Protein AF-0000000079399590 (afdb_homodimer)

Nearest PDB structures (foldseek):
  7fta-assembly4_D  TM=9.817E-01  e=1.830E-33  Homo sapiens
  8blv-assembly2_B  TM=9.761E-01  e=1.949E-29  Homo sapiens
  8hu2-assembly1_A  TM=9.155E-01  e=2.350E-27  Rattus norvegicus
  4z33-assembly2_B  TM=9.083E-01  e=9.237E-28  Homo sapiens
  8aao-assembly1_B  TM=9.052E-01  e=5.616E-27  Homo sapiens

pLDDT: mean 93.6, std 10.03, range [34.22, 98.75]

Radius of gyration: 21.59 Å; Cα contacts (8 Å, |Δi|>4): 951; chains: 2; bounding box: 59×68×43 Å

Solvent-accessible surface area (backbone atoms only — not comparable to full-atom values): 21805 Å² total; per-residue (Å²): 127,71,72,78,75,66,86,79,38,67,32,53,64,56,41,57,73,50,89,56,79,43,78,41,74,36,37,37,46,99,85,66,41,36,38,66,40,64,38,53,52,53,43,29,31,27,32,54,39,32,23,52,94,22,40,32,39,73,62,63,59,49,68,45,22,29,42,33,25,55,69,83,40,71,31,47,63,42,49,44,68,54,50,52,52,52,59,67,70,44,56,52,80,60,37,42,32,38,33,36,48,28,78,73,46,50,69,42,65,35,41,44,47,99,87,66,45,40,32,67,42,68,58,85,42,25,26,72,41,65,36,79,90,21,35,31,25,56,50,61,55,46,34,62,18,28,51,44,21,55,40,35,18,39,45,59,57,48,53,51,69,56,50,50,50,54,57,67,71,41,64,60,63,45,24,35,30,33,29,47,39,71,58,48,55,60,58,48,57,93,56,52,66,67,52,36,46,73,37,41,43,54,60,70,68,85,131,126,73,72,78,75,66,86,79,39,66,31,52,62,57,42,56,73,51,90,57,76,44,77,41,75,36,36,36,46,97,86,66,42,34,38,66,40,64,37,52,51,54,42,29,31,26,32,53,38,33,22,52,92,22,41,33,38,72,64,64,59,50,68,46,22,30,42,35,23,53,70,84,39,72,32,48,62,42,49,43,67,53,51,52,52,52,59,66,70,44,56,52,81,59,36,43,31,38,33,36,48,27,78,74,46,49,71,42,65,33,41,42,46,98,85,67,46,41,32,67,41,68,58,83,43,25,27,72,39,66,35,79,90,22,37,31,26,57,51,61,55,48,33,62,19,29,50,43,20,54,39,36,19,38,45,59,57,47,52,52,69,58,50,50,50,54,56,67,72,41,67,59,62,45,22,35,30,33,30,48,40,73,59,48,55,61,57,49,56,93,56,52,65,66,52,36,46,73,37,41,43,54,60,70,67,85,131

InterPro domains:
  IPR001478 PDZ domain [PF00595] (24-92)
  IPR001478 PDZ domain [PF00595] (107-178)
  IPR001478 PDZ domain [PS50106] (23-102)
  IPR001478 PDZ domain [PS50106] (107-182)
  IPR001478 PDZ domain [SM00228] (8-103)
  IPR001478 PDZ domain [SM00228] (116-182)
  IPR036034 PDZ superfamily [G3DSA:2.30.42.10] (9-103)
  IPR036034 PDZ superfamily [G3DSA:2.30.42.10] (104-188)
  IPR036034 PDZ superfamily [SSF50156] (18-111)
  IPR036034 PDZ superfamily [SSF50156] (104-202)
  IPR051230 Amyloid-beta A4 Precursor Protein-Binding [PTHR12345] (1-205)

Organism: Sphenodon punctatus (NCBI:txid8508)

Sequence (414 aa):
MVAPVTGNNLGVRLAEIKPGLREIHLCKDERGKTGLKMKSIDKGMFVQLVKANSPASLVGLRFGDQILQIDGKNCAGWSTDKARRMLKKASPEKIVMAVRDRPFQRTVTMHKDSTGHVGFVIKKGKIVSVAKDSSAARNGLLTNHYICEVNGQNVIGLKDKQITDVLALAGEVITLTIIPTVIYEHMIKRLSSDLVKSSMDHSVPDVMVAPVTGNNLGVRLAEIKPGLREIHLCKDERGKTGLKMKSIDKGMFVQLVKANSPASLVGLRFGDQILQIDGKNCAGWSTDKARRMLKKASPEKIVMAVRDRPFQRTVTMHKDSTGHVGFVIKKGKIVSVAKDSSAARNGLLTNHYICEVNGQNVIGLKDKQITDVLALAGEVITLTIIPTVIYEHMIKRLSSDLVKSSMDHSVPDV

Secondary structure (DSSP, 8-state):
------TT-HHHHHH---SSEEEEEE---TTS---EEEEEETTEEEEEEEBTTSHHHHTT--TTPEEEEETTEE-TT--HHHHHHHHHHS-SS-EEEEEE--TT-EEEEEE--TTS--SEEEETTEEEEE-TTSHHHHTT--SSEEEEEETTEE-TT--HHHHHHHHHHS-SEEEEEEEEHHHHHHHTTT--HHHHHHHB--PPPP-/------TT-HHHHHHPPPSSEEEEEE---TTS---EEEEEETTEEEEEEEBTTSHHHHTT--TTPEEEEETTEE-TT--HHHHHHHHHHS-SS-EEEEEE--TT-EEEEEE--TTS--SEEEETTEEEEE-TTSHHHHTT--SSEEEEEETTEE-TT--HHHHHHHHHHS-SEEEEEEEEHHHHHHHTTT--HHHHHHHB--PPPP-

Foldseek 3Di:
DLPPPPPPDLLCVLQDFDQDKDKWKFAADPVQHQQWAWADDPQWIFTLFHFAPGRCVVRPHFGQKTWQDKPRHGSGNPGSVRVVVVSSPDHRGIIMTIIHGRVQKDKWKFFADPVLDQAFDDDLQFTADGHPPGRCVSRPPDGQKGWQDKSNFGCHLPHRVVVVVVSSPDDRMIMTMIGHNVVSCNSCPPPDSVCRNNTHHGDRDDD/DLPPPPPPDLLCVLQDFDQDKDKWKFAADPVQHQQWAWADDPQWIFTQFHFAPGRCVVRPHFGQKTWQDKPRHGSGNPGSVRVVVVSSPDHRGIIMTIIHGNVQKDKWKFFADPVLDQAFDDDLQFTADGHPPGRCVSRPPDGQKGWQDKSNFGCHLPHRVVVVVVSSPDDRMIMTMIGHNVVSCNSCPPPDSVCRNNTHHRDRDDD

Structure (mmCIF, N/CA/C/O backbone):
data_AF-0000000079399590-model_v1
#
loop_
_entity.id
_entity.type
_entity.pdbx_description
1 polymer 'Syndecan binding protein 2'
#
loop_
_atom_site.group_PDB
_atom_site.id
_atom_site.type_symbol
_atom_site.label_atom_id
_atom_site.label_alt_id
_atom_site.label_comp_id
_atom_site.label_asym_id
_atom_site.label_entity_id
_atom_site.label_seq_id
_atom_site.pdbx_PDB_ins_code
_atom_site.Cartn_x
_atom_site.Cartn_y
_atom_site.Cartn_z
_atom_site.occupancy
_atom_site.B_iso_or_equiv
_atom_site.auth_seq_id
_atom_site.auth_comp_id
_atom_site.auth_asym_id
_atom_site.auth_atom_id
_atom_site.pdbx_PDB_model_num
ATOM 1 N N . MET A 1 1 ? -14.859 7.691 18.406 1 34.69 1 MET A N 1
ATOM 2 C CA . MET A 1 1 ? -13.742 6.922 18.953 1 34.69 1 MET A CA 1
ATOM 3 C C . MET A 1 1 ? -13.32 5.816 18 1 34.69 1 MET A C 1
ATOM 5 O O . MET A 1 1 ? -14.172 5.148 17.406 1 34.69 1 MET A O 1
ATOM 9 N N . VAL A 1 2 ? -12.141 5.906 17.297 1 43.34 2 VAL A N 1
ATOM 10 C CA . VAL A 1 2 ? -11.609 4.824 16.469 1 43.34 2 VAL A CA 1
ATOM 11 C C . VAL A 1 2 ? -11.719 3.502 17.234 1 43.34 2 VAL A C 1
ATOM 13 O O . VAL A 1 2 ? -11.344 3.416 18.406 1 43.34 2 VAL A O 1
ATOM 16 N N . ALA A 1 3 ? -12.711 2.701 17.031 1 46.53 3 ALA A N 1
ATOM 17 C CA . ALA A 1 3 ? -12.898 1.44 17.734 1 46.53 3 ALA A CA 1
ATOM 18 C C . ALA A 1 3 ? -11.602 0.634 17.781 1 46.53 3 ALA A C 1
ATOM 20 O O . ALA A 1 3 ? -11.008 0.355 16.734 1 46.53 3 ALA A O 1
ATOM 21 N N . PRO A 1 4 ? -11.062 0.505 19.078 1 45.66 4 PRO A N 1
ATOM 22 C CA . PRO A 1 4 ? -9.859 -0.332 19.188 1 45.66 4 PRO A CA 1
ATOM 23 C C . PRO A 1 4 ? -10.031 -1.7 18.531 1 45.66 4 PRO A C 1
ATOM 25 O O . PRO A 1 4 ? -11.07 -2.346 18.703 1 45.66 4 PRO A O 1
ATOM 28 N N . VAL A 1 5 ? -9.719 -1.938 17.391 1 51.66 5 VAL A N 1
ATOM 29 C CA . VAL A 1 5 ? -9.789 -3.285 16.828 1 51.66 5 VAL A CA 1
ATOM 30 C C . VAL A 1 5 ? -8.977 -4.246 17.703 1 51.66 5 VAL A C 1
ATOM 32 O O . VAL A 1 5 ? -7.789 -4.012 17.953 1 51.66 5 VAL A O 1
ATOM 35 N N . THR A 1 6 ? -9.617 -4.902 18.734 1 48.81 6 THR A N 1
ATOM 36 C CA . THR A 1 6 ? -8.867 -5.863 19.547 1 48.81 6 THR A CA 1
ATOM 37 C C . THR A 1 6 ? -8.273 -6.961 18.656 1 48.81 6 THR A C 1
ATOM 39 O O . THR A 1 6 ? -8.93 -7.438 17.734 1 48.81 6 THR A O 1
ATOM 42 N N . GLY A 1 7 ? -6.98 -7.078 18.641 1 56.62 7 GLY A N 1
ATOM 43 C CA . GLY A 1 7 ? -6.09 -8.023 17.984 1 56.62 7 GLY A CA 1
ATOM 44 C C . GLY A 1 7 ? -6.605 -9.453 18.031 1 56.62 7 GLY A C 1
ATOM 45 O O . GLY A 1 7 ? -6.07 -10.328 17.359 1 56.62 7 GLY A O 1
ATOM 46 N N . ASN A 1 8 ? -7.695 -9.695 18.703 1 66 8 ASN A N 1
ATOM 47 C CA . ASN A 1 8 ? -8.016 -11.109 18.891 1 66 8 ASN A CA 1
ATOM 48 C C . ASN A 1 8 ? -9.172 -11.539 18 1 66 8 ASN A C 1
ATOM 50 O O . ASN A 1 8 ? -9.68 -12.656 18.125 1 66 8 ASN A O 1
ATOM 54 N N . ASN A 1 9 ? -9.5 -10.773 17.062 1 78.88 9 ASN A N 1
ATOM 55 C CA . ASN A 1 9 ? -10.586 -11.109 16.141 1 78.88 9 ASN A CA 1
ATOM 56 C C . ASN A 1 9 ? -10.102 -12 15 1 78.88 9 ASN A C 1
ATOM 58 O O . ASN A 1 9 ? -9.07 -11.711 14.375 1 78.88 9 ASN A O 1
ATOM 62 N N . LEU A 1 10 ? -10.75 -13.133 14.844 1 86.06 10 LEU A N 1
ATOM 63 C CA . LEU A 1 10 ? -10.375 -14.102 13.828 1 86.06 10 LEU A CA 1
ATOM 64 C C . LEU A 1 10 ? -10.242 -13.438 12.461 1 86.06 10 LEU A C 1
ATOM 66 O O . LEU A 1 10 ? -9.289 -13.703 11.727 1 86.06 10 LEU A O 1
ATOM 70 N N . GLY A 1 11 ? -11.156 -12.547 12.109 1 87.75 11 GLY A N 1
ATOM 71 C CA . GLY A 1 11 ? -11.117 -11.844 10.836 1 87.75 11 GLY A CA 1
ATOM 72 C C . GLY A 1 11 ? -9.859 -11.031 10.641 1 87.75 11 GLY A C 1
ATOM 73 O O . GLY A 1 11 ? -9.281 -11.016 9.547 1 87.75 11 GLY A O 1
ATOM 74 N N . VAL A 1 12 ? -9.477 -10.445 11.719 1 88.75 12 VAL A N 1
ATOM 75 C CA . VAL A 1 12 ? -8.258 -9.641 11.688 1 88.75 12 VAL A CA 1
ATOM 76 C C . VAL A 1 12 ? -7.047 -10.539 11.445 1 88.75 12 VAL A C 1
ATOM 78 O O . VAL A 1 12 ? -6.176 -10.219 10.633 1 88.75 12 VAL A O 1
ATOM 81 N N . ARG A 1 13 ? -6.992 -11.648 12.055 1 91.12 13 ARG A N 1
ATOM 82 C CA . ARG A 1 13 ? -5.875 -12.578 11.906 1 91.12 13 ARG A CA 1
ATOM 83 C C . ARG A 1 13 ? -5.812 -13.141 10.492 1 91.12 13 ARG A C 1
ATOM 85 O O . ARG A 1 13 ? -4.734 -13.234 9.906 1 91.12 13 ARG A O 1
ATOM 92 N N . LEU A 1 14 ? -6.996 -13.445 9.945 1 91.25 14 LEU A N 1
ATOM 93 C CA . LEU A 1 14 ? -7.062 -14.07 8.625 1 91.25 14 LEU A CA 1
ATOM 94 C C . LEU A 1 14 ? -6.723 -13.062 7.531 1 91.25 14 LEU A C 1
ATOM 96 O O . LEU A 1 14 ? -6.184 -13.438 6.488 1 91.25 14 LEU A O 1
ATOM 100 N N . ALA A 1 15 ? -6.984 -11.852 7.773 1 92.81 15 ALA A N 1
ATOM 101 C CA . ALA A 1 15 ? -6.801 -10.812 6.762 1 92.81 15 ALA A CA 1
ATOM 102 C C . ALA A 1 15 ? -5.434 -10.148 6.898 1 92.81 15 ALA A C 1
ATOM 104 O O . ALA A 1 15 ? -5.059 -9.305 6.078 1 92.81 15 ALA A O 1
ATOM 105 N N . GLU A 1 16 ? -4.691 -10.539 7.852 1 91.31 16 GLU A N 1
ATOM 106 C CA . GLU A 1 16 ? -3.436 -9.867 8.172 1 91.31 16 GLU A CA 1
ATOM 107 C C . GLU A 1 16 ? -2.457 -9.938 7.004 1 91.31 16 GLU A C 1
ATOM 109 O O . GLU A 1 16 ? -2.262 -11.008 6.418 1 91.31 16 GLU A O 1
ATOM 114 N N . ILE A 1 17 ? -1.926 -8.797 6.664 1 92.5 17 ILE A N 1
ATOM 115 C CA . ILE A 1 17 ? -0.83 -8.742 5.707 1 92.5 17 ILE A CA 1
ATOM 116 C C . ILE A 1 17 ? 0.504 -8.68 6.445 1 92.5 17 ILE A C 1
ATOM 118 O O . ILE A 1 17 ? 0.797 -7.691 7.125 1 92.5 17 ILE A O 1
ATOM 122 N N . LYS A 1 18 ? 1.264 -9.688 6.273 1 86.94 18 LYS A N 1
ATOM 123 C CA . LYS A 1 18 ? 2.533 -9.797 6.984 1 86.94 18 LYS A CA 1
ATOM 124 C C . LYS A 1 18 ? 3.672 -9.18 6.176 1 86.94 18 LYS A C 1
ATOM 126 O O . LYS A 1 18 ? 3.795 -9.438 4.977 1 86.94 18 LYS A O 1
ATOM 131 N N . PRO A 1 19 ? 4.484 -8.281 6.734 1 78.06 19 PRO A N 1
ATOM 132 C CA . PRO A 1 19 ? 5.578 -7.645 6 1 78.06 19 PRO A CA 1
ATOM 133 C C . PRO A 1 19 ? 6.688 -8.625 5.621 1 78.06 19 PRO A C 1
ATOM 135 O O . PRO A 1 19 ? 7.418 -8.398 4.652 1 78.06 19 PRO A O 1
ATOM 138 N N . GLY A 1 20 ? 6.934 -9.672 6.176 1 78.81 20 GLY A N 1
ATOM 139 C CA . GLY A 1 20 ? 8.047 -10.578 5.93 1 78.81 20 GLY A CA 1
ATOM 140 C C . GLY A 1 20 ? 7.812 -11.492 4.738 1 78.81 20 GLY A C 1
ATOM 141 O O . GLY A 1 20 ? 6.789 -11.391 4.062 1 78.81 20 GLY A O 1
ATOM 142 N N . LEU A 1 21 ? 8.945 -12.156 4.344 1 88.69 21 LEU A N 1
ATOM 143 C CA . LEU A 1 21 ? 8.938 -13.141 3.27 1 88.69 21 LEU A CA 1
ATOM 144 C C . LEU A 1 21 ? 8.547 -14.516 3.801 1 88.69 21 LEU A C 1
ATOM 146 O O . LEU A 1 21 ? 8.891 -14.875 4.926 1 88.69 21 LEU A O 1
ATOM 150 N N . ARG A 1 22 ? 7.738 -15.156 2.994 1 92.81 22 ARG A N 1
ATOM 151 C CA . ARG A 1 22 ? 7.465 -16.547 3.346 1 92.81 22 ARG A CA 1
ATOM 152 C C . ARG A 1 22 ? 7.809 -17.484 2.191 1 92.81 22 ARG A C 1
ATOM 154 O O . ARG A 1 22 ? 7.754 -17.094 1.025 1 92.81 22 ARG A O 1
ATOM 161 N N . GLU A 1 23 ? 8.18 -18.656 2.602 1 95.69 23 GLU A N 1
ATOM 162 C CA . GLU A 1 23 ? 8.461 -19.703 1.624 1 95.69 23 GLU A CA 1
ATOM 163 C C . GLU A 1 23 ? 7.273 -20.641 1.473 1 95.69 23 GLU A C 1
ATOM 165 O O . GLU A 1 23 ? 6.664 -21.047 2.465 1 95.69 23 GLU A O 1
ATOM 170 N N . ILE A 1 24 ? 6.988 -20.922 0.204 1 96.12 24 ILE A N 1
ATOM 171 C CA . ILE A 1 24 ? 5.906 -21.859 -0.066 1 96.12 24 ILE A CA 1
ATOM 172 C C . ILE A 1 24 ? 6.43 -23.031 -0.912 1 96.12 24 ILE A C 1
ATOM 174 O O . ILE A 1 24 ? 7.355 -22.859 -1.707 1 96.12 24 ILE A O 1
ATOM 178 N N . HIS A 1 25 ? 5.859 -24.141 -0.646 1 97.75 25 HIS A N 1
ATOM 179 C CA . HIS A 1 25 ? 6.145 -25.328 -1.439 1 97.75 25 HIS A CA 1
ATOM 180 C C . HIS A 1 25 ? 4.922 -25.766 -2.248 1 97.75 25 HIS A C 1
ATOM 182 O O . HIS A 1 25 ? 3.979 -26.328 -1.696 1 97.75 25 HIS A O 1
ATOM 188 N N . LEU A 1 26 ? 5.012 -25.594 -3.555 1 97.44 26 LEU A N 1
ATOM 189 C CA . LEU A 1 26 ? 3.912 -25.828 -4.48 1 97.44 26 LEU A CA 1
ATOM 190 C C . LEU A 1 26 ? 4.133 -27.125 -5.27 1 97.44 26 LEU A C 1
ATOM 192 O O . LEU A 1 26 ? 5.277 -27.5 -5.531 1 97.44 26 LEU A O 1
ATOM 196 N N . CYS A 1 27 ? 3.104 -27.797 -5.598 1 98.19 27 CYS A N 1
ATOM 197 C CA . CYS A 1 27 ? 3.131 -28.938 -6.504 1 98.19 27 CYS A CA 1
ATOM 198 C C . CYS A 1 27 ? 2.168 -28.734 -7.668 1 98.19 27 CYS A C 1
ATOM 200 O O . CYS A 1 27 ? 1.514 -27.703 -7.762 1 98.19 27 CYS A O 1
ATOM 202 N N . LYS A 1 28 ? 2.203 -29.734 -8.523 1 98.25 28 LYS A N 1
ATOM 203 C CA . LYS A 1 28 ? 1.219 -29.734 -9.602 1 98.25 28 LYS A CA 1
ATOM 204 C C . LYS A 1 28 ? 0.191 -30.844 -9.398 1 98.25 28 LYS A C 1
ATOM 206 O O . LYS A 1 28 ? 0.474 -31.844 -8.742 1 98.25 28 LYS A O 1
ATOM 211 N N . ASP A 1 29 ? -0.953 -30.578 -9.945 1 97.5 29 ASP A N 1
ATOM 212 C CA . ASP A 1 29 ? -1.977 -31.625 -9.859 1 97.5 29 ASP A CA 1
ATOM 213 C C . ASP A 1 29 ? -1.771 -32.688 -10.945 1 97.5 29 ASP A C 1
ATOM 215 O O . ASP A 1 29 ? -0.746 -32.688 -11.625 1 97.5 29 ASP A O 1
ATOM 219 N N . GLU A 1 30 ? -2.703 -33.625 -11.117 1 96.25 30 GLU A N 1
ATOM 220 C CA . GLU A 1 30 ? -2.578 -34.75 -12.039 1 96.25 30 GLU A CA 1
ATOM 221 C C . GLU A 1 30 ? -2.5 -34.281 -13.484 1 96.25 30 GLU A C 1
ATOM 223 O O . GLU A 1 30 ? -2.004 -35 -14.352 1 96.25 30 GLU A O 1
ATOM 228 N N . ARG A 1 31 ? -2.973 -33.125 -13.734 1 96.12 31 ARG A N 1
ATOM 229 C CA . ARG A 1 31 ? -2.963 -32.562 -15.086 1 96.12 31 ARG A CA 1
ATOM 230 C C . ARG A 1 31 ? -1.73 -31.703 -15.312 1 96.12 31 ARG A C 1
ATOM 232 O O . ARG A 1 31 ? -1.599 -31.062 -16.359 1 96.12 31 ARG A O 1
ATOM 239 N N . GLY A 1 32 ? -0.913 -31.594 -14.28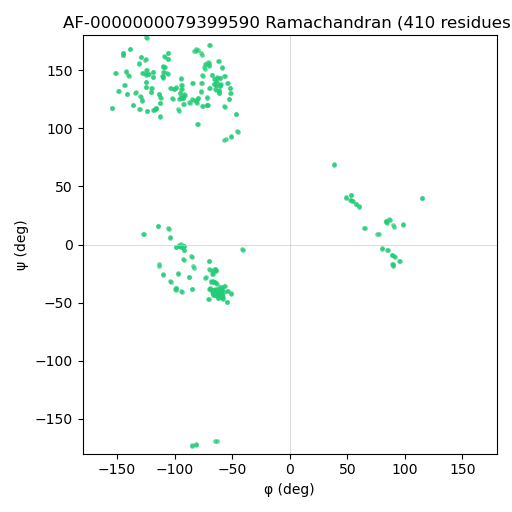9 1 96.62 32 GLY A N 1
ATOM 240 C CA . GLY A 1 32 ? 0.307 -30.812 -14.406 1 96.62 32 GLY A CA 1
ATOM 241 C C . GLY A 1 32 ? 0.091 -29.328 -14.172 1 96.62 32 GLY A C 1
ATOM 242 O O . GLY A 1 32 ? 0.904 -28.5 -14.594 1 96.62 32 GLY A O 1
ATOM 243 N N . LYS A 1 33 ? -0.994 -29 -13.516 1 97.06 33 LYS A N 1
ATOM 244 C CA . LYS A 1 33 ? -1.339 -27.594 -13.328 1 97.06 33 LYS A CA 1
ATOM 245 C C . LYS A 1 33 ? -1.176 -27.172 -11.867 1 97.06 33 LYS A C 1
ATOM 247 O O . LYS A 1 33 ? -1.394 -27.969 -10.961 1 97.06 33 LYS A O 1
ATOM 252 N N . THR A 1 34 ? -0.823 -25.922 -11.695 1 97.94 34 THR A N 1
ATOM 253 C CA . THR A 1 34 ? -0.687 -25.406 -10.336 1 97.94 34 THR A CA 1
ATOM 254 C C . THR A 1 34 ? -1.958 -24.672 -9.914 1 97.94 34 THR A C 1
ATOM 256 O O . THR A 1 34 ? -2.195 -24.484 -8.719 1 97.94 34 THR A O 1
ATOM 259 N N . GLY A 1 35 ? -2.727 -24.172 -10.867 1 97.62 35 GLY A N 1
ATOM 260 C CA . GLY A 1 35 ? -3.891 -23.344 -10.594 1 97.62 35 GLY A CA 1
ATOM 261 C C . GLY A 1 35 ? -3.545 -21.891 -10.367 1 97.62 35 GLY A C 1
ATOM 262 O O . GLY A 1 35 ? -4.328 -21.141 -9.773 1 97.62 35 GLY A O 1
ATOM 263 N N . LEU A 1 36 ? -2.406 -21.531 -10.812 1 96.94 36 LEU A N 1
ATOM 264 C CA . LEU A 1 36 ? -1.895 -20.172 -10.578 1 96.94 36 LEU A CA 1
ATOM 265 C C . LEU A 1 36 ? -1.792 -19.406 -11.891 1 96.94 36 LEU A C 1
ATOM 267 O O . LEU A 1 36 ? -1.322 -19.938 -12.898 1 96.94 36 LEU A O 1
ATOM 271 N N . LYS A 1 37 ? -2.326 -18.203 -11.953 1 96.94 37 LYS A N 1
ATOM 272 C CA . LYS A 1 37 ? -1.975 -17.234 -12.977 1 96.94 37 LYS A CA 1
ATOM 273 C C . LYS A 1 37 ? -1.183 -16.078 -12.383 1 96.94 37 LYS A C 1
ATOM 275 O O . LYS A 1 37 ? -1.479 -15.609 -11.281 1 96.94 37 LYS A O 1
ATOM 280 N N . MET A 1 38 ? -0.254 -15.625 -13.164 1 96.81 38 MET A N 1
ATOM 281 C CA . MET A 1 38 ? 0.639 -14.562 -12.711 1 96.81 38 MET A CA 1
ATOM 282 C C . MET A 1 38 ? 0.626 -13.383 -13.672 1 96.81 38 MET A C 1
ATOM 284 O O . MET A 1 38 ? 0.239 -13.531 -14.836 1 96.81 38 MET A O 1
ATOM 288 N N . LYS A 1 39 ? 1.029 -12.25 -13.195 1 97.12 39 LYS A N 1
ATOM 289 C CA . LYS A 1 39 ? 1.085 -11.023 -13.977 1 97.12 39 LYS A CA 1
ATOM 290 C C . LYS A 1 39 ? 2.324 -10.203 -13.625 1 97.12 39 LYS A C 1
ATOM 292 O O . LYS A 1 39 ? 2.633 -10.008 -12.453 1 97.12 39 LYS A O 1
ATOM 297 N N . SER A 1 40 ? 3.008 -9.836 -14.68 1 97.31 40 SER A N 1
ATOM 298 C CA . SER A 1 40 ? 4.137 -8.93 -14.5 1 97.31 40 SER A CA 1
ATOM 299 C C . SER A 1 40 ? 3.666 -7.484 -14.359 1 97.31 40 SER A C 1
ATOM 301 O O . SER A 1 40 ? 2.895 -6.996 -15.195 1 97.31 40 SER A O 1
ATOM 303 N N . ILE A 1 41 ? 4.094 -6.844 -13.297 1 96.81 41 ILE A N 1
ATOM 304 C CA . ILE A 1 41 ? 3.795 -5.438 -13.047 1 96.81 41 ILE A CA 1
ATOM 305 C C . ILE A 1 41 ? 5.051 -4.719 -12.555 1 96.81 41 ILE A C 1
ATOM 307 O O . ILE A 1 41 ? 5.613 -5.082 -11.523 1 96.81 41 ILE A O 1
ATOM 311 N N . ASP A 1 42 ? 5.52 -3.705 -13.266 1 97.12 42 ASP A N 1
ATOM 312 C CA . ASP A 1 42 ? 6.625 -2.85 -12.836 1 97.12 42 ASP A CA 1
ATOM 313 C C . ASP A 1 42 ? 7.848 -3.682 -12.461 1 97.12 42 ASP A C 1
ATOM 315 O O . ASP A 1 42 ? 8.445 -3.469 -11.406 1 97.12 42 ASP A O 1
ATOM 319 N N . LYS A 1 43 ? 8.086 -4.707 -13.203 1 97.38 43 LYS A N 1
ATOM 320 C CA . LYS A 1 43 ? 9.242 -5.59 -13.094 1 97.38 43 LYS A CA 1
ATOM 321 C C . LYS A 1 43 ? 9.094 -6.539 -11.906 1 97.38 43 LYS A C 1
ATOM 323 O O . LYS A 1 43 ? 10.062 -7.176 -11.492 1 97.38 43 LYS A O 1
ATOM 328 N N . GLY A 1 44 ? 7.934 -6.535 -11.328 1 97.75 44 GLY A N 1
ATOM 329 C CA . GLY A 1 44 ? 7.582 -7.547 -10.344 1 97.75 44 GLY A CA 1
ATOM 330 C C . GLY A 1 44 ? 6.613 -8.586 -10.875 1 97.75 44 GLY A C 1
ATOM 331 O O . GLY A 1 44 ? 5.973 -8.375 -11.906 1 97.75 44 GLY A O 1
ATOM 332 N N . MET A 1 45 ? 6.594 -9.703 -10.195 1 98.12 45 MET A N 1
ATOM 333 C CA . MET A 1 45 ? 5.684 -10.789 -10.539 1 98.12 45 MET A CA 1
ATOM 334 C C . MET A 1 45 ? 4.637 -10.992 -9.445 1 98.12 45 MET A C 1
ATOM 336 O O . MET A 1 45 ? 4.98 -11.188 -8.281 1 98.12 45 MET A O 1
ATOM 340 N N . PHE A 1 46 ? 3.357 -10.969 -9.906 1 98.38 46 PHE A N 1
ATOM 341 C CA . PHE A 1 46 ? 2.291 -10.977 -8.906 1 98.38 46 PHE A CA 1
ATOM 342 C C . PHE A 1 46 ? 1.278 -12.078 -9.211 1 98.38 46 PHE A C 1
ATOM 344 O O . PHE A 1 46 ? 1.037 -12.398 -10.375 1 98.38 46 PHE A O 1
ATOM 351 N N . VAL A 1 47 ? 0.738 -12.594 -8.133 1 98 47 VAL A N 1
ATOM 352 C CA . VAL A 1 47 ? -0.352 -13.555 -8.266 1 98 47 VAL A CA 1
ATOM 353 C C . VAL A 1 47 ? -1.618 -12.844 -8.734 1 98 47 VAL A C 1
ATOM 355 O O . VAL A 1 47 ? -2.133 -11.961 -8.039 1 98 47 VAL A O 1
ATOM 358 N N . GLN A 1 48 ? -2.078 -13.289 -9.859 1 97.69 48 GLN A N 1
ATOM 359 C CA . GLN A 1 48 ? -3.24 -12.672 -10.492 1 97.69 48 GLN A CA 1
ATOM 360 C C . GLN A 1 48 ? -4.508 -13.469 -10.211 1 97.69 48 GLN A C 1
ATOM 362 O O . GLN A 1 48 ? -5.586 -12.891 -10.031 1 97.69 48 GLN A O 1
ATOM 367 N N . LEU A 1 49 ? -4.375 -14.758 -10.203 1 97.88 49 LEU A N 1
ATOM 368 C CA . LEU A 1 49 ? -5.508 -15.656 -10 1 97.88 49 LEU A CA 1
ATOM 369 C C . LEU A 1 49 ? -5.066 -16.938 -9.297 1 97.88 49 LEU A C 1
ATOM 371 O O . LEU A 1 49 ? -4.027 -17.5 -9.633 1 97.88 49 LEU A O 1
ATOM 375 N N . VAL A 1 50 ? -5.793 -17.281 -8.312 1 98.06 50 VAL A N 1
ATOM 376 C CA . VAL A 1 50 ? -5.66 -18.578 -7.648 1 98.06 50 VAL A CA 1
ATOM 377 C C . VAL A 1 50 ? -6.941 -19.391 -7.836 1 98.06 50 VAL A C 1
ATOM 379 O O . VAL A 1 50 ? -8.008 -19 -7.34 1 98.06 50 VAL A O 1
ATOM 382 N N . LYS A 1 51 ? -6.82 -20.453 -8.461 1 97.75 51 LYS A N 1
ATOM 383 C CA . LYS A 1 51 ? -7.988 -21.297 -8.742 1 97.75 51 LYS A CA 1
ATOM 384 C C . LYS A 1 51 ? -8.43 -22.047 -7.5 1 97.75 51 LYS A C 1
ATOM 386 O O . LYS A 1 51 ? -7.598 -22.516 -6.723 1 97.75 51 LYS A O 1
ATOM 391 N N . ALA A 1 52 ? -9.742 -22.234 -7.379 1 97.25 52 ALA A N 1
ATOM 392 C CA . ALA A 1 52 ? -10.32 -22.984 -6.27 1 97.25 52 ALA A CA 1
ATOM 393 C C . ALA A 1 52 ? -9.875 -24.453 -6.305 1 97.25 52 ALA A C 1
ATOM 395 O O . ALA A 1 52 ? -9.828 -25.062 -7.375 1 97.25 52 ALA A O 1
ATOM 396 N N . ASN A 1 53 ? -9.523 -24.969 -5.145 1 95.62 53 ASN A N 1
ATOM 397 C CA . ASN A 1 53 ? -9.172 -26.375 -4.969 1 95.62 53 ASN A CA 1
ATOM 398 C C . ASN A 1 53 ? -7.969 -26.766 -5.82 1 95.62 53 ASN A C 1
ATOM 400 O O . ASN A 1 53 ? -7.93 -27.859 -6.387 1 95.62 53 ASN A O 1
ATOM 404 N N . SER A 1 54 ? -7.098 -25.906 -6.023 1 97.56 54 SER A N 1
ATOM 405 C CA . SER A 1 54 ? -5.859 -26.141 -6.754 1 97.56 54 SER A CA 1
ATOM 406 C C . SER A 1 54 ? -4.668 -26.219 -5.805 1 97.56 54 SER A C 1
ATOM 408 O O . SER A 1 54 ? -4.766 -25.844 -4.637 1 97.56 54 SER A O 1
ATOM 410 N N . PRO A 1 55 ? -3.541 -26.734 -6.285 1 98 55 PRO A N 1
ATOM 411 C CA . PRO A 1 55 ? -2.33 -26.719 -5.461 1 98 55 PRO A CA 1
ATOM 412 C C . PRO A 1 55 ? -1.979 -25.328 -4.945 1 98 55 PRO A C 1
ATOM 414 O O . PRO A 1 55 ? -1.568 -25.172 -3.791 1 98 55 PRO A O 1
ATOM 417 N N . ALA A 1 56 ? -2.146 -24.312 -5.793 1 97.94 56 ALA A N 1
ATOM 418 C CA . ALA A 1 56 ? -1.853 -22.938 -5.383 1 97.94 56 ALA A CA 1
ATOM 419 C C . ALA A 1 56 ? -2.727 -22.516 -4.207 1 97.94 56 ALA A C 1
ATOM 421 O O . ALA A 1 56 ? -2.246 -21.891 -3.264 1 97.94 56 ALA A O 1
ATOM 422 N N . SER A 1 57 ? -3.992 -22.859 -4.297 1 97.25 57 SER A N 1
ATOM 423 C CA . SER A 1 57 ? -4.906 -22.516 -3.209 1 97.25 57 SER A CA 1
ATOM 424 C C . SER A 1 57 ? -4.527 -23.25 -1.925 1 97.25 57 SER A C 1
ATOM 426 O O . SER A 1 57 ? -4.566 -22.672 -0.839 1 97.25 57 SER A O 1
ATOM 428 N N . LEU A 1 58 ? -4.113 -24.453 -2.047 1 95.56 58 LEU A N 1
ATOM 429 C CA . LEU A 1 58 ? -3.816 -25.297 -0.902 1 95.56 58 LEU A CA 1
ATOM 430 C C . LEU A 1 58 ? -2.615 -24.781 -0.126 1 95.56 58 LEU A C 1
ATOM 432 O O . LEU A 1 58 ? -2.543 -24.922 1.096 1 95.56 58 LEU A O 1
ATOM 436 N N . VAL A 1 59 ? -1.724 -24.188 -0.793 1 96 59 VAL A N 1
ATOM 437 C CA . VAL A 1 59 ? -0.513 -23.75 -0.11 1 96 59 VAL A CA 1
ATOM 438 C C . VAL A 1 59 ? -0.689 -22.312 0.375 1 96 59 VAL A C 1
ATOM 440 O O . VAL A 1 59 ? 0.249 -21.703 0.898 1 96 59 VAL A O 1
ATOM 443 N N . GLY A 1 60 ? -1.771 -21.625 0.073 1 95.12 60 GLY A N 1
ATOM 444 C CA . GLY A 1 60 ? -2.121 -20.359 0.695 1 95.12 60 GLY A CA 1
ATOM 445 C C . GLY A 1 60 ? -1.729 -19.156 -0.143 1 95.12 60 GLY A C 1
ATOM 446 O O . GLY A 1 60 ? -1.602 -18.047 0.378 1 95.12 60 GLY A O 1
ATOM 447 N N . LEU A 1 61 ? -1.469 -19.312 -1.372 1 97.06 61 LEU A N 1
ATOM 448 C CA . LEU A 1 61 ? -1.252 -18.172 -2.25 1 97.06 61 LEU A CA 1
ATOM 449 C C . LEU A 1 61 ? -2.527 -17.344 -2.396 1 97.06 61 LEU A C 1
ATOM 451 O O . LEU A 1 61 ? -3.629 -17.906 -2.43 1 97.06 61 LEU A O 1
ATOM 455 N N . ARG A 1 62 ? -2.354 -16.078 -2.453 1 96.88 62 ARG A N 1
ATOM 456 C CA . ARG A 1 62 ? -3.484 -15.164 -2.561 1 96.88 62 ARG A CA 1
ATOM 457 C C . ARG A 1 62 ? -3.264 -14.156 -3.682 1 96.88 62 ARG A C 1
ATOM 459 O O . ARG A 1 62 ? -2.123 -13.867 -4.055 1 96.88 62 ARG A O 1
ATOM 466 N N . PHE A 1 63 ? -4.387 -13.641 -4.16 1 97.75 63 PHE A N 1
ATOM 467 C CA . PHE A 1 63 ? -4.316 -12.531 -5.105 1 97.75 63 PHE A CA 1
ATOM 468 C C . PHE A 1 63 ? -3.449 -11.406 -4.555 1 97.75 63 PHE A C 1
ATOM 470 O O . PHE A 1 63 ? -3.619 -10.984 -3.41 1 97.75 63 PHE A O 1
ATOM 477 N N . GLY A 1 64 ? -2.518 -10.961 -5.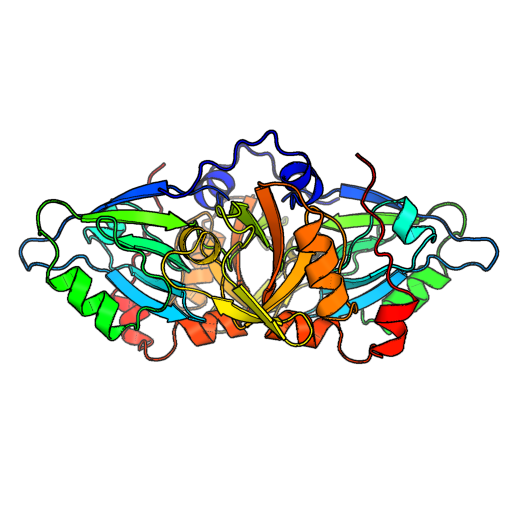391 1 97.81 64 GLY A N 1
ATOM 478 C CA . GLY A 1 64 ? -1.729 -9.797 -5.02 1 97.81 64 GLY A CA 1
ATOM 479 C C . GLY A 1 64 ? -0.4 -10.156 -4.383 1 97.81 64 GLY A C 1
ATOM 480 O O . GLY A 1 64 ? 0.471 -9.297 -4.227 1 97.81 64 GLY A O 1
ATOM 481 N N . ASP A 1 65 ? -0.241 -11.391 -3.986 1 98.12 65 ASP A N 1
ATOM 482 C CA . ASP A 1 65 ? 1.079 -11.812 -3.531 1 98.12 65 ASP A CA 1
ATOM 483 C C . ASP A 1 65 ? 2.145 -11.516 -4.582 1 98.12 65 ASP A C 1
ATOM 485 O O . ASP A 1 65 ? 1.911 -11.688 -5.781 1 98.12 65 ASP A O 1
ATOM 489 N N . GLN A 1 66 ? 3.242 -11.055 -4.09 1 98.19 66 GLN A N 1
ATOM 490 C CA . GLN A 1 66 ? 4.379 -10.906 -4.992 1 98.19 66 GLN A CA 1
ATOM 491 C C . GLN A 1 66 ? 5.297 -12.125 -4.926 1 98.19 66 GLN A C 1
ATOM 493 O O . GLN A 1 66 ? 5.738 -12.516 -3.846 1 98.19 66 GLN A O 1
ATOM 498 N N . ILE A 1 67 ? 5.582 -12.734 -6.062 1 98.19 67 ILE A N 1
ATOM 499 C CA . ILE A 1 67 ? 6.516 -13.852 -6.148 1 98.19 67 ILE A CA 1
ATOM 500 C C . ILE A 1 67 ? 7.918 -13.336 -6.457 1 98.19 67 ILE A C 1
ATOM 502 O O . ILE A 1 67 ? 8.156 -12.758 -7.523 1 98.19 67 ILE A O 1
ATOM 506 N N . LEU A 1 68 ? 8.812 -13.656 -5.555 1 97.62 68 LEU A N 1
ATOM 507 C CA . LEU A 1 68 ? 10.164 -13.117 -5.695 1 97.62 68 LEU A CA 1
ATOM 508 C C . LEU A 1 68 ? 11.094 -14.148 -6.332 1 97.62 68 LEU A C 1
ATOM 510 O O . LEU A 1 68 ? 11.969 -13.797 -7.121 1 97.62 68 LEU A O 1
ATOM 514 N N . GLN A 1 69 ? 10.883 -15.359 -5.969 1 97.44 69 GLN A N 1
ATOM 515 C CA . GLN A 1 69 ? 11.711 -16.422 -6.508 1 97.44 69 GLN A CA 1
ATOM 516 C C . GLN A 1 69 ? 10.875 -17.672 -6.805 1 97.44 69 GLN A C 1
ATOM 518 O O . GLN A 1 69 ? 9.922 -17.969 -6.086 1 97.44 69 GLN A O 1
ATOM 523 N N . ILE A 1 70 ? 11.227 -18.391 -7.836 1 97.19 70 ILE A N 1
ATOM 524 C CA . ILE A 1 70 ? 10.758 -19.734 -8.148 1 97.19 70 ILE A CA 1
ATOM 525 C C . ILE A 1 70 ? 11.945 -20.672 -8.297 1 97.19 70 ILE A C 1
ATOM 527 O O . ILE A 1 70 ? 12.781 -20.484 -9.188 1 97.19 70 ILE A O 1
ATOM 531 N N . ASP A 1 71 ? 12.031 -21.594 -7.422 1 97 71 ASP A N 1
ATOM 532 C CA . ASP A 1 71 ? 13.117 -22.562 -7.422 1 97 71 ASP A CA 1
ATOM 533 C C . ASP A 1 71 ? 14.477 -21.859 -7.449 1 97 71 ASP A C 1
ATOM 535 O O . ASP A 1 71 ? 15.344 -22.219 -8.25 1 97 71 ASP A O 1
ATOM 539 N N . GLY A 1 72 ? 14.562 -20.859 -6.688 1 94.44 72 GLY A N 1
ATOM 540 C CA . GLY A 1 72 ? 15.836 -20.188 -6.488 1 94.44 72 GLY A CA 1
ATOM 541 C C . GLY A 1 72 ? 16.141 -19.156 -7.559 1 94.44 72 GLY A C 1
ATOM 542 O O . GLY A 1 72 ? 17.125 -18.422 -7.461 1 94.44 72 GLY A O 1
ATOM 543 N N . LYS A 1 73 ? 15.312 -19.062 -8.531 1 95.94 73 LYS A N 1
ATOM 544 C CA . LYS A 1 73 ? 15.508 -18.078 -9.586 1 95.94 73 LYS A CA 1
ATOM 545 C C . LYS A 1 73 ? 14.711 -16.812 -9.305 1 95.94 73 LYS A C 1
ATOM 547 O O . LYS A 1 73 ? 13.508 -16.859 -9.047 1 95.94 73 LYS A O 1
ATOM 552 N N . ASN A 1 74 ? 15.383 -15.688 -9.398 1 96.06 74 ASN A N 1
ATOM 553 C CA . ASN A 1 74 ? 14.719 -14.406 -9.18 1 96.06 74 ASN A CA 1
ATOM 554 C C . ASN A 1 74 ? 13.742 -14.07 -10.305 1 96.06 74 ASN A C 1
ATOM 556 O O . ASN A 1 74 ? 14.102 -14.133 -11.477 1 96.06 74 ASN A O 1
ATOM 560 N N . CYS A 1 75 ? 12.594 -13.625 -9.922 1 97.44 75 CYS A N 1
ATOM 561 C CA . CYS A 1 75 ? 11.531 -13.391 -10.898 1 97.44 75 CYS A CA 1
ATOM 562 C C . CYS A 1 75 ? 11.547 -11.953 -11.391 1 97.44 75 CYS A C 1
ATOM 564 O O . CYS A 1 75 ? 10.852 -11.609 -12.352 1 97.44 75 CYS A O 1
ATOM 566 N N . ALA A 1 76 ? 12.312 -11.117 -10.688 1 97.31 76 ALA A N 1
ATOM 567 C CA . ALA A 1 76 ? 12.352 -9.711 -11.062 1 97.31 76 ALA A CA 1
ATOM 568 C C . ALA A 1 76 ? 12.688 -9.539 -12.539 1 97.31 76 ALA A C 1
ATOM 570 O O . ALA A 1 76 ? 13.672 -10.094 -13.023 1 97.31 76 ALA A O 1
ATOM 571 N N . GLY A 1 77 ? 11.773 -8.781 -13.242 1 97.25 77 GLY A N 1
ATOM 572 C CA . GLY A 1 77 ? 12.031 -8.477 -14.641 1 97.25 77 GLY A CA 1
ATOM 573 C C . GLY A 1 77 ? 11.453 -9.508 -15.594 1 97.25 77 GLY A C 1
ATOM 574 O O . GLY A 1 77 ? 11.461 -9.305 -16.812 1 97.25 77 GLY A O 1
ATOM 575 N N . TRP A 1 78 ? 10.984 -10.625 -15.086 1 97.44 78 TRP A N 1
ATOM 576 C CA . TRP A 1 78 ? 10.352 -11.609 -15.953 1 97.44 78 TRP A CA 1
ATOM 577 C C . TRP A 1 78 ? 9.094 -11.031 -16.594 1 97.44 78 TRP A C 1
ATOM 579 O O . TRP A 1 78 ? 8.359 -10.266 -15.969 1 97.44 78 TRP A O 1
ATOM 589 N N . SER A 1 79 ? 8.883 -11.438 -17.859 1 97.56 79 SER A N 1
ATOM 590 C CA . SER A 1 79 ? 7.555 -11.266 -18.453 1 97.56 79 SER A CA 1
ATOM 591 C C . SER A 1 79 ? 6.574 -12.305 -17.922 1 97.56 79 SER A C 1
ATOM 593 O O . SER A 1 79 ? 6.988 -13.336 -17.375 1 97.56 79 SER A O 1
ATOM 595 N N . THR A 1 80 ? 5.359 -12.031 -18.109 1 96.75 80 THR A N 1
ATOM 596 C CA . THR A 1 80 ? 4.328 -13 -17.75 1 96.75 80 THR A CA 1
ATOM 597 C C . THR A 1 80 ? 4.535 -14.312 -18.5 1 96.75 80 THR A C 1
ATOM 599 O O . THR A 1 80 ? 4.414 -15.391 -17.922 1 96.75 80 THR A O 1
ATOM 602 N N . ASP A 1 81 ? 4.891 -14.219 -19.766 1 97.19 81 ASP A N 1
ATOM 603 C CA . ASP A 1 81 ? 5.121 -15.406 -20.578 1 97.19 81 ASP A CA 1
ATOM 604 C C . ASP A 1 81 ? 6.301 -16.219 -20.047 1 97.19 81 ASP A C 1
ATOM 606 O O . ASP A 1 81 ? 6.242 -17.438 -19.984 1 97.19 81 ASP A O 1
ATOM 610 N N . LYS A 1 82 ? 7.309 -15.539 -19.719 1 97.38 82 LYS A N 1
ATOM 611 C CA . LYS A 1 82 ? 8.469 -16.234 -19.172 1 97.38 82 LYS A CA 1
ATOM 612 C C . LYS A 1 82 ? 8.117 -16.953 -17.859 1 97.38 82 LYS A C 1
ATOM 614 O O . LYS A 1 82 ? 8.508 -18.109 -17.672 1 97.38 82 LYS A O 1
ATOM 619 N N . ALA A 1 83 ? 7.445 -16.281 -17.016 1 97.06 83 ALA A N 1
ATOM 620 C CA . ALA A 1 83 ? 7.031 -16.891 -15.75 1 97.06 83 ALA A CA 1
ATOM 621 C C . ALA A 1 83 ? 6.188 -18.141 -15.984 1 97.06 83 ALA A C 1
ATOM 623 O O . ALA A 1 83 ? 6.375 -19.156 -15.32 1 97.06 83 ALA A O 1
ATOM 624 N N . ARG A 1 84 ? 5.289 -18 -16.875 1 95.69 84 ARG A N 1
ATOM 625 C CA . ARG A 1 84 ? 4.438 -19.125 -17.234 1 95.69 84 ARG A CA 1
ATOM 626 C C . ARG A 1 84 ? 5.273 -20.312 -17.719 1 95.69 84 ARG A C 1
ATOM 628 O O . ARG A 1 84 ? 5.043 -21.453 -17.312 1 95.69 84 ARG A O 1
ATOM 635 N N . ARG A 1 85 ? 6.188 -20.094 -18.562 1 97 85 ARG A N 1
ATOM 636 C CA . ARG A 1 85 ? 7.055 -21.125 -19.094 1 97 85 ARG A CA 1
ATOM 637 C C . ARG A 1 85 ? 7.891 -21.766 -18 1 97 85 ARG A C 1
ATOM 639 O O . ARG A 1 85 ? 8.055 -22.984 -17.969 1 97 85 ARG A O 1
ATOM 646 N N . MET A 1 86 ? 8.383 -20.922 -17.141 1 96.19 86 MET A N 1
ATOM 647 C CA . MET A 1 86 ? 9.203 -21.422 -16.047 1 96.19 86 MET A CA 1
ATOM 648 C C . MET A 1 86 ? 8.391 -22.344 -15.125 1 96.19 86 MET A C 1
ATOM 650 O O . MET A 1 86 ? 8.883 -23.391 -14.695 1 96.19 86 MET A O 1
ATOM 654 N N . LEU A 1 87 ? 7.207 -21.953 -14.875 1 95.5 87 LEU A N 1
ATOM 655 C CA . LEU A 1 87 ? 6.332 -22.766 -14.023 1 95.5 87 LEU A CA 1
ATOM 656 C C . LEU A 1 87 ? 5.969 -24.078 -14.711 1 95.5 87 LEU A C 1
ATOM 658 O O . LEU A 1 87 ? 5.914 -25.125 -14.062 1 95.5 87 LEU A O 1
ATOM 662 N N . LYS A 1 88 ? 5.707 -24.016 -15.953 1 95.56 88 LYS A N 1
ATOM 663 C CA . LYS A 1 88 ? 5.371 -25.203 -16.719 1 95.56 88 LYS A CA 1
ATOM 664 C C . LYS A 1 88 ? 6.516 -26.219 -16.703 1 95.56 88 LYS A C 1
ATOM 666 O O . LYS A 1 88 ? 6.281 -27.422 -16.594 1 95.56 88 LYS A O 1
ATOM 671 N N . LYS A 1 89 ? 7.707 -25.75 -16.734 1 96.62 89 LYS A N 1
ATOM 672 C CA . LYS A 1 89 ? 8.883 -26.594 -16.812 1 96.62 89 LYS A CA 1
ATOM 673 C C . LYS A 1 89 ? 9.289 -27.109 -15.422 1 96.62 89 LYS A C 1
ATOM 675 O O . LYS A 1 89 ? 10.07 -28.062 -15.305 1 96.62 89 LYS A O 1
ATOM 680 N N . ALA A 1 90 ? 8.859 -26.469 -14.43 1 97 90 ALA A N 1
ATOM 681 C CA . ALA A 1 90 ? 9.227 -26.828 -13.062 1 97 90 ALA A CA 1
ATOM 682 C C . ALA A 1 90 ? 8.766 -28.234 -12.719 1 97 90 ALA A C 1
ATOM 684 O O . ALA A 1 90 ? 7.836 -28.766 -13.344 1 97 90 ALA A O 1
ATOM 685 N N . SER A 1 91 ? 9.406 -28.859 -11.711 1 96.88 91 SER A N 1
ATOM 686 C CA . SER A 1 91 ? 9.07 -30.203 -11.25 1 96.88 91 SER A CA 1
ATOM 687 C C . SER A 1 91 ? 7.637 -30.281 -10.742 1 96.88 91 SER A C 1
ATOM 689 O O . SER A 1 91 ? 7.176 -29.375 -10.039 1 96.88 91 SER A O 1
ATOM 691 N N . PRO A 1 92 ? 6.918 -31.281 -11.078 1 97.12 92 PRO A N 1
ATOM 692 C CA . PRO A 1 92 ? 5.543 -31.406 -10.594 1 97.12 92 PRO A CA 1
ATOM 693 C C . PRO A 1 92 ? 5.469 -31.688 -9.094 1 97.12 92 PRO A C 1
ATOM 695 O O . PRO A 1 92 ? 4.453 -31.406 -8.453 1 97.12 92 PRO A O 1
ATOM 698 N N . GLU A 1 93 ? 6.574 -32.219 -8.523 1 96.88 93 GLU A N 1
ATOM 699 C CA . GLU A 1 93 ? 6.543 -32.719 -7.148 1 96.88 93 GLU A CA 1
ATOM 700 C C . GLU A 1 93 ? 6.793 -31.562 -6.16 1 96.88 93 GLU A C 1
ATOM 702 O O . GLU A 1 93 ? 6.227 -31.562 -5.062 1 96.88 93 GLU A O 1
ATOM 707 N N . LYS A 1 94 ? 7.672 -30.734 -6.598 1 97.62 94 LYS A N 1
ATOM 708 C CA . LYS A 1 94 ? 8.031 -29.688 -5.637 1 97.62 94 LYS A CA 1
ATOM 709 C C . LYS A 1 94 ? 8.539 -28.438 -6.344 1 97.62 94 LYS A C 1
ATOM 711 O O . LYS A 1 94 ? 9.547 -28.484 -7.059 1 97.62 94 LYS A O 1
ATOM 716 N N . ILE A 1 95 ? 7.844 -27.359 -6.191 1 98.19 95 ILE A N 1
ATOM 717 C CA . ILE A 1 95 ? 8.219 -26.016 -6.641 1 98.19 95 ILE A CA 1
ATOM 718 C C . ILE A 1 95 ? 8.352 -25.094 -5.438 1 98.19 95 ILE A C 1
ATOM 720 O O . ILE A 1 95 ? 7.379 -24.844 -4.723 1 98.19 95 ILE A O 1
ATOM 724 N N . VAL A 1 96 ? 9.531 -24.578 -5.16 1 98.12 96 VAL A N 1
ATOM 725 C CA . VAL A 1 96 ? 9.758 -23.703 -4.02 1 98.12 96 VAL A CA 1
ATOM 726 C C . VAL A 1 96 ? 9.641 -22.25 -4.453 1 98.12 96 VAL A C 1
ATOM 728 O O . VAL A 1 96 ? 10.297 -21.828 -5.41 1 98.12 96 VAL A O 1
ATOM 731 N N . MET A 1 97 ? 8.789 -21.469 -3.742 1 97.56 97 MET A N 1
ATOM 732 C CA . MET A 1 97 ? 8.609 -20.047 -4.055 1 97.56 97 MET A CA 1
ATOM 733 C C . MET A 1 97 ? 8.859 -19.188 -2.826 1 97.56 97 MET A C 1
ATOM 735 O O . MET A 1 97 ? 8.477 -19.547 -1.713 1 97.56 97 MET A O 1
ATOM 739 N N . ALA A 1 98 ? 9.57 -18.125 -3.004 1 97.44 98 ALA A N 1
ATOM 740 C CA . ALA A 1 98 ? 9.625 -17.031 -2.029 1 97.44 98 ALA A CA 1
ATOM 741 C C . ALA A 1 98 ? 8.578 -15.961 -2.348 1 97.44 98 ALA A C 1
ATOM 743 O O . ALA A 1 98 ? 8.547 -15.438 -3.463 1 97.44 98 ALA A O 1
ATOM 744 N N . VAL A 1 99 ? 7.773 -15.633 -1.339 1 97.62 99 VAL A N 1
ATOM 745 C CA . VAL A 1 99 ? 6.594 -14.828 -1.633 1 97.62 99 VAL A CA 1
ATOM 746 C C . VAL A 1 99 ? 6.48 -13.688 -0.621 1 97.62 99 VAL A C 1
ATOM 748 O O . VAL A 1 99 ? 6.691 -13.891 0.577 1 97.62 99 VAL A O 1
ATOM 751 N N . ARG A 1 100 ? 6.277 -12.477 -1.106 1 96.88 100 ARG A N 1
ATOM 752 C CA . ARG A 1 100 ? 5.918 -11.336 -0.267 1 96.88 100 ARG A CA 1
ATOM 753 C C . ARG A 1 100 ? 4.402 -11.156 -0.219 1 96.88 100 ARG A C 1
ATOM 755 O O . ARG A 1 100 ? 3.736 -11.18 -1.254 1 96.88 100 ARG A O 1
ATOM 762 N N . ASP A 1 101 ? 3.934 -10.891 0.931 1 96.19 101 ASP A N 1
ATOM 763 C CA . ASP A 1 101 ? 2.498 -10.852 1.186 1 96.19 101 ASP A CA 1
ATOM 764 C C . ASP A 1 101 ? 1.89 -9.531 0.715 1 96.19 101 ASP A C 1
ATOM 766 O O . ASP A 1 101 ? 1.914 -8.539 1.442 1 96.19 101 ASP A O 1
ATOM 770 N N . ARG A 1 102 ? 1.201 -9.492 -0.406 1 96.38 102 ARG A N 1
ATOM 771 C CA . ARG A 1 102 ? 0.28 -8.516 -0.978 1 96.38 102 ARG A CA 1
ATOM 772 C C . ARG A 1 102 ? 0.752 -7.094 -0.704 1 96.38 102 ARG A C 1
ATOM 774 O O . ARG A 1 102 ? 0.051 -6.312 -0.055 1 96.38 102 ARG A O 1
ATOM 781 N N . PRO A 1 103 ? 1.836 -6.699 -1.335 1 95.81 103 PRO A N 1
ATOM 782 C CA . PRO A 1 103 ? 2.475 -5.426 -0.988 1 95.81 103 PRO A CA 1
ATOM 783 C C . PRO A 1 103 ? 1.652 -4.215 -1.424 1 95.81 103 PRO A C 1
ATOM 785 O O . PRO A 1 103 ? 1.922 -3.094 -0.988 1 95.81 103 PRO A O 1
ATOM 788 N N . PHE A 1 104 ? 0.647 -4.363 -2.271 1 96.94 104 PHE A N 1
ATOM 789 C CA . PHE A 1 104 ? -0.141 -3.23 -2.746 1 96.94 104 PHE A CA 1
ATOM 790 C C . PHE A 1 104 ? -1.442 -3.111 -1.961 1 96.94 104 PHE A C 1
ATOM 792 O O . PHE A 1 104 ? -2.246 -2.211 -2.213 1 96.94 104 PHE A O 1
ATOM 799 N N . GLN A 1 105 ? -1.623 -4.02 -1.076 1 97.06 105 GLN A N 1
ATOM 800 C CA . GLN A 1 105 ? -2.893 -4.059 -0.358 1 97.06 105 GLN A CA 1
ATOM 801 C C . GLN A 1 105 ? -2.717 -3.623 1.094 1 97.06 105 GLN A C 1
ATOM 803 O O . GLN A 1 105 ? -1.596 -3.58 1.604 1 97.06 105 GLN A O 1
ATOM 808 N N . ARG A 1 106 ? -3.791 -3.279 1.708 1 95.81 106 ARG A N 1
ATOM 809 C CA . ARG A 1 106 ? -3.836 -3 3.139 1 95.81 106 ARG A CA 1
ATOM 810 C C . ARG A 1 106 ? -5.156 -3.463 3.748 1 95.81 106 ARG A C 1
ATOM 812 O O . ARG A 1 106 ? -6.125 -3.707 3.027 1 95.81 106 ARG A O 1
ATOM 819 N N . THR A 1 107 ? -5.16 -3.539 5.062 1 95.88 107 THR A N 1
ATOM 820 C CA . THR A 1 107 ? -6.379 -3.953 5.746 1 95.88 107 THR A CA 1
ATOM 821 C C . THR A 1 107 ? -6.988 -2.785 6.52 1 95.88 107 THR A C 1
ATOM 823 O O . THR A 1 107 ? -6.266 -1.916 7.012 1 95.88 107 THR A O 1
ATOM 826 N N . VAL A 1 108 ? -8.266 -2.758 6.562 1 95.81 108 VAL A N 1
ATOM 827 C CA . VAL A 1 108 ? -9.023 -1.819 7.379 1 95.81 108 VAL A CA 1
ATOM 828 C C . VAL A 1 108 ? -10.039 -2.58 8.227 1 95.81 108 VAL A C 1
ATOM 830 O O . VAL A 1 108 ? -10.883 -3.307 7.691 1 95.81 108 VAL A O 1
ATOM 833 N N . THR A 1 109 ? -9.977 -2.398 9.461 1 95.56 109 THR A N 1
ATOM 834 C CA . THR A 1 109 ? -10.914 -3.043 10.375 1 95.56 109 THR A CA 1
ATOM 835 C C . THR A 1 109 ? -11.961 -2.049 10.867 1 95.56 109 THR A C 1
ATOM 837 O O . THR A 1 109 ? -11.633 -0.914 11.219 1 95.56 109 THR A O 1
ATOM 840 N N . MET A 1 110 ? -13.195 -2.504 10.852 1 95.56 110 MET A N 1
ATOM 841 C CA . MET A 1 110 ? -14.328 -1.642 11.172 1 95.56 110 MET A CA 1
ATOM 842 C C . MET A 1 110 ? -15.344 -2.375 12.047 1 95.56 110 MET A C 1
ATOM 844 O O . MET A 1 110 ? -15.281 -3.6 12.172 1 95.56 110 MET A O 1
ATOM 848 N N . HIS A 1 111 ? -16.266 -1.601 12.57 1 95.62 111 HIS A N 1
ATOM 849 C CA . HIS A 1 111 ? -17.328 -2.129 13.406 1 95.62 111 HIS A CA 1
ATOM 850 C C . HIS A 1 111 ? -18.703 -1.828 12.797 1 95.62 111 HIS A C 1
ATOM 852 O O . HIS A 1 111 ? -18.984 -0.688 12.414 1 95.62 111 HIS A O 1
ATOM 858 N N . LYS A 1 112 ? -19.469 -2.867 12.82 1 95.25 112 LYS A N 1
ATOM 859 C CA . LYS A 1 112 ? -20.859 -2.633 12.406 1 95.25 112 LYS A CA 1
ATOM 860 C C . LYS A 1 112 ? -21.594 -1.753 13.414 1 95.25 112 LYS A C 1
ATOM 862 O O . LYS A 1 112 ? -21.359 -1.854 14.625 1 95.25 112 LYS A O 1
ATOM 867 N N . ASP A 1 113 ? -22.453 -0.985 12.891 1 94.19 113 ASP A N 1
ATOM 868 C CA . ASP A 1 113 ? -23.328 -0.24 13.789 1 94.19 113 ASP A CA 1
ATOM 869 C C . ASP A 1 113 ? -24.531 -1.078 14.203 1 94.19 113 ASP A C 1
ATOM 871 O O . ASP A 1 113 ? -24.594 -2.275 13.914 1 94.19 113 ASP A O 1
ATOM 875 N N . SER A 1 114 ? -25.484 -0.397 14.93 1 92.81 114 SER A N 1
ATOM 876 C CA . SER A 1 114 ? -26.641 -1.105 15.484 1 92.81 114 SER A CA 1
ATOM 877 C C . SER A 1 114 ? -27.531 -1.657 14.383 1 92.81 114 SER A C 1
ATOM 879 O O . SER A 1 114 ? -28.328 -2.572 14.617 1 92.81 114 SER A O 1
ATOM 881 N N . THR A 1 115 ? -27.453 -1.142 13.203 1 92.5 115 THR A N 1
ATOM 882 C CA . THR A 1 115 ? -28.281 -1.591 12.086 1 92.5 115 THR A CA 1
ATOM 883 C C . THR A 1 115 ? -27.531 -2.605 11.227 1 92.5 115 THR A C 1
ATOM 885 O O . THR A 1 115 ? -28.031 -3.039 10.188 1 92.5 115 THR A O 1
ATOM 888 N N . GLY A 1 116 ? -26.328 -2.877 11.586 1 92.25 116 GLY A N 1
ATOM 889 C CA . GLY A 1 116 ? -25.547 -3.896 10.898 1 92.25 116 GLY A CA 1
ATOM 890 C C . GLY A 1 116 ? -24.75 -3.35 9.734 1 92.25 116 GLY A C 1
ATOM 891 O O . GLY A 1 116 ? -24.25 -4.113 8.898 1 92.25 116 GLY A O 1
ATOM 892 N N . HIS A 1 117 ? -24.578 -2.068 9.68 1 93.44 117 HIS A N 1
ATOM 893 C CA . HIS A 1 117 ? -23.859 -1.458 8.57 1 93.44 117 HIS A CA 1
ATOM 894 C C . HIS A 1 117 ? -22.5 -0.928 9.016 1 93.44 117 HIS A C 1
ATOM 896 O O . HIS A 1 117 ? -22.328 -0.548 10.18 1 93.44 117 HIS A O 1
ATOM 902 N N . VAL A 1 118 ? -21.594 -0.882 8.102 1 95.44 118 VAL A N 1
ATOM 903 C CA . VAL A 1 118 ? -20.266 -0.369 8.383 1 95.44 118 VAL A CA 1
ATOM 904 C C . VAL A 1 118 ? -20.109 1.038 7.809 1 95.44 118 VAL A C 1
ATOM 906 O O . VAL A 1 118 ? -19.281 1.824 8.281 1 95.44 118 VAL A O 1
ATOM 909 N N . GLY A 1 119 ? -20.766 1.332 6.727 1 97.38 119 GLY A N 1
ATOM 910 C CA . GLY A 1 119 ? -20.844 2.711 6.27 1 97.38 119 GLY A CA 1
ATOM 911 C C . GLY A 1 119 ? -20.141 2.939 4.941 1 97.38 119 GLY A C 1
ATOM 912 O O . GLY A 1 119 ? -19.484 3.963 4.754 1 97.38 119 GLY A O 1
ATOM 913 N N . PHE A 1 120 ? -20.25 2.016 3.975 1 98 120 PHE A N 1
ATOM 914 C CA . PHE A 1 120 ? -19.734 2.234 2.629 1 98 120 PHE A CA 1
ATOM 915 C C . PHE A 1 120 ? -20.641 1.579 1.589 1 98 120 PHE A C 1
ATOM 917 O O . PHE A 1 120 ? -21.484 0.744 1.928 1 98 120 PHE A O 1
ATOM 924 N N . VAL A 1 121 ? -20.453 2.021 0.359 1 98.06 121 VAL A N 1
ATOM 925 C CA . VAL A 1 121 ? -21.188 1.476 -0.778 1 98.06 121 VAL A CA 1
ATOM 926 C C . VAL A 1 121 ? -20.203 0.998 -1.845 1 98.06 121 VAL A C 1
ATOM 928 O O . VAL A 1 121 ? -19.203 1.658 -2.109 1 98.06 121 VAL A O 1
ATOM 931 N N . ILE A 1 122 ? -20.562 -0.153 -2.436 1 98.19 122 ILE A N 1
ATOM 932 C CA . ILE A 1 122 ? -19.688 -0.678 -3.482 1 98.19 122 ILE A CA 1
ATOM 933 C C . ILE A 1 122 ? -20.453 -0.763 -4.797 1 98.19 122 ILE A C 1
ATOM 935 O O . ILE A 1 122 ? -21.688 -0.861 -4.801 1 98.19 122 ILE A O 1
ATOM 939 N N . LYS A 1 123 ? -19.797 -0.59 -5.793 1 98.31 123 LYS A N 1
ATOM 940 C CA . LYS A 1 123 ? -20.234 -0.88 -7.156 1 98.31 123 LYS A CA 1
ATOM 941 C C . LYS A 1 123 ? -19.188 -1.708 -7.906 1 98.31 123 LYS A C 1
ATOM 943 O O . LYS A 1 123 ? -18.078 -1.24 -8.148 1 98.31 123 LYS A O 1
ATOM 948 N N . LYS A 1 124 ? -19.594 -2.953 -8.289 1 96.69 124 LYS A N 1
ATOM 949 C CA . LYS A 1 124 ? -18.703 -3.902 -8.953 1 96.69 124 LYS A CA 1
ATOM 950 C C . LYS A 1 124 ? -17.422 -4.125 -8.148 1 96.69 124 LYS A C 1
ATOM 952 O O . LYS A 1 124 ? -16.312 -4.066 -8.695 1 96.69 124 LYS A O 1
ATOM 957 N N . GLY A 1 125 ? -17.578 -4.148 -6.852 1 97.5 125 GLY A N 1
ATOM 958 C CA . GLY A 1 125 ? -16.484 -4.477 -5.949 1 97.5 125 GLY A CA 1
ATOM 959 C C . GLY A 1 125 ? -15.664 -3.264 -5.535 1 97.5 125 GLY A C 1
ATOM 960 O O . GLY A 1 125 ? -14.789 -3.361 -4.672 1 97.5 125 GLY A O 1
ATOM 961 N N . LY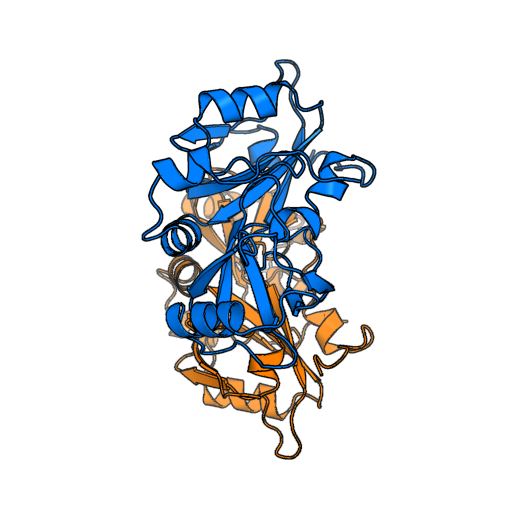S A 1 126 ? -15.938 -2.125 -6.184 1 98.5 126 LYS A N 1
ATOM 962 C CA . LYS A 1 126 ? -15.219 -0.886 -5.902 1 98.5 126 LYS A CA 1
ATOM 963 C C . LYS A 1 126 ? -15.961 -0.037 -4.879 1 98.5 126 LYS A C 1
ATOM 965 O O . LYS A 1 126 ? -17.172 0.148 -4.98 1 98.5 126 LYS A O 1
ATOM 970 N N . ILE A 1 127 ? -15.25 0.474 -3.891 1 98.75 127 ILE A N 1
ATOM 971 C CA . ILE A 1 127 ? -15.852 1.389 -2.926 1 98.75 127 ILE A CA 1
ATOM 972 C C . ILE A 1 127 ? -16.125 2.732 -3.594 1 98.75 127 ILE A C 1
ATOM 974 O O . ILE A 1 127 ? -15.195 3.434 -4.004 1 98.75 127 ILE A O 1
ATOM 978 N N . VAL A 1 128 ? -17.344 3.137 -3.627 1 98.69 128 VAL A N 1
ATOM 979 C CA . VAL A 1 128 ? -17.688 4.34 -4.379 1 98.69 128 VAL A CA 1
ATOM 980 C C . VAL A 1 128 ? -18.156 5.434 -3.42 1 98.69 128 VAL A C 1
ATOM 982 O O . VAL A 1 128 ? -18.188 6.613 -3.783 1 98.69 128 VAL A O 1
ATOM 985 N N . SER A 1 129 ? -18.5 5.031 -2.215 1 98.25 129 SER A N 1
ATOM 986 C CA . SER A 1 129 ? -18.953 6.02 -1.238 1 98.25 129 SER A CA 1
ATOM 987 C C . SER A 1 129 ? -18.656 5.562 0.186 1 98.25 129 SER A C 1
ATOM 989 O O . SER A 1 129 ? -18.672 4.367 0.473 1 98.25 129 SER A O 1
ATOM 991 N N . VAL A 1 130 ? -18.406 6.512 1.001 1 97.94 130 VAL A N 1
ATOM 992 C CA . VAL A 1 130 ? -18.203 6.309 2.432 1 97.94 130 VAL A CA 1
ATOM 993 C C . VAL A 1 130 ? -19.078 7.281 3.219 1 97.94 130 VAL A C 1
ATOM 995 O O . VAL A 1 130 ? -19.047 8.492 2.977 1 97.94 130 VAL A O 1
ATOM 998 N N . ALA A 1 131 ? -19.797 6.719 4.09 1 97.12 131 ALA A N 1
ATOM 999 C CA . ALA A 1 131 ? -20.75 7.535 4.848 1 97.12 131 ALA A CA 1
ATOM 1000 C C . ALA A 1 131 ? -20.031 8.336 5.93 1 97.12 131 ALA A C 1
ATOM 1002 O O . ALA A 1 131 ? -19.141 7.82 6.605 1 97.12 131 ALA A O 1
ATOM 1003 N N . LYS A 1 132 ? -20.484 9.539 6.035 1 92.88 132 LYS A N 1
ATOM 1004 C CA . LYS A 1 132 ? -19.938 10.406 7.07 1 92.88 132 LYS A CA 1
ATOM 1005 C C . LYS A 1 132 ? -20.172 9.82 8.461 1 92.88 132 LYS A C 1
ATOM 1007 O O . LYS A 1 132 ? -21.234 9.273 8.742 1 92.88 132 LYS A O 1
ATOM 1012 N N . ASP A 1 133 ? -19.219 9.852 9.375 1 92.56 133 ASP A N 1
ATOM 1013 C CA . ASP A 1 133 ? -19.281 9.469 10.781 1 92.56 133 ASP A CA 1
ATOM 1014 C C . ASP A 1 133 ? -19.547 7.977 10.938 1 92.56 133 ASP A C 1
ATOM 1016 O O . ASP A 1 133 ? -20 7.523 11.984 1 92.56 133 ASP A O 1
ATOM 1020 N N . SER A 1 134 ? -19.391 7.27 9.875 1 96.44 134 SER A N 1
ATOM 1021 C CA . SER A 1 134 ? -19.484 5.812 9.93 1 96.44 134 SER A CA 1
ATOM 1022 C C . SER A 1 134 ? -18.203 5.184 10.445 1 96.44 134 SER A C 1
ATOM 1024 O O . SER A 1 134 ? -17.188 5.871 10.602 1 96.44 134 SER A O 1
ATOM 1026 N N . SER A 1 135 ? -18.328 3.893 10.773 1 96.62 135 SER A N 1
ATOM 1027 C CA . SER A 1 135 ? -17.125 3.148 11.148 1 96.62 135 SER A CA 1
ATOM 1028 C C . SER A 1 135 ? -16.094 3.152 10.023 1 96.62 135 SER A C 1
ATOM 1030 O O . SER A 1 135 ? -14.898 3.277 10.273 1 96.62 135 SER A O 1
ATOM 1032 N N . ALA A 1 136 ? -16.547 3.057 8.773 1 97.31 136 ALA A N 1
ATOM 1033 C CA . ALA A 1 136 ? -15.664 3.109 7.609 1 97.31 136 ALA A CA 1
ATOM 1034 C C . ALA A 1 136 ? -14.906 4.434 7.555 1 97.31 136 ALA A C 1
ATOM 1036 O O . ALA A 1 136 ? -13.688 4.449 7.375 1 97.31 136 ALA A O 1
ATOM 1037 N N . ALA A 1 137 ? -15.602 5.469 7.773 1 96.69 137 ALA A N 1
ATOM 1038 C CA . ALA A 1 137 ? -15 6.801 7.762 1 96.69 137 ALA A CA 1
ATOM 1039 C C . ALA A 1 137 ? -13.977 6.949 8.891 1 96.69 137 ALA A C 1
ATOM 1041 O O . ALA A 1 137 ? -12.859 7.406 8.664 1 96.69 137 ALA A O 1
ATOM 1042 N N . ARG A 1 138 ? -14.336 6.465 10.047 1 94.88 138 ARG A N 1
ATOM 1043 C CA . ARG A 1 138 ? -13.492 6.617 11.227 1 94.88 138 ARG A CA 1
ATOM 1044 C C . ARG A 1 138 ? -12.203 5.816 11.086 1 94.88 138 ARG A C 1
ATOM 1046 O O . ARG A 1 138 ? -11.18 6.18 11.664 1 94.88 138 ARG A O 1
ATOM 1053 N N . ASN A 1 139 ? -12.289 4.801 10.297 1 95.12 139 ASN A N 1
ATOM 1054 C CA . ASN A 1 139 ? -11.125 3.922 10.188 1 95.12 139 ASN A CA 1
ATOM 1055 C C . ASN A 1 139 ? -10.359 4.156 8.891 1 95.12 139 ASN A C 1
ATOM 1057 O O . ASN A 1 139 ? -9.453 3.393 8.555 1 95.12 139 ASN A O 1
ATOM 1061 N N . GLY A 1 140 ? -10.727 5.141 8.156 1 96.06 140 GLY A N 1
ATOM 1062 C CA . GLY A 1 140 ? -9.906 5.629 7.062 1 96.06 140 GLY A CA 1
ATOM 1063 C C . GLY A 1 140 ? -10.141 4.887 5.762 1 96.06 140 GLY A C 1
ATOM 1064 O O . GLY A 1 140 ? -9.266 4.848 4.895 1 96.06 140 GLY A O 1
ATOM 1065 N N . LEU A 1 141 ? -11.312 4.254 5.668 1 97.81 141 LEU A N 1
ATOM 1066 C CA . LEU A 1 141 ? -11.648 3.645 4.387 1 97.81 141 LEU A CA 1
ATOM 1067 C C . LEU A 1 141 ? -11.711 4.695 3.281 1 97.81 141 LEU A C 1
ATOM 1069 O O . LEU A 1 141 ? -12.18 5.812 3.506 1 97.81 141 LEU A O 1
ATOM 1073 N N . LEU A 1 142 ? -11.25 4.301 2.094 1 98.19 142 LEU A N 1
ATOM 1074 C CA . LEU A 1 142 ? -11.156 5.242 0.982 1 98.19 142 LEU A CA 1
ATOM 1075 C C . LEU A 1 142 ? -12.023 4.793 -0.184 1 98.19 142 LEU A C 1
ATOM 1077 O O . LEU A 1 142 ? -12.141 3.594 -0.457 1 98.19 142 LEU A O 1
ATOM 1081 N N . THR A 1 143 ? -12.586 5.73 -0.836 1 98.56 143 THR A N 1
ATOM 1082 C CA . THR A 1 143 ? -13.188 5.422 -2.129 1 98.56 143 THR A CA 1
ATOM 1083 C C . THR A 1 143 ? -12.109 5.117 -3.166 1 98.56 143 THR A C 1
ATOM 1085 O O . THR A 1 143 ? -10.914 5.227 -2.879 1 98.56 143 THR A O 1
ATOM 1088 N N . ASN A 1 144 ? -12.562 4.648 -4.355 1 98.44 144 ASN A N 1
ATOM 1089 C CA . ASN A 1 144 ? -11.656 4.305 -5.445 1 98.44 144 ASN A CA 1
ATOM 1090 C C . ASN A 1 144 ? -10.641 3.242 -5.02 1 98.44 144 ASN A C 1
ATOM 1092 O O . ASN A 1 144 ? -9.461 3.334 -5.355 1 98.44 144 ASN A O 1
ATOM 1096 N N . HIS A 1 145 ? -11.086 2.395 -4.219 1 98.69 145 HIS A N 1
ATOM 1097 C CA . HIS A 1 145 ? -10.422 1.143 -3.867 1 98.69 145 HIS A CA 1
ATOM 1098 C C . HIS A 1 145 ? -11.344 -0.052 -4.109 1 98.69 145 HIS A C 1
ATOM 1100 O O . HIS A 1 145 ? -12.562 0.059 -3.977 1 98.69 145 HIS A O 1
ATOM 1106 N N . TYR A 1 146 ? -10.781 -1.171 -4.492 1 98.75 146 TYR A N 1
ATOM 1107 C CA . TYR A 1 146 ? -11.516 -2.424 -4.59 1 98.75 146 TYR A CA 1
ATOM 1108 C C . TYR A 1 146 ? -11.367 -3.244 -3.314 1 98.75 146 TYR A C 1
ATOM 1110 O O . TYR A 1 146 ? -10.305 -3.256 -2.697 1 98.75 146 TYR A O 1
ATOM 1118 N N . ILE A 1 147 ? -12.422 -3.91 -2.914 1 98.62 147 ILE A N 1
ATOM 1119 C CA . ILE A 1 147 ? -12.352 -4.895 -1.838 1 98.62 147 ILE A CA 1
ATOM 1120 C C . ILE A 1 147 ? -11.812 -6.215 -2.381 1 98.62 147 ILE A C 1
ATOM 1122 O O . ILE A 1 147 ? -12.398 -6.805 -3.291 1 98.62 147 ILE A O 1
ATOM 1126 N N . CYS A 1 148 ? -10.742 -6.668 -1.823 1 98.5 148 CYS A N 1
ATOM 1127 C CA . CYS A 1 148 ? -10.148 -7.938 -2.223 1 98.5 148 CYS A CA 1
ATOM 1128 C C . CYS A 1 148 ? -10.648 -9.078 -1.335 1 98.5 148 CYS A C 1
ATOM 1130 O O . CYS A 1 148 ? -10.867 -10.188 -1.812 1 98.5 148 CYS A O 1
ATOM 1132 N N . GLU A 1 149 ? -10.75 -8.789 -0.05 1 98.31 149 GLU A N 1
ATOM 1133 C CA . GLU A 1 149 ? -11.148 -9.805 0.924 1 98.31 149 GLU A CA 1
ATOM 1134 C C . GLU A 1 149 ? -12.047 -9.203 2.002 1 98.31 149 GLU A C 1
ATOM 1136 O O . GLU A 1 149 ? -11.914 -8.031 2.346 1 98.31 149 GLU A O 1
ATOM 1141 N N . VAL A 1 150 ? -12.898 -10.008 2.494 1 97.75 150 VAL A N 1
ATOM 1142 C CA . VAL A 1 150 ? -13.664 -9.758 3.715 1 97.75 150 VAL A CA 1
ATOM 1143 C C . VAL A 1 150 ? -13.305 -10.805 4.77 1 97.75 150 VAL A C 1
ATOM 1145 O O . VAL A 1 150 ? -13.578 -11.992 4.594 1 97.75 150 VAL A O 1
ATOM 1148 N N . ASN A 1 151 ? -12.742 -10.336 5.836 1 96 151 ASN A N 1
ATOM 1149 C CA . ASN A 1 151 ? -12.281 -11.227 6.891 1 96 151 ASN A CA 1
ATOM 1150 C C . ASN A 1 151 ? -11.445 -12.375 6.332 1 96 151 ASN A C 1
ATOM 1152 O O . ASN A 1 151 ? -11.656 -13.531 6.695 1 96 151 ASN A O 1
ATOM 1156 N N . GLY A 1 152 ? -10.648 -12.031 5.398 1 96.19 152 GLY A N 1
ATOM 1157 C CA . GLY A 1 152 ? -9.719 -13.008 4.84 1 96.19 152 GLY A CA 1
ATOM 1158 C C . GLY A 1 152 ? -10.289 -13.773 3.664 1 96.19 152 GLY A C 1
ATOM 1159 O O . GLY A 1 152 ? -9.555 -14.414 2.912 1 96.19 152 GLY A O 1
ATOM 1160 N N . GLN A 1 153 ? -11.531 -13.758 3.479 1 97.19 153 GLN A N 1
ATOM 1161 C CA . GLN A 1 153 ? -12.156 -14.445 2.35 1 97.19 153 GLN A CA 1
ATOM 1162 C C . GLN A 1 153 ? -12.07 -13.602 1.081 1 97.19 153 GLN A C 1
ATOM 1164 O O . GLN A 1 153 ? -12.578 -12.477 1.042 1 97.19 153 GLN A O 1
ATOM 1169 N N . ASN A 1 154 ? -11.5 -14.18 0.066 1 97.75 154 ASN A N 1
ATOM 1170 C CA . ASN A 1 154 ? -11.43 -13.508 -1.226 1 97.75 154 ASN A CA 1
ATOM 1171 C C . ASN A 1 154 ? -12.812 -13.281 -1.825 1 97.75 154 ASN A C 1
ATOM 1173 O O . ASN A 1 154 ? -13.625 -14.211 -1.881 1 97.75 154 ASN A O 1
ATOM 1177 N N . VAL A 1 155 ? -13.039 -12.047 -2.312 1 98 155 VAL A N 1
ATOM 1178 C CA . VAL A 1 155 ? -14.367 -11.766 -2.865 1 98 155 VAL A CA 1
ATOM 1179 C C . VAL A 1 155 ? -14.227 -11.203 -4.277 1 98 155 VAL A C 1
ATOM 1181 O O . VAL A 1 155 ? -15.195 -10.695 -4.844 1 98 155 VAL A O 1
ATOM 1184 N N . ILE A 1 156 ? -13.062 -11.219 -4.824 1 97.56 156 ILE A N 1
ATOM 1185 C CA . ILE A 1 156 ? -12.812 -10.703 -6.164 1 97.56 156 ILE A CA 1
ATOM 1186 C C . ILE A 1 156 ? -13.641 -11.492 -7.184 1 97.56 156 ILE A C 1
ATOM 1188 O O . ILE A 1 156 ? -13.641 -12.727 -7.168 1 97.56 156 ILE A O 1
ATOM 1192 N N . GLY A 1 157 ? -14.297 -10.711 -8.047 1 95.75 157 GLY A N 1
ATOM 1193 C CA . GLY A 1 157 ? -15.07 -11.352 -9.102 1 95.75 157 GLY A CA 1
ATOM 1194 C C . GLY A 1 157 ? -16.516 -11.633 -8.695 1 95.75 157 GLY A C 1
ATOM 1195 O O . GLY A 1 157 ? -17.359 -11.898 -9.555 1 95.75 157 GLY A O 1
ATOM 1196 N N . LEU A 1 158 ? -16.812 -11.633 -7.441 1 96.88 158 LEU A N 1
ATOM 1197 C CA . LEU A 1 158 ? -18.188 -11.836 -6.992 1 96.88 158 LEU A CA 1
ATOM 1198 C C . LEU A 1 158 ? -19.062 -10.625 -7.336 1 96.88 158 LEU A C 1
ATOM 1200 O O . LEU A 1 158 ? -18.562 -9.5 -7.434 1 96.88 158 LEU A O 1
ATOM 1204 N N . LYS A 1 159 ? -20.312 -10.93 -7.469 1 96.94 159 LYS A N 1
ATOM 1205 C CA . LYS A 1 159 ? -21.266 -9.844 -7.641 1 96.94 159 LYS A CA 1
ATOM 1206 C C . LYS A 1 159 ? -21.438 -9.039 -6.352 1 96.94 159 LYS A C 1
ATOM 1208 O O . LYS A 1 159 ? -21.234 -9.57 -5.258 1 96.94 159 LYS A O 1
ATOM 1213 N N . ASP A 1 160 ? -21.859 -7.828 -6.461 1 97.81 160 ASP A N 1
ATOM 1214 C CA . ASP A 1 160 ? -22.016 -6.953 -5.305 1 97.81 160 ASP A CA 1
ATOM 1215 C C . ASP A 1 160 ? -22.953 -7.559 -4.27 1 97.81 160 ASP A C 1
ATOM 1217 O O . ASP A 1 160 ? -22.719 -7.461 -3.066 1 97.81 160 ASP A O 1
ATOM 1221 N N . LYS A 1 161 ? -24 -8.148 -4.742 1 97.62 161 LYS A N 1
ATOM 1222 C CA . LYS A 1 161 ? -24.938 -8.789 -3.82 1 97.62 161 LYS A CA 1
ATOM 1223 C C . LYS A 1 161 ? -24.25 -9.898 -3.027 1 97.62 161 LYS A C 1
ATOM 1225 O O . LYS A 1 161 ? -24.516 -10.062 -1.834 1 97.62 161 LYS A O 1
ATOM 1230 N N . GLN A 1 162 ? -23.406 -10.648 -3.668 1 97.38 162 GLN A N 1
ATOM 1231 C CA . GLN A 1 162 ? -22.688 -11.719 -2.994 1 97.38 162 GLN A CA 1
ATOM 1232 C C . GLN A 1 162 ? -21.703 -11.156 -1.965 1 97.38 162 GLN A C 1
ATOM 1234 O O . GLN A 1 162 ? -21.562 -11.711 -0.875 1 97.38 162 GLN A O 1
ATOM 1239 N N . ILE A 1 163 ? -21.078 -10.078 -2.316 1 97.75 163 ILE A N 1
ATOM 1240 C CA . ILE A 1 163 ? -20.172 -9.422 -1.382 1 97.75 163 ILE A CA 1
ATOM 1241 C C . ILE A 1 163 ? -20.953 -8.93 -0.165 1 97.75 163 ILE A C 1
ATOM 1243 O O . ILE A 1 163 ? -20.516 -9.117 0.975 1 97.75 163 ILE A O 1
ATOM 1247 N N . THR A 1 164 ? -22.062 -8.367 -0.428 1 95.81 164 THR A N 1
ATOM 1248 C CA . THR A 1 164 ? -22.938 -7.883 0.643 1 95.81 164 THR A CA 1
ATOM 1249 C C . THR A 1 164 ? -23.375 -9.031 1.547 1 95.81 164 THR A C 1
ATOM 1251 O O . THR A 1 164 ? -23.453 -8.875 2.768 1 95.81 164 THR A O 1
ATOM 1254 N N . ASP A 1 165 ? -23.641 -10.164 0.977 1 96.44 165 ASP A N 1
ATOM 1255 C CA . ASP A 1 165 ? -24.016 -11.344 1.756 1 96.44 165 ASP A CA 1
ATOM 1256 C C . ASP A 1 165 ? -22.859 -11.789 2.652 1 96.44 165 ASP A C 1
ATOM 1258 O O . ASP A 1 165 ? -23.062 -12.141 3.814 1 96.44 165 ASP A O 1
ATOM 1262 N N . VAL A 1 166 ? -21.672 -11.797 2.121 1 96.19 166 VAL A N 1
ATOM 1263 C CA . VAL A 1 166 ? -20.5 -12.148 2.906 1 96.19 166 VAL A CA 1
ATOM 1264 C C . VAL A 1 166 ? -20.344 -11.188 4.082 1 96.19 166 VAL A C 1
ATOM 1266 O O . VAL A 1 166 ? -20.078 -11.609 5.211 1 96.19 166 VAL A O 1
ATOM 1269 N N . LEU A 1 167 ? -20.562 -9.906 3.826 1 95.5 167 LEU A N 1
ATOM 1270 C CA . LEU A 1 167 ? -20.469 -8.867 4.848 1 95.5 167 LEU A CA 1
ATOM 1271 C C . LEU A 1 167 ? -21.531 -9.078 5.926 1 95.5 167 LEU A C 1
ATOM 1273 O O . LEU A 1 167 ? -21.25 -8.938 7.117 1 95.5 167 LEU A O 1
ATOM 1277 N N . ALA A 1 168 ? -22.688 -9.398 5.461 1 93.94 168 ALA A N 1
ATOM 1278 C CA . ALA A 1 168 ? -23.797 -9.594 6.383 1 93.94 168 ALA A CA 1
ATOM 1279 C C . ALA A 1 168 ? -23.531 -10.766 7.32 1 93.94 168 ALA A C 1
ATOM 1281 O O . ALA A 1 168 ? -23.922 -10.734 8.492 1 93.94 168 ALA A O 1
ATOM 1282 N N . LEU A 1 169 ? -22.859 -11.734 6.793 1 91.69 169 LEU A N 1
ATOM 1283 C CA . LEU A 1 169 ? -22.609 -12.953 7.555 1 91.69 169 LEU A CA 1
ATOM 1284 C C . LEU A 1 169 ? -21.391 -12.812 8.445 1 91.69 169 LEU A C 1
ATOM 1286 O O . LEU A 1 169 ? -21.172 -13.625 9.352 1 91.69 169 LEU A O 1
ATOM 1290 N N . ALA A 1 170 ? -20.781 -11.742 8.109 1 89.5 170 ALA A N 1
ATOM 1291 C CA . ALA A 1 170 ? -19.594 -11.492 8.922 1 89.5 170 ALA A CA 1
ATOM 1292 C C . ALA A 1 170 ? -19.969 -11.016 10.32 1 89.5 170 ALA A C 1
ATOM 1294 O O . ALA A 1 170 ? -21.094 -10.547 10.539 1 89.5 170 ALA A O 1
ATOM 1295 N N . GLY A 1 171 ? -19.312 -11.188 11.359 1 89.25 171 GLY A N 1
ATOM 1296 C CA . GLY A 1 171 ? -19.562 -10.75 12.727 1 89.25 171 GLY A CA 1
ATOM 1297 C C . GLY A 1 171 ? -19.562 -9.242 12.875 1 89.25 171 GLY A C 1
ATOM 1298 O O . GLY A 1 171 ? -19.656 -8.508 11.891 1 89.25 171 GLY A O 1
ATOM 1299 N N . GLU A 1 172 ? -19.562 -8.727 14.078 1 92.88 172 GLU A N 1
ATOM 1300 C CA . GLU A 1 172 ? -19.656 -7.301 14.391 1 92.88 172 GLU A CA 1
ATOM 1301 C C . GLU A 1 172 ? -18.391 -6.555 13.945 1 92.88 172 GLU A C 1
ATOM 1303 O O . GLU A 1 172 ? -18.453 -5.367 13.617 1 92.88 172 GLU A O 1
ATOM 1308 N N . VAL A 1 173 ? -17.359 -7.262 14 1 94.69 173 VAL A N 1
ATOM 1309 C CA . VAL A 1 173 ? -16.094 -6.68 13.562 1 94.69 173 VAL A CA 1
ATOM 1310 C C . VAL A 1 173 ? -15.758 -7.199 12.164 1 94.69 173 VAL A C 1
ATOM 1312 O O . VAL A 1 173 ? -15.742 -8.406 11.93 1 94.69 173 VAL A O 1
ATOM 1315 N N . ILE A 1 174 ? -15.516 -6.246 11.242 1 95.56 174 ILE A N 1
ATOM 1316 C CA . ILE A 1 174 ? -15.227 -6.598 9.852 1 95.56 174 ILE A CA 1
ATOM 1317 C C . ILE A 1 174 ? -13.852 -6.059 9.461 1 95.56 174 ILE A C 1
ATOM 1319 O O . ILE A 1 174 ? -13.539 -4.895 9.711 1 95.56 174 ILE A O 1
ATOM 1323 N N . THR A 1 175 ? -13.031 -6.895 8.867 1 96.56 175 THR A N 1
ATOM 1324 C CA . THR A 1 175 ? -11.766 -6.473 8.281 1 96.56 175 THR A CA 1
ATOM 1325 C C . THR A 1 175 ? -11.789 -6.613 6.766 1 96.56 175 THR A C 1
ATOM 1327 O O . THR A 1 175 ? -12.031 -7.707 6.242 1 96.56 175 THR A O 1
ATOM 1330 N N . LEU A 1 176 ? -11.57 -5.5 6.098 1 97.69 176 LEU A N 1
ATOM 1331 C CA . LEU A 1 176 ? -11.477 -5.5 4.641 1 97.69 176 LEU A CA 1
ATOM 1332 C C . LEU A 1 176 ? -10.016 -5.457 4.191 1 97.69 176 LEU A C 1
ATOM 1334 O O . LEU A 1 176 ? -9.203 -4.734 4.773 1 97.69 176 LEU A O 1
ATOM 1338 N N . THR A 1 177 ? -9.641 -6.281 3.244 1 98 177 THR A N 1
ATOM 1339 C CA . THR A 1 177 ? -8.43 -6.062 2.457 1 98 177 THR A CA 1
ATOM 1340 C C . THR A 1 177 ? -8.75 -5.285 1.183 1 98 177 THR A C 1
ATOM 1342 O O . THR A 1 177 ? -9.641 -5.672 0.42 1 98 177 THR A O 1
ATOM 1345 N N . ILE A 1 178 ? -8.031 -4.184 0.993 1 98.62 178 ILE A N 1
ATOM 1346 C CA . ILE A 1 178 ? -8.383 -3.318 -0.125 1 98.62 178 ILE A CA 1
ATOM 1347 C C . ILE A 1 178 ? -7.137 -3.006 -0.951 1 98.62 178 ILE A C 1
ATOM 1349 O O . ILE A 1 178 ? -6.012 -3.215 -0.492 1 98.62 178 ILE A O 1
ATOM 1353 N N . ILE A 1 179 ? -7.367 -2.574 -2.154 1 98.62 179 ILE A N 1
ATOM 1354 C CA . ILE A 1 179 ? -6.309 -2.229 -3.1 1 98.62 179 ILE A CA 1
ATOM 1355 C C . ILE A 1 179 ? -6.742 -1.026 -3.938 1 98.62 179 ILE A C 1
ATOM 1357 O O . ILE A 1 179 ? -7.898 -0.933 -4.348 1 98.62 179 ILE A O 1
ATOM 1361 N N . PRO A 1 180 ? -5.828 -0.039 -4.168 1 98.12 180 PRO A N 1
ATOM 1362 C CA . PRO A 1 180 ? -6.207 1.091 -5.02 1 98.12 180 PRO A CA 1
ATOM 1363 C C . PRO A 1 180 ? -6.672 0.654 -6.406 1 98.12 180 PRO A C 1
ATOM 1365 O O . PRO A 1 180 ? -6.109 -0.277 -6.984 1 98.12 180 PRO A O 1
ATOM 1368 N N . THR A 1 181 ? -7.633 1.377 -6.949 1 98.25 181 THR A N 1
ATOM 1369 C CA . THR A 1 181 ? -8.297 1.026 -8.203 1 98.25 181 THR A CA 1
ATOM 1370 C C . THR A 1 181 ? -7.281 0.932 -9.336 1 98.25 181 THR A C 1
ATOM 1372 O O . THR A 1 181 ? -7.297 -0.027 -10.117 1 98.25 181 THR A O 1
ATOM 1375 N N . VAL A 1 182 ? -6.391 1.839 -9.43 1 96.62 182 VAL A N 1
ATOM 1376 C CA . VAL A 1 182 ? -5.469 1.907 -10.562 1 96.62 182 VAL A CA 1
ATOM 1377 C C . VAL A 1 182 ? -4.594 0.656 -10.594 1 96.62 182 VAL A C 1
ATOM 1379 O O . VAL A 1 182 ? -4.344 0.09 -11.656 1 96.62 182 VAL A O 1
ATOM 1382 N N . ILE A 1 183 ? -4.156 0.264 -9.453 1 96.88 183 ILE A N 1
ATOM 1383 C CA . ILE A 1 183 ? -3.311 -0.922 -9.352 1 96.88 183 ILE A CA 1
ATOM 1384 C C . ILE A 1 183 ? -4.145 -2.172 -9.633 1 96.88 183 ILE A C 1
ATOM 1386 O O . ILE A 1 183 ? -3.734 -3.035 -10.414 1 96.88 183 ILE A O 1
ATOM 1390 N N . TYR A 1 184 ? -5.285 -2.244 -9.023 1 97.94 184 TYR A N 1
ATOM 1391 C CA . TYR A 1 184 ? -6.188 -3.375 -9.211 1 97.94 184 TYR A CA 1
ATOM 1392 C C . TYR A 1 184 ? -6.492 -3.592 -10.688 1 97.94 184 TYR A C 1
ATOM 1394 O O . TYR A 1 184 ? -6.391 -4.711 -11.188 1 97.94 184 TYR A O 1
ATOM 1402 N N . GLU A 1 185 ? -6.859 -2.518 -11.352 1 96.56 185 GLU A N 1
ATOM 1403 C CA . GLU A 1 185 ? -7.273 -2.607 -12.75 1 96.56 185 GLU A CA 1
ATOM 1404 C C . GLU A 1 185 ? -6.113 -3.045 -13.641 1 96.56 185 GLU A C 1
ATOM 1406 O O . GLU A 1 185 ? -6.316 -3.756 -14.625 1 96.56 185 GLU A O 1
ATOM 1411 N N . HIS A 1 186 ? -4.957 -2.662 -13.258 1 95.12 186 HIS A N 1
ATOM 1412 C CA . HIS A 1 186 ? -3.791 -3.145 -13.984 1 95.12 186 HIS A CA 1
ATOM 1413 C C . HIS A 1 186 ? -3.576 -4.637 -13.758 1 95.12 186 HIS A C 1
ATOM 1415 O O . HIS A 1 186 ? -3.236 -5.367 -14.688 1 95.12 186 HIS A O 1
ATOM 1421 N N . MET A 1 187 ? -3.814 -5.078 -12.586 1 95.5 187 MET A N 1
ATOM 1422 C CA . MET A 1 187 ? -3.576 -6.465 -12.203 1 95.5 187 MET A CA 1
ATOM 1423 C C . MET A 1 187 ? -4.566 -7.398 -12.898 1 95.5 187 MET A C 1
ATOM 1425 O O . MET A 1 187 ? -4.203 -8.492 -13.32 1 95.5 187 MET A O 1
ATOM 1429 N N . ILE A 1 188 ? -5.754 -6.965 -13.016 1 95.38 188 ILE A N 1
ATOM 1430 C CA . ILE A 1 188 ? -6.781 -7.867 -13.523 1 95.38 188 ILE A CA 1
ATOM 1431 C C . ILE A 1 188 ? -6.883 -7.73 -15.039 1 95.38 188 ILE A C 1
ATOM 1433 O O . ILE A 1 188 ? -7.68 -8.422 -15.68 1 95.38 188 ILE A O 1
ATOM 1437 N N . LYS A 1 189 ? -6.074 -6.828 -15.562 1 89.62 189 LYS A N 1
ATOM 1438 C CA . LYS A 1 189 ? -6.121 -6.609 -17 1 89.62 189 LYS A CA 1
ATOM 1439 C C . LYS A 1 189 ? -5.984 -7.926 -17.766 1 89.62 189 LYS A C 1
ATOM 1441 O O . LYS A 1 189 ? -5.164 -8.773 -17.406 1 89.62 189 LYS A O 1
ATOM 1446 N N . ARG A 1 190 ? -6.723 -8.25 -18.75 1 86.88 190 ARG A N 1
ATOM 1447 C CA . ARG A 1 190 ? -6.734 -9.391 -19.672 1 86.88 190 ARG A CA 1
ATOM 1448 C C . ARG A 1 190 ? -7.387 -10.602 -19.031 1 86.88 190 ARG A C 1
ATOM 1450 O O . ARG A 1 190 ? -7.426 -11.688 -19.625 1 86.88 190 ARG A O 1
ATOM 1457 N N . LEU A 1 191 ? -7.773 -10.453 -17.75 1 89.75 191 LEU A N 1
ATOM 1458 C CA . LEU A 1 191 ? -8.555 -11.523 -17.156 1 89.75 191 LEU A CA 1
ATOM 1459 C C . LEU A 1 191 ? -10.047 -11.328 -17.406 1 89.75 191 LEU A C 1
ATOM 1461 O O . LEU A 1 191 ? -10.578 -10.234 -17.188 1 89.75 191 LEU A O 1
ATOM 1465 N N . SER A 1 192 ? -10.609 -12.281 -18 1 88.06 192 SER A N 1
ATOM 1466 C CA . SER A 1 192 ? -12.055 -12.188 -18.203 1 88.06 192 SER A CA 1
ATOM 1467 C C . SER A 1 192 ? -12.805 -12.234 -16.875 1 88.06 192 SER A C 1
ATOM 1469 O O . SER A 1 192 ? -12.43 -12.992 -15.977 1 88.06 192 SER A O 1
ATOM 1471 N N . SER A 1 193 ? -13.805 -11.383 -16.781 1 86.19 193 SER A N 1
ATOM 1472 C CA . SER A 1 193 ? -14.625 -11.344 -15.578 1 86.19 193 SER A CA 1
ATOM 1473 C C . SER A 1 193 ? -15.25 -12.703 -15.297 1 86.19 193 SER A C 1
ATOM 1475 O O . SER A 1 193 ? -15.367 -13.109 -14.141 1 86.19 193 SER A O 1
ATOM 1477 N N . ASP A 1 194 ? -15.594 -13.359 -16.359 1 88.38 194 ASP A N 1
ATOM 1478 C CA . ASP A 1 194 ? -16.203 -14.68 -16.219 1 88.38 194 ASP A CA 1
ATOM 1479 C C . ASP A 1 194 ? -15.203 -15.68 -15.633 1 88.38 194 ASP A C 1
ATOM 1481 O O . ASP A 1 194 ? -15.57 -16.5 -14.797 1 88.38 194 ASP A O 1
ATOM 1485 N N . LEU A 1 195 ? -14.039 -15.562 -16.047 1 89.75 195 LEU A N 1
ATOM 1486 C CA . LEU A 1 195 ? -13.008 -16.453 -15.539 1 89.75 195 LEU A CA 1
ATOM 1487 C C . LEU A 1 195 ? -12.742 -16.219 -14.055 1 89.75 195 LEU A C 1
ATOM 1489 O O . LEU A 1 195 ? -12.641 -17.156 -13.273 1 89.75 195 LEU A O 1
ATOM 1493 N N . VAL A 1 196 ? -12.68 -14.984 -13.688 1 92.81 196 VAL A N 1
ATOM 1494 C CA . VAL A 1 196 ? -12.414 -14.633 -12.297 1 92.81 196 VAL A CA 1
ATOM 1495 C C . VAL A 1 196 ? -13.547 -15.148 -11.414 1 92.81 196 VAL A C 1
ATOM 1497 O O . VAL A 1 196 ? -13.297 -15.789 -10.391 1 92.81 196 VAL A O 1
ATOM 1500 N N . LYS A 1 197 ? -14.68 -14.969 -11.836 1 91.5 197 LYS A N 1
ATOM 1501 C CA . LYS A 1 197 ? -15.844 -15.375 -11.07 1 91.5 197 LYS A CA 1
ATOM 1502 C C . LYS A 1 197 ? -15.898 -16.891 -10.906 1 91.5 197 LYS A C 1
ATOM 1504 O O . LYS A 1 197 ? -16.172 -17.406 -9.812 1 91.5 197 LYS A O 1
ATOM 1509 N N . SER A 1 198 ? -15.57 -17.594 -11.961 1 93.19 198 SER A N 1
ATOM 1510 C CA . SER A 1 198 ? -15.781 -19.031 -11.977 1 93.19 198 SER A CA 1
ATOM 1511 C C . SER A 1 198 ? -14.578 -19.766 -11.391 1 93.19 198 SER A C 1
ATOM 1513 O O . SER A 1 198 ? -14.734 -20.844 -10.812 1 93.19 198 SER A O 1
ATOM 1515 N N . SER A 1 199 ? -13.461 -19.188 -11.5 1 95.5 199 SER A N 1
ATOM 1516 C CA . SER A 1 199 ? -12.266 -19.984 -11.211 1 95.5 199 SER A CA 1
ATOM 1517 C C . SER A 1 199 ? -11.602 -19.531 -9.914 1 95.5 199 SER A C 1
ATOM 1519 O O . SER A 1 199 ? -10.922 -20.312 -9.258 1 95.5 199 SER A O 1
ATOM 1521 N N . MET A 1 200 ? -11.789 -18.312 -9.516 1 97 200 MET A N 1
ATOM 1522 C CA . MET A 1 200 ? -11.109 -17.766 -8.344 1 97 200 MET A CA 1
ATOM 1523 C C . MET A 1 200 ? -11.523 -18.5 -7.082 1 97 200 MET A C 1
ATOM 1525 O O . MET A 1 200 ? -12.695 -18.828 -6.898 1 97 200 MET A O 1
ATOM 1529 N N . ASP A 1 201 ? -10.633 -18.781 -6.172 1 97.38 201 ASP A N 1
ATOM 1530 C CA . ASP A 1 201 ? -10.914 -19.406 -4.883 1 97.38 201 ASP A CA 1
ATOM 1531 C C . ASP A 1 201 ? -11.555 -18.406 -3.918 1 97.38 201 ASP A C 1
ATOM 1533 O O . ASP A 1 201 ? -10.922 -17.438 -3.506 1 97.38 201 ASP A O 1
ATOM 1537 N N . HIS A 1 202 ? -12.695 -18.641 -3.469 1 97.12 202 HIS A N 1
ATOM 1538 C CA . HIS A 1 202 ? -13.414 -17.766 -2.555 1 97.12 202 HIS A CA 1
ATOM 1539 C C . HIS A 1 202 ? -13.625 -18.422 -1.197 1 97.12 202 HIS A C 1
ATOM 1541 O O . HIS A 1 202 ? -14.445 -17.984 -0.4 1 97.12 202 HIS A O 1
ATOM 1547 N N . SER A 1 203 ? -12.914 -19.453 -0.917 1 94.62 203 SER A N 1
ATOM 1548 C CA . SER A 1 203 ? -13.086 -20.141 0.359 1 94.62 203 SER A CA 1
ATOM 1549 C C . SER A 1 203 ? -12.492 -19.328 1.506 1 94.62 203 SER A C 1
ATOM 1551 O O . SER A 1 203 ? -11.625 -18.484 1.288 1 94.62 203 SER A O 1
ATOM 1553 N N . VAL A 1 204 ? -12.984 -19.547 2.66 1 91.56 204 VAL A N 1
ATOM 1554 C CA . VAL A 1 204 ? -12.375 -18.969 3.854 1 91.56 204 VAL A CA 1
ATOM 1555 C C . VAL A 1 204 ? -11.047 -19.672 4.148 1 91.56 204 VAL A C 1
ATOM 1557 O O . VAL A 1 204 ? -10.969 -20.891 4.168 1 91.56 204 VAL A O 1
ATOM 1560 N N . PRO A 1 205 ? -10.031 -18.812 4.277 1 86.5 205 PRO A N 1
ATOM 1561 C CA . PRO A 1 205 ? -8.734 -19.453 4.535 1 86.5 205 PRO A CA 1
ATOM 1562 C C . PRO A 1 205 ? -8.742 -20.297 5.805 1 86.5 205 PRO A C 1
ATOM 1564 O O . PRO A 1 205 ? -9.508 -20.031 6.73 1 86.5 205 PRO A O 1
ATOM 1567 N N . ASP A 1 206 ? -7.898 -21.266 5.762 1 76.88 206 ASP A N 1
ATOM 1568 C CA . ASP A 1 206 ? -7.77 -22.141 6.926 1 76.88 206 ASP A CA 1
ATOM 1569 C C . ASP A 1 206 ? -6.969 -21.453 8.031 1 76.88 206 ASP A C 1
ATOM 1571 O O . ASP A 1 206 ? -6.055 -20.672 7.758 1 76.88 206 ASP A O 1
ATOM 1575 N N . VAL A 1 207 ? -7.512 -21.484 9.32 1 64.94 207 VAL A N 1
ATOM 1576 C CA . VAL A 1 207 ? -6.762 -20.984 10.469 1 64.94 207 VAL A CA 1
ATOM 1577 C C . VAL A 1 207 ? -5.785 -22.047 10.953 1 64.94 207 VAL A C 1
ATOM 1579 O O . VAL A 1 207 ? -6.078 -23.234 10.883 1 64.94 207 VAL A O 1
ATOM 1582 N N . MET B 1 1 ? 19.828 -15.422 -1.813 1 34.22 1 MET B N 1
ATOM 1583 C CA . MET B 1 1 ? 19.297 -15.508 -0.457 1 34.22 1 MET B CA 1
ATOM 1584 C C . MET B 1 1 ? 18.688 -14.18 -0.024 1 34.22 1 MET B C 1
ATOM 1586 O O . MET B 1 1 ? 19.266 -13.117 -0.271 1 34.22 1 MET B O 1
ATOM 1590 N N . VAL B 1 2 ? 17.328 -14.031 0.068 1 43.19 2 VAL B N 1
ATOM 1591 C CA . VAL B 1 2 ? 16.672 -12.836 0.604 1 43.19 2 VAL B CA 1
ATOM 1592 C C . VAL B 1 2 ? 17.359 -12.422 1.905 1 43.19 2 VAL B C 1
ATOM 1594 O O . VAL B 1 2 ? 17.609 -13.258 2.777 1 43.19 2 VAL B O 1
ATOM 1597 N N . ALA B 1 3 ? 18.266 -11.477 1.892 1 46.78 3 ALA B N 1
ATOM 1598 C CA . ALA B 1 3 ? 19 -11.055 3.082 1 46.78 3 ALA B CA 1
ATOM 1599 C C . ALA B 1 3 ? 18.062 -10.852 4.266 1 46.78 3 ALA B C 1
ATOM 1601 O O . ALA B 1 3 ? 17.109 -10.078 4.18 1 46.78 3 ALA B O 1
ATOM 1602 N N . PRO B 1 4 ? 18.234 -11.805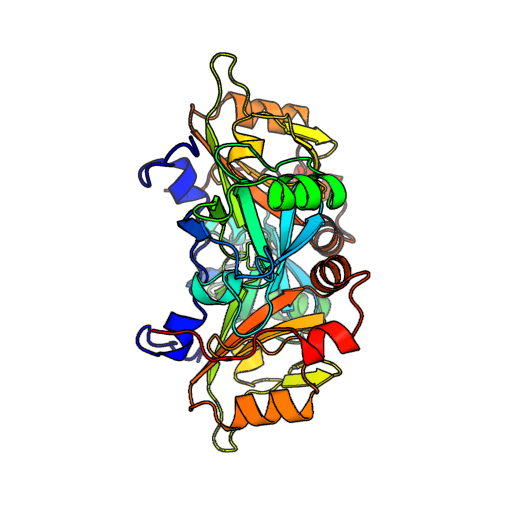 5.328 1 45.16 4 PRO B N 1
ATOM 1603 C CA . PRO B 1 4 ? 17.422 -11.586 6.535 1 45.16 4 PRO B CA 1
ATOM 1604 C C . PRO B 1 4 ? 17.531 -10.156 7.066 1 45.16 4 PRO B C 1
ATOM 1606 O O . PRO B 1 4 ? 18.625 -9.609 7.141 1 45.16 4 PRO B O 1
ATOM 1609 N N . VAL B 1 5 ? 16.766 -9.281 6.758 1 51.19 5 VAL B N 1
ATOM 1610 C CA . VAL B 1 5 ? 16.844 -7.961 7.367 1 51.19 5 VAL B CA 1
ATOM 1611 C C . VAL B 1 5 ? 16.719 -8.078 8.883 1 51.19 5 VAL B C 1
ATOM 1613 O O . VAL B 1 5 ? 15.727 -8.625 9.383 1 51.19 5 VAL B O 1
ATOM 1616 N N . THR B 1 6 ? 17.875 -8.242 9.641 1 48.66 6 THR B N 1
ATOM 1617 C CA . THR B 1 6 ? 17.766 -8.297 11.094 1 48.66 6 THR B CA 1
ATOM 1618 C C . THR B 1 6 ? 17.078 -7.043 11.633 1 48.66 6 THR B C 1
ATOM 1620 O O . THR B 1 6 ? 17.359 -5.93 11.18 1 48.66 6 THR B O 1
ATOM 1623 N N . GLY B 1 7 ? 15.945 -7.219 12.266 1 56.81 7 GLY B N 1
ATOM 1624 C CA . GLY B 1 7 ? 15.07 -6.281 12.945 1 56.81 7 GLY B CA 1
ATOM 1625 C C . GLY B 1 7 ? 15.828 -5.25 13.766 1 56.81 7 GLY B C 1
ATOM 1626 O O . GLY B 1 7 ? 15.234 -4.281 14.242 1 56.81 7 GLY B O 1
ATOM 1627 N N . ASN B 1 8 ? 17.125 -5.359 13.844 1 66.06 8 ASN B N 1
ATOM 1628 C CA . ASN B 1 8 ? 17.781 -4.484 14.805 1 66.06 8 ASN B CA 1
ATOM 1629 C C . ASN B 1 8 ? 18.5 -3.328 14.117 1 66.06 8 ASN B C 1
ATOM 1631 O O . ASN B 1 8 ? 19.203 -2.553 14.766 1 66.06 8 ASN B O 1
ATOM 1635 N N . ASN B 1 9 ? 18.234 -3.133 12.898 1 78.94 9 ASN B N 1
ATOM 1636 C CA . ASN B 1 9 ? 18.859 -2.043 12.148 1 78.94 9 ASN B CA 1
ATOM 1637 C C . ASN B 1 9 ? 18.109 -0.728 12.352 1 78.94 9 ASN B C 1
ATOM 1639 O O . ASN B 1 9 ? 16.875 -0.683 12.242 1 78.94 9 ASN B O 1
ATOM 1643 N N . LEU B 1 10 ? 18.828 0.278 12.789 1 86.38 10 LEU B N 1
ATOM 1644 C CA . LEU B 1 10 ? 18.25 1.583 13.078 1 86.38 10 LEU B CA 1
ATOM 1645 C C . LEU B 1 10 ? 17.422 2.078 11.898 1 86.38 10 LEU B C 1
ATOM 1647 O O . LEU B 1 10 ? 16.312 2.596 12.094 1 86.38 10 LEU B O 1
ATOM 1651 N N . GLY B 1 11 ? 17.906 1.899 10.68 1 87.94 11 GLY B N 1
ATOM 1652 C CA . GLY B 1 11 ? 17.188 2.324 9.492 1 87.94 11 GLY B CA 1
ATOM 1653 C C . GLY B 1 11 ? 15.828 1.664 9.344 1 87.94 11 GLY B C 1
ATOM 1654 O O . GLY B 1 11 ? 14.852 2.318 8.977 1 87.94 11 GLY B O 1
ATOM 1655 N N . VAL B 1 12 ? 15.828 0.42 9.695 1 88.81 12 VAL B N 1
ATOM 1656 C CA . VAL B 1 12 ? 14.586 -0.34 9.641 1 88.81 12 VAL B CA 1
ATOM 1657 C C . VAL B 1 12 ? 13.602 0.204 10.664 1 88.81 12 VAL B C 1
ATOM 1659 O O . VAL B 1 12 ? 12.422 0.394 10.367 1 88.81 12 VAL B O 1
ATOM 1662 N N . ARG B 1 13 ? 14.031 0.51 11.812 1 91.19 13 ARG B N 1
ATOM 1663 C CA . ARG B 1 13 ? 13.172 1.02 12.875 1 91.19 13 ARG B CA 1
ATOM 1664 C C . ARG B 1 13 ? 12.617 2.396 12.516 1 91.19 13 ARG B C 1
ATOM 1666 O O . ARG B 1 13 ? 11.43 2.666 12.727 1 91.19 13 ARG B O 1
ATOM 1673 N N . LEU B 1 14 ? 13.484 3.23 11.922 1 91.31 14 LEU B N 1
ATOM 1674 C CA . LEU B 1 14 ? 13.094 4.602 11.602 1 91.31 14 LEU B CA 1
ATOM 1675 C C . LEU B 1 14 ? 12.133 4.633 10.422 1 91.31 14 LEU B C 1
ATOM 1677 O O . LEU B 1 14 ? 11.273 5.52 10.336 1 91.31 14 LEU B O 1
ATOM 1681 N N . ALA B 1 15 ? 12.219 3.693 9.578 1 92.81 15 ALA B N 1
ATOM 1682 C CA . ALA B 1 15 ? 11.414 3.676 8.359 1 92.81 15 ALA B CA 1
ATOM 1683 C C . ALA B 1 15 ? 10.141 2.859 8.555 1 92.81 15 ALA B C 1
ATOM 1685 O O . ALA B 1 15 ? 9.289 2.799 7.66 1 92.81 15 ALA B O 1
ATOM 1686 N N . GLU B 1 16 ? 9.977 2.295 9.672 1 91.25 16 GLU B N 1
ATOM 1687 C CA . GLU B 1 16 ? 8.875 1.362 9.914 1 91.25 16 GLU B CA 1
ATOM 1688 C C . GLU B 1 16 ? 7.523 2.049 9.742 1 91.25 16 GLU B C 1
ATOM 1690 O O . GLU B 1 16 ? 7.309 3.146 10.258 1 91.25 16 GLU B O 1
ATOM 1695 N N . ILE B 1 17 ? 6.688 1.418 8.977 1 92.38 17 ILE B N 1
ATOM 1696 C CA . ILE B 1 17 ? 5.293 1.844 8.883 1 92.38 17 ILE B CA 1
ATOM 1697 C C . ILE B 1 17 ? 4.43 1.007 9.82 1 92.38 17 ILE B C 1
ATOM 1699 O O . ILE B 1 17 ? 4.285 -0.203 9.625 1 92.38 17 ILE B O 1
ATOM 1703 N N . LYS B 1 18 ? 3.863 1.665 10.773 1 86.81 18 LYS B N 1
ATOM 1704 C CA . LYS B 1 18 ? 3.076 0.976 11.789 1 86.81 18 LYS B CA 1
ATOM 1705 C C . LYS B 1 18 ? 1.603 0.918 11.398 1 86.81 18 LYS B C 1
ATOM 1707 O O . LYS B 1 18 ? 1.03 1.922 10.969 1 86.81 18 LYS B O 1
ATOM 1712 N N . PRO B 1 19 ? 0.933 -0.244 11.422 1 77.75 19 PRO B N 1
ATOM 1713 C CA . PRO B 1 19 ? -0.475 -0.363 11.039 1 77.75 19 PRO B CA 1
ATOM 1714 C C . PRO B 1 19 ? -1.413 0.355 12 1 77.75 19 PRO B C 1
ATOM 1716 O O . PRO B 1 19 ? -2.518 0.749 11.617 1 77.75 19 PRO B O 1
ATOM 1719 N N . GLY B 1 20 ? -1.16 0.641 13.156 1 78.94 20 GLY B N 1
ATOM 1720 C CA . GLY B 1 20 ? -2.062 1.209 14.141 1 78.94 20 GLY B CA 1
ATOM 1721 C C . GLY B 1 20 ? -2.189 2.717 14.039 1 78.94 20 GLY B C 1
ATOM 1722 O O . GLY B 1 20 ? -1.584 3.338 13.164 1 78.94 20 GLY B O 1
ATOM 1723 N N . LEU B 1 21 ? -3.238 3.213 14.758 1 88.69 21 LEU B N 1
ATOM 1724 C CA . LEU B 1 21 ? -3.496 4.645 14.867 1 88.69 21 LEU B CA 1
ATOM 1725 C C . LEU B 1 21 ? -2.654 5.27 15.969 1 88.69 21 LEU B C 1
ATOM 1727 O O . LEU B 1 21 ? -2.408 4.637 17 1 88.69 21 LEU B O 1
ATOM 1731 N N . ARG B 1 22 ? -2.172 6.43 15.641 1 92.75 22 ARG B N 1
ATOM 1732 C CA . ARG B 1 22 ? -1.51 7.168 16.719 1 92.75 22 ARG B CA 1
ATOM 1733 C C . ARG B 1 22 ? -2.127 8.555 16.891 1 92.75 22 ARG B C 1
ATOM 1735 O O . ARG B 1 22 ? -2.662 9.125 15.93 1 92.75 22 ARG B O 1
ATOM 1742 N N . GLU B 1 23 ? -2.047 8.961 18.109 1 95.69 23 GLU B N 1
ATOM 1743 C CA . GLU B 1 23 ? -2.51 10.305 18.438 1 95.69 23 GLU B CA 1
ATOM 1744 C C . GLU B 1 23 ? -1.345 11.289 18.516 1 95.69 23 GLU B C 1
ATOM 1746 O O . GLU B 1 23 ? -0.3 10.977 19.078 1 95.69 23 GLU B O 1
ATOM 1751 N N . ILE B 1 24 ? -1.587 12.438 17.875 1 96.06 24 ILE B N 1
ATOM 1752 C CA . ILE B 1 24 ? -0.565 13.484 17.922 1 96.06 24 ILE B CA 1
ATOM 1753 C C . ILE B 1 24 ? -1.16 14.758 18.516 1 96.06 24 ILE B C 1
ATOM 1755 O O . ILE B 1 24 ? -2.354 15.023 18.344 1 96.06 24 ILE B O 1
ATOM 1759 N N . HIS B 1 25 ? -0.317 15.438 19.203 1 97.75 25 HIS B N 1
ATOM 1760 C CA . HIS B 1 25 ? -0.675 16.75 19.734 1 97.75 25 HIS B CA 1
ATOM 1761 C C . HIS B 1 25 ? 0.136 17.859 19.062 1 97.75 25 HIS B C 1
ATOM 1763 O O . HIS B 1 25 ? 1.319 18.031 19.359 1 97.75 25 HIS B O 1
ATOM 1769 N N . LEU B 1 26 ? -0.543 18.656 18.266 1 97.44 26 LEU B N 1
ATOM 1770 C CA . LEU B 1 26 ? 0.069 19.688 17.453 1 97.44 26 LEU B CA 1
ATOM 1771 C C . LEU B 1 26 ? -0.214 21.078 18.031 1 97.44 26 LEU B C 1
ATOM 1773 O O . LEU B 1 26 ? -1.258 21.297 18.641 1 97.44 26 LEU B O 1
ATOM 1777 N N . CYS B 1 27 ? 0.686 21.984 17.875 1 98.19 27 CYS B N 1
ATOM 1778 C CA . CYS B 1 27 ? 0.491 23.391 18.203 1 98.19 27 CYS B CA 1
ATOM 1779 C C . CYS B 1 27 ? 0.8 24.281 17 1 98.19 27 CYS B C 1
ATOM 1781 O O . CYS B 1 27 ? 1.126 23.766 15.922 1 98.19 27 CYS B O 1
ATOM 1783 N N . LYS B 1 28 ? 0.607 25.547 17.234 1 98.19 28 LYS B N 1
ATOM 1784 C CA . LYS B 1 28 ? 1.01 26.516 16.219 1 98.19 28 LYS B CA 1
ATOM 1785 C C . LYS B 1 28 ? 2.221 27.328 16.688 1 98.19 28 LYS B C 1
ATOM 1787 O O . LYS B 1 28 ? 2.455 27.469 17.875 1 98.19 28 LYS B O 1
ATOM 1792 N N . ASP B 1 29 ? 2.941 27.766 15.703 1 97.5 29 ASP B N 1
ATOM 1793 C CA . ASP B 1 29 ? 4.082 28.609 16.047 1 97.5 29 ASP B CA 1
ATOM 1794 C C . ASP B 1 29 ? 3.641 30.047 16.281 1 97.5 29 ASP B C 1
ATOM 1796 O O . ASP B 1 29 ? 2.441 30.328 16.344 1 97.5 29 ASP B O 1
ATOM 1800 N N . GLU B 1 30 ? 4.562 30.984 16.453 1 96.25 30 GLU B N 1
ATOM 1801 C CA . GLU B 1 30 ? 4.277 32.375 16.797 1 96.25 30 GLU B CA 1
ATOM 1802 C C . GLU B 1 30 ? 3.488 33.062 15.695 1 96.25 30 GLU B C 1
ATOM 1804 O O . GLU B 1 30 ? 2.811 34.062 15.945 1 96.25 30 GLU B O 1
ATOM 1809 N N . ARG B 1 31 ? 3.572 32.562 14.539 1 96.06 31 ARG B N 1
ATOM 1810 C CA . ARG B 1 31 ? 2.871 33.156 13.398 1 96.06 31 ARG B CA 1
ATOM 1811 C C . ARG B 1 31 ? 1.517 32.469 13.188 1 96.06 31 ARG B C 1
ATOM 1813 O O . ARG B 1 31 ? 0.819 32.781 12.219 1 96.06 31 ARG B O 1
ATOM 1820 N N . GLY B 1 32 ? 1.223 31.516 14.023 1 96.62 32 GLY B N 1
ATOM 1821 C CA . GLY B 1 32 ? -0.058 30.828 13.93 1 96.62 32 GLY B CA 1
ATOM 1822 C C . GLY B 1 32 ? -0.059 29.703 12.914 1 96.62 32 GLY B C 1
ATOM 1823 O O . GLY B 1 32 ? -1.119 29.281 12.438 1 96.62 32 GLY B O 1
ATOM 1824 N N . LYS B 1 33 ? 1.118 29.234 12.57 1 97.06 33 LYS B N 1
ATOM 1825 C CA . LYS B 1 33 ? 1.226 28.219 11.523 1 97.06 33 LYS B CA 1
ATOM 1826 C C . LYS B 1 33 ? 1.628 26.859 12.109 1 97.06 33 LYS B C 1
ATOM 1828 O O . LYS B 1 33 ? 2.371 26.797 13.086 1 97.06 33 LYS B O 1
ATOM 1833 N N . THR B 1 34 ? 1.15 25.828 11.469 1 97.88 34 THR B N 1
ATOM 1834 C CA . THR B 1 34 ? 1.511 24.484 11.906 1 97.88 34 THR B CA 1
ATOM 1835 C C . THR B 1 34 ? 2.67 23.938 11.078 1 97.88 34 THR B C 1
ATOM 1837 O O . THR B 1 34 ? 3.357 23.016 11.5 1 97.88 34 THR B O 1
ATOM 1840 N N . GLY B 1 35 ? 2.826 24.438 9.859 1 97.62 35 GLY B N 1
ATOM 1841 C CA . GLY B 1 35 ? 3.809 23.906 8.93 1 97.62 35 GLY B CA 1
ATOM 1842 C C . GLY B 1 35 ? 3.312 22.703 8.156 1 97.62 35 GLY B C 1
ATOM 1843 O O . GLY B 1 35 ? 4.109 21.938 7.617 1 97.62 35 GLY B O 1
ATOM 1844 N N . LEU B 1 36 ? 2.047 22.547 8.133 1 96.88 36 LEU B N 1
ATOM 1845 C CA . LEU B 1 36 ? 1.432 21.375 7.527 1 96.88 36 LEU B CA 1
ATOM 1846 C C . LEU B 1 36 ? 0.627 21.766 6.289 1 96.88 36 LEU B C 1
ATOM 1848 O O . LEU B 1 36 ? -0.116 22.75 6.312 1 96.88 36 LEU B O 1
ATOM 1852 N N . LYS B 1 37 ? 0.841 21.109 5.18 1 96.88 37 LYS B N 1
ATOM 1853 C CA . LYS B 1 37 ? -0.107 21.109 4.07 1 96.88 37 LYS B CA 1
ATOM 1854 C C . LYS B 1 37 ? -0.781 19.75 3.918 1 96.88 37 LYS B C 1
ATOM 1856 O O . LYS B 1 37 ? -0.136 18.703 4.074 1 96.88 37 LYS B O 1
ATOM 1861 N N . MET B 1 38 ? -2.027 19.812 3.555 1 96.81 38 MET B N 1
ATOM 1862 C CA . MET B 1 38 ? -2.828 18.609 3.445 1 96.81 38 MET B CA 1
ATOM 1863 C C . MET B 1 38 ? -3.467 18.5 2.064 1 96.81 38 MET B C 1
ATOM 1865 O O . MET B 1 38 ? -3.598 19.5 1.356 1 96.81 38 MET B O 1
ATOM 1869 N N . LYS B 1 39 ? -3.84 17.312 1.708 1 97.06 39 LYS B N 1
ATOM 1870 C CA . LYS B 1 39 ? -4.473 17.031 0.423 1 97.06 39 LYS B CA 1
ATOM 1871 C C . LYS B 1 39 ? -5.574 15.984 0.571 1 97.06 39 LYS B C 1
ATOM 1873 O O . LYS B 1 39 ? -5.375 14.953 1.22 1 97.06 39 LYS B O 1
ATOM 1878 N N . SER B 1 40 ? -6.711 16.359 0.015 1 97.25 40 SER B N 1
ATOM 1879 C CA . SER B 1 40 ? -7.805 15.391 -0.044 1 97.25 40 SER B CA 1
ATOM 1880 C C . SER B 1 40 ? -7.617 14.414 -1.199 1 97.25 40 SER B C 1
ATOM 1882 O O . SER B 1 40 ? -7.398 14.828 -2.34 1 97.25 40 SER B O 1
ATOM 1884 N N . ILE B 1 41 ? -7.66 13.141 -0.881 1 96.88 41 ILE B N 1
ATOM 1885 C CA . ILE B 1 41 ? -7.566 12.078 -1.875 1 96.88 41 ILE B CA 1
ATOM 1886 C C . ILE B 1 41 ? -8.602 10.992 -1.575 1 96.88 41 ILE B C 1
ATOM 1888 O O . ILE B 1 41 ? -8.578 10.383 -0.504 1 96.88 41 ILE B O 1
ATOM 1892 N N . ASP B 1 42 ? -9.516 10.727 -2.484 1 97.19 42 ASP B N 1
ATOM 1893 C CA . ASP B 1 42 ? -10.484 9.633 -2.385 1 97.19 42 ASP B CA 1
ATOM 1894 C C . ASP B 1 42 ? -11.234 9.68 -1.056 1 97.19 42 ASP B C 1
ATOM 1896 O O . ASP B 1 42 ? -11.352 8.664 -0.368 1 97.19 42 ASP B O 1
ATOM 1900 N N . LYS B 1 43 ? -11.539 10.852 -0.631 1 97.44 43 LYS B N 1
ATOM 1901 C CA . LYS B 1 43 ? -12.336 11.141 0.558 1 97.44 43 LYS B CA 1
ATOM 1902 C C . LYS B 1 43 ? -11.516 10.961 1.829 1 97.44 43 LYS B C 1
ATOM 1904 O O . LYS B 1 43 ? -12.062 10.906 2.932 1 97.44 43 LYS B O 1
ATOM 1909 N N . GLY B 1 44 ? -10.234 10.773 1.653 1 97.75 44 GLY B N 1
ATOM 1910 C CA . GLY B 1 44 ? -9.305 10.82 2.77 1 97.75 44 GLY B CA 1
ATOM 1911 C C . GLY B 1 44 ? -8.477 12.086 2.799 1 97.75 44 GLY B C 1
ATOM 1912 O O . GLY B 1 44 ? -8.391 12.805 1.799 1 97.75 44 GLY B O 1
ATOM 1913 N N . MET B 1 45 ? -7.961 12.367 3.965 1 98.19 45 MET B N 1
ATOM 1914 C CA . MET B 1 45 ? -7.09 13.523 4.156 1 98.19 45 MET B CA 1
ATOM 1915 C C . MET B 1 45 ? -5.656 13.086 4.445 1 98.19 45 MET B C 1
ATOM 1917 O O . MET B 1 45 ? -5.414 12.32 5.383 1 98.19 45 MET B O 1
ATOM 1921 N N . PHE B 1 46 ? -4.738 13.633 3.623 1 98.38 46 PHE B N 1
ATOM 1922 C CA . PHE B 1 46 ? -3.367 13.148 3.719 1 98.38 46 PHE B CA 1
ATOM 1923 C C . PHE B 1 46 ? -2.393 14.305 3.898 1 98.38 46 PHE B C 1
ATOM 1925 O O . PHE B 1 46 ? -2.619 15.398 3.383 1 98.38 46 PHE B O 1
ATOM 1932 N N . VAL B 1 47 ? -1.34 14 4.633 1 98 47 VAL B N 1
ATOM 1933 C CA . VAL B 1 47 ? -0.244 14.953 4.777 1 98 47 VAL B CA 1
ATOM 1934 C C . VAL B 1 47 ? 0.53 15.047 3.465 1 98 47 VAL B C 1
ATOM 1936 O O . VAL B 1 47 ? 1.104 14.062 3 1 98 47 VAL B O 1
ATOM 1939 N N . GLN B 1 48 ? 0.543 16.234 2.961 1 97.62 48 GLN B N 1
ATOM 1940 C CA . GLN B 1 48 ? 1.17 16.5 1.669 1 97.62 48 GLN B CA 1
ATOM 1941 C C . GLN B 1 48 ? 2.566 17.078 1.843 1 97.62 48 GLN B C 1
ATOM 1943 O O . GLN B 1 48 ? 3.475 16.781 1.067 1 97.62 48 GLN B O 1
ATOM 1948 N N . LEU B 1 49 ? 2.707 17.922 2.814 1 97.88 49 LEU B N 1
ATOM 1949 C CA . LEU B 1 49 ? 3.967 18.609 3.078 1 97.88 49 LEU B CA 1
ATOM 1950 C C . LEU B 1 49 ? 4.133 18.875 4.57 1 97.88 49 LEU B C 1
ATOM 1952 O O . LEU B 1 49 ? 3.186 19.297 5.234 1 97.88 49 LEU B O 1
ATOM 1956 N N . VAL B 1 50 ? 5.266 18.562 5.055 1 98.06 50 VAL B N 1
ATOM 1957 C CA . VAL B 1 50 ? 5.691 18.938 6.398 1 98.06 50 VAL B CA 1
ATOM 1958 C C . VAL B 1 50 ? 6.898 19.875 6.316 1 98.06 50 VAL B C 1
ATOM 1960 O O . VAL B 1 50 ? 7.969 19.469 5.855 1 98.06 50 VAL B O 1
ATOM 1963 N N . LYS B 1 51 ? 6.738 21.031 6.785 1 97.75 51 LYS B N 1
ATOM 1964 C CA . LYS B 1 51 ? 7.809 22.016 6.715 1 97.75 51 LYS B CA 1
ATOM 1965 C C . LYS B 1 51 ? 8.891 21.734 7.754 1 97.75 51 LYS B C 1
ATOM 1967 O O . LYS B 1 51 ? 8.586 21.328 8.875 1 97.75 51 LYS B O 1
ATOM 1972 N N . ALA B 1 52 ? 10.133 22.031 7.383 1 97.25 52 ALA B N 1
ATOM 1973 C CA . ALA B 1 52 ? 11.273 21.859 8.289 1 97.25 52 ALA B CA 1
ATOM 1974 C C . ALA B 1 52 ? 11.156 22.781 9.492 1 97.25 52 ALA B C 1
ATOM 1976 O O . ALA B 1 52 ? 10.766 23.953 9.359 1 97.25 52 ALA B O 1
ATOM 1977 N N . ASN B 1 53 ? 11.453 22.25 10.656 1 95.69 53 ASN B N 1
ATOM 1978 C CA . ASN B 1 53 ? 11.492 23 11.906 1 95.69 53 ASN B CA 1
ATOM 1979 C C . ASN B 1 53 ? 10.141 23.625 12.227 1 95.69 53 ASN B C 1
ATOM 1981 O O . ASN B 1 53 ? 10.078 24.766 12.703 1 95.69 53 ASN B O 1
ATOM 1985 N N . SER B 1 54 ? 9.117 23.016 11.883 1 97.62 54 SER B N 1
ATOM 1986 C CA . SER B 1 54 ? 7.758 23.453 12.18 1 97.62 54 SER B CA 1
ATOM 1987 C C . SER B 1 54 ? 7.133 22.609 13.281 1 97.62 54 SER B C 1
ATOM 1989 O O . SER B 1 54 ? 7.652 21.531 13.617 1 97.62 54 SER B O 1
ATOM 1991 N N . PRO B 1 55 ? 6.035 23.062 13.867 1 98 55 PRO B N 1
ATOM 1992 C CA . PRO B 1 55 ? 5.324 22.234 14.844 1 98 55 PRO B CA 1
ATOM 1993 C C . PRO B 1 55 ? 4.961 20.859 14.289 1 98 55 PRO B C 1
ATOM 1995 O O . PRO B 1 55 ? 5.07 19.859 15 1 98 55 PRO B O 1
ATOM 1998 N N . ALA B 1 56 ? 4.547 20.797 13.031 1 97.94 56 ALA B N 1
ATOM 1999 C CA . ALA B 1 56 ? 4.191 19.516 12.406 1 97.94 56 ALA B CA 1
ATOM 2000 C C . ALA B 1 56 ? 5.387 18.562 12.383 1 97.94 56 ALA B C 1
ATOM 2002 O O . ALA B 1 56 ? 5.246 17.375 12.664 1 97.94 56 ALA B O 1
ATOM 2003 N N . SER B 1 57 ? 6.516 19.109 12.016 1 97.31 57 SER B N 1
ATOM 2004 C CA . SER B 1 57 ? 7.727 18.297 11.992 1 97.31 57 SER B CA 1
ATOM 2005 C C . SER B 1 57 ? 8.094 17.797 13.383 1 97.31 57 SER B C 1
ATOM 2007 O O . SER B 1 57 ? 8.477 16.641 13.562 1 97.31 57 SER B O 1
ATOM 2009 N N . LEU B 1 58 ? 7.914 18.609 14.352 1 95.56 58 LEU B N 1
ATOM 2010 C CA . LEU B 1 58 ? 8.32 18.328 15.719 1 95.56 58 LEU B CA 1
ATOM 2011 C C . LEU B 1 58 ? 7.492 17.172 16.297 1 95.56 58 LEU B C 1
ATOM 2013 O O . LEU B 1 58 ? 7.988 16.406 17.125 1 95.56 58 LEU B O 1
ATOM 2017 N N . VAL B 1 59 ? 6.312 17.078 15.891 1 96 59 VAL B N 1
ATOM 2018 C CA . VAL B 1 59 ? 5.457 16.047 16.484 1 96 59 VAL B CA 1
ATOM 2019 C C . VAL B 1 59 ? 5.539 14.766 15.648 1 96 59 VAL B C 1
ATOM 2021 O O . VAL B 1 59 ? 4.816 13.805 15.914 1 96 59 VAL B O 1
ATOM 2024 N N . GLY B 1 60 ? 6.219 14.734 14.531 1 95.12 60 GLY B N 1
ATOM 2025 C CA . GLY B 1 60 ? 6.547 13.508 13.82 1 95.12 60 GLY B CA 1
ATOM 2026 C C . GLY B 1 60 ? 5.602 13.219 12.672 1 95.12 60 GLY B C 1
ATOM 2027 O O . GLY B 1 60 ? 5.492 12.07 12.227 1 95.12 60 GLY B O 1
ATOM 2028 N N . LEU B 1 61 ? 4.867 14.148 12.227 1 97 61 LEU B N 1
ATOM 2029 C CA . LEU B 1 61 ? 4.07 13.961 11.016 1 97 61 LEU B CA 1
ATOM 2030 C C . LEU B 1 61 ? 4.965 13.758 9.797 1 97 61 LEU B C 1
ATOM 2032 O O . LEU B 1 61 ? 6.031 14.367 9.703 1 97 61 LEU B O 1
ATOM 2036 N N . ARG B 1 62 ? 4.523 12.906 8.938 1 96.88 62 ARG B N 1
ATOM 2037 C CA . ARG B 1 62 ? 5.289 12.586 7.738 1 96.88 62 ARG B CA 1
ATOM 2038 C C . ARG B 1 62 ? 4.41 12.664 6.492 1 96.88 62 ARG B C 1
ATOM 2040 O O . ARG B 1 62 ? 3.189 12.523 6.578 1 96.88 62 ARG B O 1
ATOM 2047 N N . PHE B 1 63 ? 5.098 12.891 5.383 1 97.75 63 PHE B N 1
ATOM 2048 C CA . PHE B 1 63 ? 4.41 12.797 4.098 1 97.75 63 PHE B CA 1
ATOM 2049 C C . PHE B 1 63 ? 3.658 11.477 3.977 1 97.75 63 PHE B C 1
ATOM 2051 O O . PHE B 1 63 ? 4.219 10.414 4.242 1 97.75 63 PHE B O 1
ATOM 2058 N N . GLY B 1 64 ? 2.389 11.586 3.582 1 97.75 64 GLY B N 1
ATOM 2059 C CA . GLY B 1 64 ? 1.624 10.383 3.301 1 97.75 64 GLY B CA 1
ATOM 2060 C C . GLY B 1 64 ? 0.8 9.906 4.484 1 97.75 64 GLY B C 1
ATOM 2061 O O . GLY B 1 64 ? -0.068 9.047 4.336 1 97.75 64 GLY B O 1
ATOM 2062 N N . ASP B 1 65 ? 1.075 10.43 5.648 1 98.12 65 ASP B N 1
ATOM 2063 C CA . ASP B 1 65 ? 0.191 10.133 6.773 1 98.12 65 ASP B CA 1
ATOM 2064 C C . ASP B 1 65 ? -1.26 10.461 6.434 1 98.12 65 ASP B C 1
ATOM 2066 O O . ASP B 1 65 ? -1.535 11.477 5.789 1 98.12 65 ASP B O 1
ATOM 2070 N N . GLN B 1 66 ? -2.109 9.586 6.859 1 98.25 66 GLN B N 1
ATOM 2071 C CA . GLN B 1 66 ? -3.529 9.906 6.742 1 98.25 66 GLN B CA 1
ATOM 2072 C C . GLN B 1 66 ? -4.07 10.492 8.039 1 98.25 66 GLN B C 1
ATOM 2074 O O . GLN B 1 66 ? -3.916 9.898 9.109 1 98.25 66 GLN B O 1
ATOM 2079 N N . ILE B 1 67 ? -4.684 11.672 7.969 1 98.19 67 ILE B N 1
ATOM 2080 C CA . ILE B 1 67 ? -5.316 12.297 9.125 1 98.19 67 ILE B CA 1
ATOM 2081 C C . ILE B 1 67 ? -6.785 11.891 9.188 1 98.19 67 ILE B C 1
ATOM 2083 O O . ILE B 1 67 ? -7.57 12.219 8.297 1 98.19 67 ILE B O 1
ATOM 2087 N N . LEU B 1 68 ? -7.129 11.273 10.305 1 97.62 68 LEU B N 1
ATOM 2088 C CA . LEU B 1 68 ? -8.484 10.75 10.422 1 97.62 68 LEU B CA 1
ATOM 2089 C C . LEU B 1 68 ? -9.367 11.719 11.211 1 97.62 68 LEU B C 1
ATOM 2091 O O . LEU B 1 68 ? -10.555 11.867 10.906 1 97.62 68 LEU B O 1
ATOM 2095 N N . GLN B 1 69 ? -8.789 12.312 12.188 1 97.44 69 GLN B N 1
ATOM 2096 C CA . GLN B 1 69 ? -9.539 13.258 13.016 1 97.44 69 GLN B CA 1
ATOM 2097 C C . GLN B 1 69 ? -8.68 14.477 13.367 1 97.44 69 GLN B C 1
ATOM 2099 O O . GLN B 1 69 ? -7.473 14.352 13.562 1 97.44 69 GLN B O 1
ATOM 2104 N N . ILE B 1 70 ? -9.297 15.617 13.445 1 97.25 70 ILE B N 1
ATOM 2105 C CA . ILE B 1 70 ? -8.75 16.828 14.031 1 97.25 70 ILE B CA 1
ATOM 2106 C C . ILE B 1 70 ? -9.68 17.344 15.125 1 97.25 70 ILE B C 1
ATOM 2108 O O . ILE B 1 70 ? -10.828 17.688 14.867 1 97.25 70 ILE B O 1
ATOM 2112 N N . ASP B 1 71 ? -9.188 17.328 16.312 1 97 71 ASP B N 1
ATOM 2113 C CA . ASP B 1 71 ? -9.953 17.766 17.469 1 97 71 ASP B CA 1
ATOM 2114 C C . ASP B 1 71 ? -11.297 17.047 17.547 1 97 71 ASP B C 1
ATOM 2116 O O . ASP B 1 71 ? -12.336 17.688 17.734 1 97 71 ASP B O 1
ATOM 2120 N N . GLY B 1 72 ? -11.242 15.812 17.297 1 94.44 72 GLY B N 1
ATOM 2121 C CA . GLY B 1 72 ? -12.406 14.969 17.484 1 94.44 72 GLY B CA 1
ATOM 2122 C C . GLY B 1 72 ? -13.344 14.969 16.281 1 94.44 72 GLY B C 1
ATOM 2123 O O . GLY B 1 72 ? -14.32 14.211 16.25 1 94.44 72 GLY B O 1
ATOM 2124 N N . LYS B 1 73 ? -13.047 15.766 15.32 1 96 73 LYS B N 1
ATOM 2125 C CA . LYS B 1 73 ? -13.875 15.805 14.117 1 96 73 LYS B CA 1
ATOM 2126 C C . LYS B 1 73 ? -13.305 14.898 13.023 1 96 73 LYS B C 1
ATOM 2128 O O . LYS B 1 73 ? -12.125 15.008 12.688 1 96 73 LYS B O 1
ATOM 2133 N N . ASN B 1 74 ? -14.156 14.086 12.469 1 96.12 74 ASN B N 1
ATOM 2134 C CA . ASN B 1 74 ? -13.734 13.188 11.391 1 96.12 74 ASN B CA 1
ATOM 2135 C C . ASN B 1 74 ? -13.43 13.961 10.109 1 96.12 74 ASN B C 1
ATOM 2137 O O . ASN B 1 74 ? -14.242 14.766 9.656 1 96.12 74 ASN B O 1
ATOM 2141 N N . CYS B 1 75 ? -12.328 13.625 9.5 1 97.5 75 CYS B N 1
ATOM 2142 C CA . CYS B 1 75 ? -11.859 14.375 8.336 1 97.5 75 CYS B CA 1
ATOM 2143 C C . CYS B 1 75 ? -12.383 13.75 7.047 1 97.5 75 CYS B C 1
ATOM 2145 O O . CYS B 1 75 ? -12.242 14.344 5.973 1 97.5 75 CYS B O 1
ATOM 2147 N N . ALA B 1 76 ? -12.914 12.539 7.168 1 97.31 76 ALA B N 1
ATOM 2148 C CA . ALA B 1 76 ? -13.391 11.844 5.973 1 97.31 76 ALA B CA 1
ATOM 2149 C C . ALA B 1 76 ? -14.359 12.719 5.18 1 97.31 76 ALA B C 1
ATOM 2151 O O . ALA B 1 76 ? -15.328 13.242 5.73 1 97.31 76 ALA B O 1
ATOM 2152 N N . GLY B 1 77 ? -14 12.883 3.859 1 97.31 77 GLY B N 1
ATOM 2153 C CA . GLY B 1 77 ? -14.898 13.617 2.98 1 97.31 77 GLY B CA 1
ATOM 2154 C C . GLY B 1 77 ? -14.594 15.102 2.93 1 97.31 77 GLY B C 1
ATOM 2155 O O . GLY B 1 77 ? -15.164 15.836 2.119 1 97.31 77 GLY B O 1
ATOM 2156 N N . TRP B 1 78 ? -13.742 15.594 3.805 1 97.5 78 TRP B N 1
ATOM 2157 C CA . TRP B 1 78 ? -13.359 17 3.748 1 97.5 78 TRP B CA 1
ATOM 2158 C C . TRP B 1 78 ? -12.641 17.312 2.439 1 97.5 78 TRP B C 1
ATOM 2160 O O . TRP B 1 78 ? -11.875 16.5 1.929 1 97.5 78 TRP B O 1
ATOM 2170 N N . SER B 1 79 ? -12.914 18.531 1.941 1 97.62 79 SER B N 1
ATOM 2171 C CA . SER B 1 79 ? -12.031 19.078 0.921 1 97.62 79 SER B CA 1
ATOM 2172 C C . SER B 1 79 ? -10.734 19.594 1.536 1 97.62 79 SER B C 1
ATOM 2174 O O . SER B 1 79 ? -10.664 19.828 2.744 1 97.62 79 SER B O 1
ATOM 2176 N N . THR B 1 80 ? -9.812 19.797 0.706 1 96.81 80 THR B N 1
ATOM 2177 C CA . THR B 1 80 ? -8.562 20.406 1.151 1 96.81 80 THR B CA 1
ATOM 2178 C C . THR B 1 80 ? -8.812 21.781 1.753 1 96.81 80 THR B C 1
ATOM 2180 O O . THR B 1 80 ? -8.242 22.125 2.789 1 96.81 80 THR B O 1
ATOM 2183 N N . ASP B 1 81 ? -9.688 22.531 1.142 1 97.25 81 ASP B N 1
ATOM 2184 C CA . ASP B 1 81 ? -10.008 23.875 1.63 1 97.25 81 ASP B CA 1
ATOM 2185 C C . ASP B 1 81 ? -10.664 23.812 3.008 1 97.25 81 ASP B C 1
ATOM 2187 O O . ASP B 1 81 ? -10.344 24.609 3.893 1 97.25 81 ASP B O 1
ATOM 2191 N N . LYS B 1 82 ? -11.531 22.922 3.154 1 97.44 82 LYS B N 1
ATOM 2192 C CA . LYS B 1 82 ? -12.18 22.766 4.457 1 97.44 82 LYS B CA 1
ATOM 2193 C C . LYS B 1 82 ? -11.164 22.391 5.535 1 97.44 82 LYS B C 1
ATOM 2195 O O . LYS B 1 82 ? -11.188 22.953 6.633 1 97.44 82 LYS B O 1
ATOM 2200 N N . ALA B 1 83 ? -10.328 21.469 5.234 1 97.12 83 ALA B N 1
ATOM 2201 C CA . ALA B 1 83 ? -9.305 21.062 6.184 1 97.12 83 ALA B CA 1
ATOM 2202 C C . ALA B 1 83 ? -8.414 22.25 6.574 1 97.12 83 ALA B C 1
ATOM 2204 O O . ALA B 1 83 ? -8.094 22.422 7.754 1 97.12 83 ALA B O 1
ATOM 2205 N N . ARG B 1 84 ? -8.055 22.969 5.598 1 95.75 84 ARG B N 1
ATOM 2206 C CA . ARG B 1 84 ? -7.234 24.156 5.848 1 95.75 84 ARG B CA 1
ATOM 2207 C C . ARG B 1 84 ? -7.949 25.125 6.777 1 95.75 84 ARG B C 1
ATOM 2209 O O . ARG B 1 84 ? -7.344 25.656 7.715 1 95.75 84 ARG B O 1
ATOM 2216 N N . ARG B 1 85 ? -9.148 25.391 6.551 1 97 85 ARG B N 1
ATOM 2217 C CA . ARG B 1 85 ? -9.945 26.297 7.367 1 97 85 ARG B CA 1
ATOM 2218 C C . ARG B 1 85 ? -10.078 25.781 8.797 1 97 85 ARG B C 1
ATOM 2220 O O . ARG B 1 85 ? -9.977 26.547 9.75 1 97 85 ARG B O 1
ATOM 2227 N N . MET B 1 86 ? -10.305 24.5 8.883 1 96.19 86 MET B N 1
ATOM 2228 C CA . MET B 1 86 ? -10.453 23.891 10.203 1 96.19 86 MET B CA 1
ATOM 2229 C C . MET B 1 86 ? -9.164 24.031 11.008 1 96.19 86 MET B C 1
ATOM 2231 O O . MET B 1 86 ? -9.203 24.328 12.203 1 96.19 86 MET B O 1
ATOM 2235 N N . LEU B 1 87 ? -8.086 23.828 10.359 1 95.56 87 LEU B N 1
ATOM 2236 C CA . LEU B 1 87 ? -6.789 23.953 11.023 1 95.56 87 LEU B CA 1
ATOM 2237 C C . LEU B 1 87 ? -6.516 25.406 11.422 1 95.56 87 LEU B C 1
ATOM 2239 O O . LEU B 1 87 ? -5.98 25.656 12.508 1 95.56 87 LEU B O 1
ATOM 2243 N N . LYS B 1 88 ? -6.832 26.281 10.57 1 95.56 88 LYS B N 1
ATOM 2244 C CA . LYS B 1 88 ? -6.641 27.703 10.852 1 95.56 88 LYS B CA 1
ATOM 2245 C C . LYS B 1 88 ? -7.434 28.141 12.078 1 95.56 88 LYS B C 1
ATOM 2247 O O . LYS B 1 88 ? -6.945 28.922 12.891 1 95.56 88 LYS B O 1
ATOM 2252 N N . LYS B 1 89 ? -8.586 27.594 12.242 1 96.62 89 LYS B N 1
ATOM 2253 C CA . LYS B 1 89 ? -9.492 28 13.32 1 96.62 89 LYS B CA 1
ATOM 2254 C C . LYS B 1 89 ? -9.148 27.266 14.625 1 96.62 89 LYS B C 1
ATOM 2256 O O . LYS B 1 89 ? -9.594 27.672 15.695 1 96.62 89 LYS B O 1
ATOM 2261 N N . ALA B 1 90 ? -8.453 26.234 14.523 1 97 90 ALA B N 1
ATOM 2262 C CA . ALA B 1 90 ? -8.117 25.422 15.695 1 97 90 ALA B CA 1
ATOM 2263 C C . ALA B 1 90 ? -7.281 26.219 16.688 1 97 90 ALA B C 1
ATOM 2265 O O . ALA B 1 90 ? -6.629 27.203 16.312 1 97 90 ALA B O 1
ATOM 2266 N N . SER B 1 91 ? -7.277 25.797 17.969 1 96.81 91 SER B N 1
ATOM 2267 C CA . SER B 1 91 ? -6.516 26.438 19.047 1 96.81 91 SER B CA 1
ATOM 2268 C C . SER B 1 91 ? -5.02 26.406 18.75 1 96.81 91 SER B C 1
ATOM 2270 O O . SER B 1 91 ? -4.492 25.391 18.281 1 96.81 91 SER B O 1
ATOM 2272 N N . PRO B 1 92 ? -4.348 27.469 18.984 1 97.12 92 PRO B N 1
ATOM 2273 C CA . PRO B 1 92 ? -2.902 27.484 18.734 1 97.12 92 PRO B CA 1
ATOM 2274 C C . PRO B 1 92 ? -2.131 26.625 19.734 1 97.12 92 PRO B C 1
ATOM 2276 O O . PRO B 1 92 ? -1.016 26.188 19.453 1 97.12 92 PRO B O 1
ATOM 2279 N N . GLU B 1 93 ? -2.744 26.359 20.906 1 96.81 93 GLU B N 1
ATOM 2280 C CA . GLU B 1 93 ? -2.023 25.703 22 1 96.81 93 GLU B CA 1
ATOM 2281 C C . GLU B 1 93 ? -2.043 24.188 21.844 1 96.81 93 GLU B C 1
ATOM 2283 O O . GLU B 1 93 ? -1.074 23.516 22.203 1 96.81 93 GLU B O 1
ATOM 2288 N N . LYS B 1 94 ? -3.178 23.766 21.391 1 97.62 94 LYS B N 1
ATOM 2289 C CA . LYS B 1 94 ? -3.291 22.312 21.328 1 97.62 94 LYS B CA 1
ATOM 2290 C C . LYS B 1 94 ? -4.285 21.875 20.266 1 97.62 94 LYS B C 1
ATOM 2292 O O . LYS B 1 94 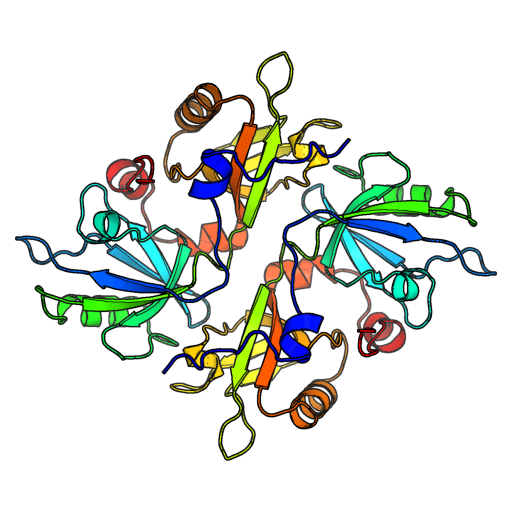? -5.469 22.219 20.328 1 97.62 94 LYS B O 1
ATOM 2297 N N . ILE B 1 95 ? -3.82 21.156 19.281 1 98.19 95 ILE B N 1
ATOM 2298 C CA . ILE B 1 95 ? -4.609 20.5 18.25 1 98.19 95 ILE B CA 1
ATOM 2299 C C . ILE B 1 95 ? -4.391 19 18.312 1 98.19 95 ILE B C 1
ATOM 2301 O O . ILE B 1 95 ? -3.271 18.516 18.125 1 98.19 95 ILE B O 1
ATOM 2305 N N . VAL B 1 96 ? -5.41 18.234 18.609 1 98.06 96 VAL B N 1
ATOM 2306 C CA . VAL B 1 96 ? -5.297 16.781 18.719 1 98.06 96 VAL B CA 1
ATOM 2307 C C . VAL B 1 96 ? -5.668 16.125 17.391 1 98.06 96 VAL B C 1
ATOM 2309 O O . VAL B 1 96 ? -6.738 16.406 16.828 1 98.06 96 VAL B O 1
ATOM 2312 N N . MET B 1 97 ? -4.77 15.266 16.859 1 97.5 97 MET B N 1
ATOM 2313 C CA . MET B 1 97 ? -5.02 14.57 15.594 1 97.5 97 MET B CA 1
ATOM 2314 C C . MET B 1 97 ? -4.891 13.062 15.773 1 97.5 97 MET B C 1
ATOM 2316 O O . MET B 1 97 ? -4 12.586 16.484 1 97.5 97 MET B O 1
ATOM 2320 N N . ALA B 1 98 ? -5.801 12.328 15.227 1 97.38 98 ALA B N 1
ATOM 2321 C CA . ALA B 1 98 ? -5.641 10.898 15.008 1 97.38 98 ALA B CA 1
ATOM 2322 C C . ALA B 1 98 ? -5.074 10.609 13.625 1 97.38 98 ALA B C 1
ATOM 2324 O O . ALA B 1 98 ? -5.633 11.047 12.617 1 97.38 98 ALA B O 1
ATOM 2325 N N . VAL B 1 99 ? -3.992 9.82 13.594 1 97.56 99 VAL B N 1
ATOM 2326 C CA . VAL B 1 99 ? -3.24 9.727 12.352 1 97.56 99 VAL B CA 1
ATOM 2327 C C . VAL B 1 99 ? -2.926 8.258 12.055 1 97.56 99 VAL B C 1
ATOM 2329 O O . VAL B 1 99 ? -2.557 7.5 12.953 1 97.56 99 VAL B O 1
ATOM 2332 N N . ARG B 1 100 ? -3.209 7.828 10.828 1 96.88 100 ARG B N 1
ATOM 2333 C CA . ARG B 1 100 ? -2.754 6.539 10.328 1 96.88 100 ARG B CA 1
ATOM 2334 C C . ARG B 1 100 ? -1.436 6.676 9.57 1 96.88 100 ARG B C 1
ATOM 2336 O O . ARG B 1 100 ? -1.287 7.562 8.727 1 96.88 100 ARG B O 1
ATOM 2343 N N . ASP B 1 101 ? -0.58 5.773 9.82 1 96.19 101 ASP B N 1
ATOM 2344 C CA . ASP B 1 101 ? 0.791 5.852 9.328 1 96.19 101 ASP B CA 1
ATOM 2345 C C . ASP B 1 101 ? 0.872 5.406 7.867 1 96.19 101 ASP B C 1
ATOM 2347 O O . ASP B 1 101 ? 0.963 4.211 7.582 1 96.19 101 ASP B O 1
ATOM 2351 N N . ARG B 1 102 ? 0.99 6.324 6.93 1 96.38 102 ARG B N 1
ATOM 2352 C CA . ARG B 1 102 ? 1.37 6.25 5.523 1 96.38 102 ARG B CA 1
ATOM 2353 C C . ARG B 1 102 ? 0.792 5.004 4.863 1 96.38 102 ARG B C 1
ATOM 2355 O O . ARG B 1 102 ? 1.536 4.152 4.367 1 96.38 102 ARG B O 1
ATOM 2362 N N . PRO B 1 103 ? -0.515 4.973 4.707 1 95.81 103 PRO B N 1
ATOM 2363 C CA . PRO B 1 103 ? -1.176 3.738 4.27 1 95.81 103 PRO B CA 1
ATOM 2364 C C . PRO B 1 103 ? -0.877 3.391 2.812 1 95.81 103 PRO B C 1
ATOM 2366 O O . PRO B 1 103 ? -1.142 2.27 2.375 1 95.81 103 PRO B O 1
ATOM 2369 N N . PHE B 1 104 ? -0.332 4.285 2.01 1 96.94 104 PHE B N 1
ATOM 2370 C CA . PHE B 1 104 ? -0.066 4.008 0.604 1 96.94 104 PHE B CA 1
ATOM 2371 C C . PHE B 1 104 ? 1.395 3.629 0.392 1 96.94 104 PHE B C 1
ATOM 2373 O O . PHE B 1 104 ? 1.813 3.355 -0.734 1 96.94 104 PHE B O 1
ATOM 2380 N N . GLN B 1 105 ? 2.119 3.662 1.447 1 97.12 105 GLN B N 1
ATOM 2381 C CA . GLN B 1 105 ? 3.555 3.428 1.326 1 97.12 105 GLN B CA 1
ATOM 2382 C C . GLN B 1 105 ? 3.939 2.066 1.898 1 97.12 105 GLN B C 1
ATOM 2384 O O . GLN B 1 105 ? 3.166 1.456 2.639 1 97.12 105 GLN B O 1
ATOM 2389 N N . ARG B 1 106 ? 5.082 1.604 1.524 1 95.88 106 ARG B N 1
ATOM 2390 C CA . ARG B 1 106 ? 5.684 0.406 2.102 1 95.88 106 ARG B CA 1
ATOM 2391 C C . ARG B 1 106 ? 7.199 0.543 2.191 1 95.88 106 ARG B C 1
ATOM 2393 O O . ARG B 1 106 ? 7.789 1.406 1.539 1 95.88 106 ARG B O 1
ATOM 2400 N N . THR B 1 107 ? 7.781 -0.33 2.977 1 95.94 107 THR B N 1
ATOM 2401 C CA . THR B 1 107 ? 9.234 -0.301 3.121 1 95.94 107 THR B CA 1
ATOM 2402 C C . THR B 1 107 ? 9.867 -1.516 2.451 1 95.94 107 THR B C 1
ATOM 2404 O O . THR B 1 107 ? 9.273 -2.594 2.416 1 95.94 107 THR B O 1
ATOM 2407 N N . VAL B 1 108 ? 11 -1.307 1.9 1 95.81 108 VAL B N 1
ATOM 2408 C CA . VAL B 1 108 ? 11.836 -2.369 1.351 1 95.81 108 VAL B CA 1
ATOM 2409 C C . VAL B 1 108 ? 13.25 -2.262 1.921 1 95.81 108 VAL B C 1
ATOM 2411 O O . VAL B 1 108 ? 13.906 -1.229 1.777 1 95.81 108 VAL B O 1
ATOM 2414 N N . THR B 1 109 ? 13.68 -3.273 2.508 1 95.62 109 THR B N 1
ATOM 2415 C CA . THR B 1 109 ? 15.023 -3.311 3.068 1 95.62 109 THR B CA 1
ATOM 2416 C C . THR B 1 109 ? 15.961 -4.125 2.178 1 95.62 109 THR B C 1
ATOM 2418 O O . THR B 1 109 ? 15.594 -5.203 1.707 1 95.62 109 THR B O 1
ATOM 2421 N N . MET B 1 110 ? 17.125 -3.57 1.958 1 95.62 110 MET B N 1
ATOM 2422 C CA . MET B 1 110 ? 18.094 -4.156 1.028 1 95.62 110 MET B CA 1
ATOM 2423 C C . MET B 1 110 ? 19.516 -4.082 1.593 1 95.62 110 MET B C 1
ATOM 2425 O O . MET B 1 110 ? 19.766 -3.361 2.561 1 95.62 110 MET B O 1
ATOM 2429 N N . HIS B 1 111 ? 20.391 -4.793 0.939 1 95.75 111 HIS B N 1
ATOM 2430 C CA . HIS B 1 111 ? 21.797 -4.816 1.306 1 95.75 111 HIS B CA 1
ATOM 2431 C C . HIS B 1 111 ? 22.672 -4.32 0.159 1 95.75 111 HIS B C 1
ATOM 2433 O O . HIS B 1 111 ? 22.516 -4.762 -0.981 1 95.75 111 HIS B O 1
ATOM 2439 N N . LYS B 1 112 ? 23.562 -3.488 0.571 1 95.31 112 LYS B N 1
ATOM 2440 C CA . LYS B 1 112 ? 24.562 -3.084 -0.424 1 95.31 112 LYS B CA 1
ATOM 2441 C C . LYS B 1 112 ? 25.469 -4.25 -0.807 1 95.31 112 LYS B C 1
ATOM 2443 O O . LYS B 1 112 ? 25.797 -5.086 0.036 1 95.31 112 LYS B O 1
ATOM 2448 N N . ASP B 1 113 ? 25.844 -4.23 -2.02 1 94.19 113 ASP B N 1
ATOM 2449 C CA . ASP B 1 113 ? 26.859 -5.203 -2.428 1 94.19 113 ASP B CA 1
ATOM 2450 C C . ASP B 1 113 ? 28.266 -4.695 -2.127 1 94.19 113 ASP B C 1
ATOM 2452 O O . ASP B 1 113 ? 28.422 -3.678 -1.455 1 94.19 113 ASP B O 1
ATOM 2456 N N . SER B 1 114 ? 29.266 -5.492 -2.625 1 92.75 114 SER B N 1
ATOM 2457 C CA . SER B 1 114 ? 30.656 -5.188 -2.312 1 92.75 114 SER B CA 1
ATOM 2458 C C . SER B 1 114 ? 31.078 -3.855 -2.924 1 92.75 114 SER B C 1
ATOM 2460 O O . SER B 1 114 ? 32.062 -3.252 -2.492 1 92.75 114 SER B O 1
ATOM 2462 N N . THR B 1 115 ? 30.406 -3.369 -3.92 1 92.19 115 THR B N 1
ATOM 2463 C CA . THR B 1 115 ? 30.75 -2.113 -4.578 1 92.19 115 THR B CA 1
ATOM 2464 C C . THR B 1 115 ? 29.922 -0.964 -4.004 1 92.19 115 THR B C 1
ATOM 2466 O O . THR B 1 115 ? 30 0.168 -4.488 1 92.19 115 THR B O 1
ATOM 2469 N N . GLY B 1 116 ? 29.078 -1.258 -3.086 1 92 116 GLY B N 1
ATOM 2470 C CA . GLY B 1 116 ? 28.297 -0.228 -2.408 1 92 116 GLY B CA 1
ATOM 2471 C C . GLY B 1 116 ? 26.969 0.069 -3.09 1 92 116 GLY B C 1
ATOM 2472 O O . GLY B 1 116 ? 26.344 1.086 -2.803 1 92 116 GLY B O 1
ATOM 2473 N N . HIS B 1 117 ? 26.562 -0.793 -3.953 1 93.38 117 HIS B N 1
ATOM 2474 C CA . HIS B 1 117 ? 25.328 -0.553 -4.691 1 93.38 117 HIS B CA 1
ATOM 2475 C C . HIS B 1 117 ? 24.219 -1.492 -4.23 1 93.38 117 HIS B C 1
ATOM 2477 O O . HIS B 1 117 ? 24.484 -2.607 -3.783 1 93.38 117 HIS B O 1
ATOM 2483 N N . VAL B 1 118 ? 23.016 -1.046 -4.375 1 95.56 118 VAL B N 1
ATOM 2484 C CA . VAL B 1 118 ? 21.859 -1.85 -4 1 9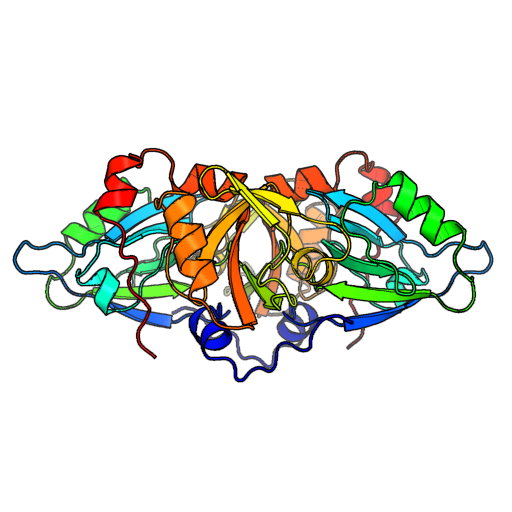5.56 118 VAL B CA 1
ATOM 2485 C C . 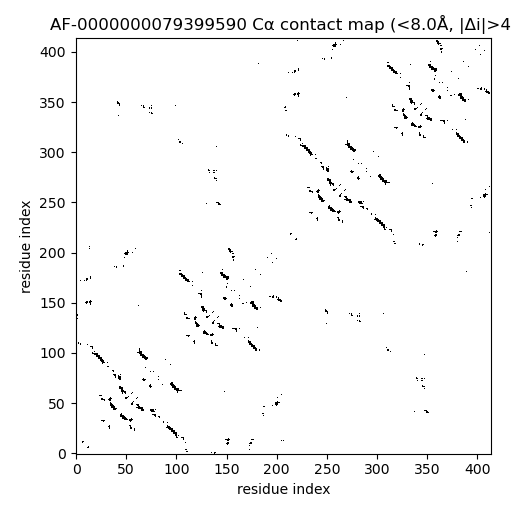VAL B 1 118 ? 21.203 -2.426 -5.254 1 95.56 118 VAL B C 1
ATOM 2487 O O . VAL B 1 118 ? 20.531 -3.455 -5.188 1 95.56 118 VAL B O 1
ATOM 2490 N N . GLY B 1 119 ? 21.25 -1.727 -6.348 1 97.38 119 GLY B N 1
ATOM 2491 C CA . GLY B 1 119 ? 20.844 -2.316 -7.613 1 97.38 119 GLY B CA 1
ATOM 2492 C C . GLY B 1 119 ? 19.609 -1.661 -8.211 1 97.38 119 GLY B C 1
ATOM 2493 O O . GLY B 1 119 ? 18.75 -2.344 -8.758 1 97.38 119 GLY B O 1
ATOM 2494 N N . PHE B 1 120 ? 19.484 -0.326 -8.133 1 98 120 PHE B N 1
ATOM 2495 C CA . PHE B 1 120 ? 18.406 0.386 -8.805 1 98 120 PHE B CA 1
ATOM 2496 C C . PHE B 1 120 ? 18.875 1.744 -9.305 1 98 120 PHE B C 1
ATOM 2498 O O . PHE B 1 120 ? 19.938 2.23 -8.891 1 98 120 PHE B O 1
ATOM 2505 N N . VAL B 1 121 ? 18.094 2.287 -10.211 1 98 121 VAL B N 1
ATOM 2506 C CA . VAL B 1 121 ? 18.359 3.611 -10.773 1 98 121 VAL B CA 1
ATOM 2507 C C . VAL B 1 121 ? 17.125 4.496 -10.594 1 98 121 VAL B C 1
ATOM 2509 O O . VAL B 1 121 ? 15.992 4.039 -10.766 1 98 121 VAL B O 1
ATOM 2512 N N . ILE B 1 122 ? 17.406 5.754 -10.258 1 98.19 122 ILE B N 1
ATOM 2513 C CA . ILE B 1 122 ? 16.297 6.68 -10.078 1 98.19 122 ILE B CA 1
ATOM 2514 C C . ILE B 1 122 ? 16.422 7.828 -11.078 1 98.19 122 ILE B C 1
ATOM 2516 O O . ILE B 1 122 ? 17.516 8.141 -11.547 1 98.19 122 ILE B O 1
ATOM 2520 N N . LYS B 1 123 ? 15.367 8.305 -11.461 1 98.31 123 LYS B N 1
ATOM 2521 C CA . LYS B 1 123 ? 15.227 9.562 -12.195 1 98.31 123 LYS B CA 1
ATOM 2522 C C . LYS B 1 123 ? 14.148 10.445 -11.57 1 98.31 123 LYS B C 1
ATOM 2524 O O . LYS B 1 123 ? 12.969 10.086 -11.555 1 98.31 123 LYS B O 1
ATOM 2529 N N . LYS B 1 124 ? 14.57 11.625 -11.062 1 96.62 124 LYS B N 1
ATOM 2530 C CA . LYS B 1 124 ? 13.688 12.562 -10.375 1 96.62 124 LYS B CA 1
ATOM 2531 C C . LYS B 1 124 ? 12.961 11.883 -9.219 1 96.62 124 LYS B C 1
ATOM 2533 O O . LYS B 1 124 ? 11.742 12.008 -9.086 1 96.62 124 LYS B O 1
ATOM 2538 N N . GLY B 1 125 ? 13.664 11.008 -8.547 1 97.5 125 GLY B N 1
ATOM 2539 C CA . GLY B 1 125 ? 13.156 10.367 -7.348 1 97.5 125 GLY B CA 1
ATOM 2540 C C . GLY B 1 125 ? 12.375 9.094 -7.629 1 97.5 125 GLY B C 1
ATOM 2541 O O . GLY B 1 125 ? 12.008 8.367 -6.707 1 97.5 125 GLY B O 1
ATOM 2542 N N . LYS B 1 126 ? 12.109 8.852 -8.922 1 98.5 126 LYS B N 1
ATOM 2543 C CA . LYS B 1 126 ? 11.352 7.672 -9.336 1 98.5 126 LYS B CA 1
ATOM 2544 C C . LYS B 1 126 ? 12.281 6.516 -9.695 1 98.5 126 LYS B C 1
ATOM 2546 O O . LYS B 1 126 ? 13.266 6.703 -10.406 1 98.5 126 LYS B O 1
ATOM 2551 N N . ILE B 1 127 ? 11.977 5.324 -9.211 1 98.75 127 ILE B N 1
ATOM 2552 C CA . ILE B 1 127 ? 12.742 4.141 -9.586 1 98.75 127 ILE B CA 1
ATOM 2553 C C . ILE B 1 127 ? 12.43 3.768 -11.039 1 98.75 127 ILE B C 1
ATOM 2555 O O . ILE B 1 127 ? 11.297 3.402 -11.359 1 98.75 127 ILE B O 1
ATOM 2559 N N . VAL B 1 128 ? 13.414 3.766 -11.859 1 98.69 128 VAL B N 1
ATOM 2560 C CA . VAL B 1 128 ? 13.148 3.559 -13.281 1 98.69 128 VAL B CA 1
ATOM 2561 C C . VAL B 1 128 ? 13.75 2.225 -13.727 1 98.69 128 VAL B C 1
ATOM 2563 O O . VAL B 1 128 ? 13.375 1.695 -14.781 1 98.69 128 VAL B O 1
ATOM 2566 N N . SER B 1 129 ? 14.672 1.707 -12.93 1 98.25 129 SER B N 1
ATOM 2567 C CA . SER B 1 129 ? 15.281 0.43 -13.281 1 98.25 129 SER B CA 1
ATOM 2568 C C . SER B 1 129 ? 15.727 -0.336 -12.039 1 98.25 129 SER B C 1
ATOM 2570 O O . SER B 1 129 ? 16.094 0.269 -11.031 1 98.25 129 SER B O 1
ATOM 2572 N N . VAL B 1 130 ? 15.648 -1.604 -12.156 1 97.88 130 VAL B N 1
ATOM 2573 C CA . VAL B 1 130 ? 16.141 -2.527 -11.133 1 97.88 130 VAL B CA 1
ATOM 2574 C C . VAL B 1 130 ? 17.047 -3.572 -11.781 1 97.88 130 VAL B C 1
ATOM 2576 O O . VAL B 1 130 ? 16.672 -4.223 -12.75 1 97.88 130 VAL B O 1
ATOM 2579 N N . ALA B 1 131 ? 18.188 -3.66 -11.211 1 97.06 131 ALA B N 1
ATOM 2580 C CA . ALA B 1 131 ? 19.188 -4.57 -11.781 1 97.06 131 ALA B CA 1
ATOM 2581 C C . ALA B 1 131 ? 18.859 -6.02 -11.438 1 97.06 131 ALA B C 1
ATOM 2583 O O . ALA B 1 131 ? 18.469 -6.324 -10.305 1 97.06 131 ALA B O 1
ATOM 2584 N N . LYS B 1 132 ? 19.062 -6.816 -12.453 1 92.75 132 LYS B N 1
ATOM 2585 C CA . LYS B 1 132 ? 18.859 -8.25 -12.25 1 92.75 132 LYS B CA 1
ATOM 2586 C C . LYS B 1 132 ? 19.781 -8.789 -11.164 1 92.75 132 LYS B C 1
ATOM 2588 O O . LYS B 1 132 ? 20.953 -8.398 -11.086 1 92.75 132 LYS B O 1
ATOM 2593 N N . ASP B 1 133 ? 19.344 -9.656 -10.258 1 92.5 133 ASP B N 1
ATOM 2594 C CA . ASP B 1 133 ? 20.094 -10.383 -9.234 1 92.5 133 ASP B CA 1
ATOM 2595 C C . ASP B 1 133 ? 20.688 -9.422 -8.203 1 92.5 133 ASP B C 1
ATOM 2597 O O . ASP B 1 133 ? 21.641 -9.773 -7.504 1 92.5 133 ASP B O 1
ATOM 2601 N N . SER B 1 134 ? 20.219 -8.242 -8.219 1 96.44 134 SER B N 1
ATOM 2602 C CA . SER B 1 134 ? 20.625 -7.27 -7.207 1 96.44 134 SER B CA 1
ATOM 2603 C C . SER B 1 134 ? 19.844 -7.469 -5.91 1 96.44 134 SER B C 1
ATOM 2605 O O . SER B 1 134 ? 18.891 -8.25 -5.871 1 96.44 134 SER B O 1
ATOM 2607 N N . SER B 1 135 ? 20.344 -6.812 -4.867 1 96.69 135 SER B N 1
ATOM 2608 C CA . SER B 1 135 ? 19.594 -6.812 -3.613 1 96.69 135 SER B CA 1
ATOM 2609 C C . SER B 1 135 ? 18.203 -6.219 -3.795 1 96.69 135 SER B C 1
ATOM 2611 O O . SER B 1 135 ? 17.234 -6.719 -3.225 1 96.69 135 SER B O 1
ATOM 2613 N N . ALA B 1 136 ? 18.078 -5.172 -4.609 1 97.38 136 ALA B N 1
ATOM 2614 C CA . ALA B 1 136 ? 16.797 -4.555 -4.906 1 97.38 136 ALA B CA 1
ATOM 2615 C C . ALA B 1 136 ? 15.836 -5.559 -5.543 1 97.38 136 ALA B C 1
ATOM 2617 O O . ALA B 1 136 ? 14.68 -5.68 -5.125 1 97.38 136 ALA B O 1
ATOM 2618 N N . ALA B 1 137 ? 16.328 -6.273 -6.457 1 96.69 137 ALA B N 1
ATOM 2619 C CA . ALA B 1 137 ? 15.523 -7.281 -7.145 1 96.69 137 ALA B CA 1
ATOM 2620 C C . ALA B 1 137 ? 15.086 -8.383 -6.188 1 96.69 137 ALA B C 1
ATOM 2622 O O . ALA B 1 137 ? 13.914 -8.75 -6.148 1 96.69 137 ALA B O 1
ATOM 2623 N N . ARG B 1 138 ? 15.992 -8.812 -5.371 1 94.88 138 ARG B N 1
ATOM 2624 C CA . ARG B 1 138 ? 15.734 -9.922 -4.457 1 94.88 138 ARG B CA 1
ATOM 2625 C C . ARG B 1 138 ? 14.695 -9.531 -3.404 1 94.88 138 ARG B C 1
ATOM 2627 O O . ARG B 1 138 ? 13.977 -10.391 -2.891 1 94.88 138 ARG B O 1
ATOM 2634 N N . ASN B 1 139 ? 14.625 -8.273 -3.156 1 95.12 139 ASN B N 1
ATOM 2635 C CA . ASN B 1 139 ? 13.742 -7.832 -2.086 1 95.12 139 ASN B CA 1
ATOM 2636 C C . ASN B 1 139 ? 12.453 -7.215 -2.639 1 95.12 139 ASN B C 1
ATOM 2638 O O . ASN B 1 139 ? 11.664 -6.637 -1.889 1 95.12 139 ASN B O 1
ATOM 2642 N N . GLY B 1 140 ? 12.266 -7.273 -3.906 1 96.12 140 GLY B N 1
ATOM 2643 C CA . GLY B 1 140 ? 10.969 -6.984 -4.504 1 96.12 140 GLY B CA 1
ATOM 2644 C C . GLY B 1 140 ? 10.766 -5.508 -4.801 1 96.12 140 GLY B C 1
ATOM 2645 O O . GLY B 1 140 ? 9.633 -5.035 -4.875 1 96.12 140 GLY B O 1
ATOM 2646 N N . LEU B 1 141 ? 11.891 -4.789 -4.906 1 97.81 141 LEU B N 1
ATOM 2647 C CA . LEU B 1 141 ? 11.758 -3.4 -5.324 1 97.81 141 LEU B CA 1
ATOM 2648 C C . LEU B 1 141 ? 11.125 -3.309 -6.707 1 97.81 141 LEU B C 1
ATOM 2650 O O . LEU B 1 141 ? 11.422 -4.125 -7.586 1 97.81 141 LEU B O 1
ATOM 2654 N N . LEU B 1 142 ? 10.289 -2.293 -6.891 1 98.19 142 LEU B N 1
ATOM 2655 C CA . LEU B 1 142 ? 9.539 -2.156 -8.133 1 98.19 142 LEU B CA 1
ATOM 2656 C C . LEU B 1 142 ? 9.898 -0.851 -8.844 1 98.19 142 LEU B C 1
ATOM 2658 O O . LEU B 1 142 ? 10.109 0.173 -8.188 1 98.19 142 LEU B O 1
ATOM 2662 N N . THR B 1 143 ? 9.93 -0.912 -10.117 1 98.56 143 THR B N 1
ATOM 2663 C CA . THR B 1 143 ? 9.953 0.335 -10.875 1 98.56 143 THR B CA 1
ATOM 2664 C C . THR B 1 143 ? 8.617 1.062 -10.766 1 98.56 143 THR B C 1
ATOM 2666 O O . THR B 1 143 ? 7.668 0.544 -10.164 1 98.56 143 THR B O 1
ATOM 2669 N N . ASN B 1 144 ? 8.578 2.314 -11.281 1 98.38 144 ASN B N 1
ATOM 2670 C CA . ASN B 1 144 ? 7.379 3.145 -11.242 1 98.38 144 ASN B CA 1
ATOM 2671 C C . ASN B 1 144 ? 6.887 3.359 -9.82 1 98.38 144 ASN B C 1
ATOM 2673 O O . ASN B 1 144 ? 5.684 3.307 -9.555 1 98.38 144 ASN B O 1
ATOM 2677 N N . HIS B 1 145 ? 7.781 3.443 -8.961 1 98.69 145 HIS B N 1
ATOM 2678 C CA . HIS B 1 145 ? 7.605 3.902 -7.586 1 98.69 145 HIS B CA 1
ATOM 2679 C C . HIS B 1 145 ? 8.547 5.062 -7.266 1 98.69 145 HIS B C 1
ATOM 2681 O O . HIS B 1 145 ? 9.656 5.129 -7.801 1 98.69 145 HIS B O 1
ATOM 2687 N N . TYR B 1 146 ? 8.109 5.988 -6.438 1 98.75 146 TYR B N 1
ATOM 2688 C CA . TYR B 1 146 ? 8.977 7.047 -5.922 1 98.75 146 TYR B CA 1
ATOM 2689 C C . TYR B 1 146 ? 9.562 6.656 -4.57 1 98.75 146 TYR B C 1
ATOM 2691 O O . TYR B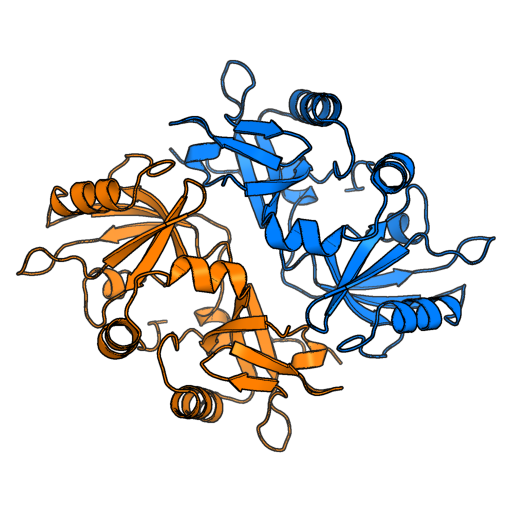 1 146 ? 8.898 6.004 -3.76 1 98.75 146 TYR B O 1
ATOM 2699 N N . ILE B 1 147 ? 10.781 7.031 -4.328 1 98.62 147 ILE B N 1
ATOM 2700 C CA . ILE B 1 147 ? 11.383 6.91 -3.002 1 98.62 147 ILE B CA 1
ATOM 2701 C C . ILE B 1 147 ? 10.938 8.086 -2.131 1 98.62 147 ILE B C 1
ATOM 2703 O O . ILE B 1 147 ? 11.18 9.242 -2.471 1 98.62 147 ILE B O 1
ATOM 2707 N N . CYS B 1 148 ? 10.336 7.773 -1.032 1 98.5 148 CYS B N 1
ATOM 2708 C CA . CYS B 1 148 ? 9.891 8.797 -0.093 1 98.5 148 CYS B CA 1
ATOM 2709 C C . CYS B 1 148 ? 10.938 9.023 0.993 1 98.5 148 CYS B C 1
ATOM 2711 O O . CYS B 1 148 ? 11.141 10.164 1.431 1 98.5 148 CYS B O 1
ATOM 2713 N N . GLU B 1 149 ? 11.531 7.941 1.454 1 98.31 149 GLU B N 1
ATOM 2714 C CA . GLU B 1 149 ? 12.5 8.008 2.541 1 98.31 149 GLU B CA 1
ATOM 2715 C C . GLU B 1 149 ? 13.641 7.016 2.326 1 98.31 149 GLU B C 1
ATOM 2717 O O . GLU B 1 149 ? 13.445 5.953 1.74 1 98.31 149 GLU B O 1
ATOM 2722 N N . VAL B 1 150 ? 14.758 7.383 2.795 1 97.81 150 VAL B N 1
ATOM 2723 C CA . VAL B 1 150 ? 15.906 6.496 2.965 1 97.81 150 VAL B CA 1
ATOM 2724 C C . VAL B 1 150 ? 16.25 6.379 4.445 1 97.81 150 VAL B C 1
ATOM 2726 O O . VAL B 1 150 ? 16.656 7.359 5.078 1 97.81 150 VAL B O 1
ATOM 2729 N N . ASN B 1 151 ? 16.125 5.199 4.938 1 96.12 151 ASN B N 1
ATOM 2730 C CA . ASN B 1 151 ? 16.359 4.957 6.355 1 96.12 151 ASN B CA 1
ATOM 2731 C C . ASN B 1 151 ? 15.609 5.961 7.227 1 96.12 151 ASN B C 1
ATOM 2733 O O . ASN B 1 151 ? 16.172 6.52 8.164 1 96.12 151 ASN B O 1
ATOM 2737 N N . GLY B 1 152 ? 14.43 6.227 6.824 1 96.25 152 GLY B N 1
ATOM 2738 C CA . GLY B 1 152 ? 13.562 7.094 7.605 1 96.25 152 GLY B CA 1
ATOM 2739 C C . GLY B 1 152 ? 13.711 8.562 7.258 1 96.25 152 GLY B C 1
ATOM 2740 O O . GLY B 1 152 ? 12.859 9.383 7.613 1 96.25 152 GLY B O 1
ATOM 2741 N N . GLN B 1 153 ? 14.727 8.938 6.609 1 97.19 153 GLN B N 1
ATOM 2742 C CA . GLN B 1 153 ? 14.922 10.328 6.199 1 97.19 153 GLN B CA 1
ATOM 2743 C C . GLN B 1 153 ? 14.125 10.641 4.934 1 97.19 153 GLN B C 1
ATOM 2745 O O . GLN B 1 153 ? 14.328 10.008 3.896 1 97.19 153 GLN B O 1
ATOM 2750 N N . ASN B 1 154 ? 13.297 11.648 5.031 1 97.81 154 ASN B N 1
ATOM 2751 C CA . ASN B 1 154 ? 12.539 12.094 3.869 1 97.81 154 ASN B CA 1
ATOM 2752 C C . ASN B 1 154 ? 13.461 12.648 2.781 1 97.81 154 ASN B C 1
ATOM 2754 O O . ASN B 1 154 ? 14.336 13.469 3.057 1 97.81 154 ASN B O 1
ATOM 2758 N N . VAL B 1 155 ? 13.203 12.203 1.528 1 98 155 VAL B N 1
ATOM 2759 C CA . VAL B 1 155 ? 14.078 12.664 0.451 1 98 155 VAL B CA 1
ATOM 2760 C C . VAL B 1 155 ? 13.234 13.258 -0.674 1 98 155 VAL B C 1
ATOM 2762 O O . VAL B 1 155 ? 13.734 13.508 -1.772 1 98 155 VAL B O 1
ATOM 2765 N N . ILE B 1 156 ? 11.977 13.438 -0.459 1 97.5 156 ILE B N 1
ATOM 2766 C CA . ILE B 1 156 ? 11.07 13.992 -1.461 1 97.5 156 ILE B CA 1
ATOM 2767 C C . ILE B 1 156 ? 11.516 15.406 -1.828 1 97.5 156 ILE B C 1
ATOM 2769 O O . ILE B 1 156 ? 11.773 16.234 -0.947 1 97.5 156 ILE B O 1
ATOM 2773 N N . GLY B 1 157 ? 11.562 15.633 -3.145 1 95.62 157 GLY B N 1
ATOM 2774 C CA . GLY B 1 157 ? 11.914 16.953 -3.613 1 95.62 157 GLY B CA 1
ATOM 2775 C C . GLY B 1 157 ? 13.406 17.141 -3.812 1 95.62 157 GLY B C 1
ATOM 2776 O O . GLY B 1 157 ? 13.836 18.094 -4.469 1 95.62 157 GLY B O 1
ATOM 2777 N N . LEU B 1 158 ? 14.219 16.312 -3.246 1 96.81 158 LEU B N 1
ATOM 2778 C CA . LEU B 1 158 ? 15.664 16.406 -3.449 1 96.81 158 LEU B CA 1
ATOM 2779 C C . LEU B 1 158 ? 16.031 16 -4.871 1 96.81 158 LEU B C 1
ATOM 2781 O O . LEU B 1 158 ? 15.336 15.211 -5.504 1 96.81 158 LEU B O 1
ATOM 2785 N N . LYS B 1 159 ? 17.141 16.547 -5.27 1 96.94 159 LYS B N 1
ATOM 2786 C CA . LYS B 1 159 ? 17.688 16.125 -6.555 1 96.94 159 LYS B CA 1
ATOM 2787 C C . LYS B 1 159 ? 18.234 14.703 -6.477 1 96.94 159 LYS B C 1
ATOM 2789 O O . LYS B 1 159 ? 18.641 14.242 -5.402 1 96.94 159 LYS B O 1
ATOM 2794 N N . ASP B 1 160 ? 18.328 14.039 -7.582 1 97.81 160 ASP B N 1
ATOM 2795 C CA . ASP B 1 160 ? 18.781 12.656 -7.629 1 97.81 160 ASP B CA 1
ATOM 2796 C C . ASP B 1 160 ? 20.188 12.516 -7.035 1 97.81 160 ASP B C 1
ATOM 2798 O O . ASP B 1 160 ? 20.469 11.547 -6.328 1 97.81 160 ASP B O 1
ATOM 2802 N N . LYS B 1 161 ? 21.016 13.461 -7.336 1 97.62 161 LYS B N 1
ATOM 2803 C CA . LYS B 1 161 ? 22.359 13.422 -6.773 1 97.62 161 LYS B CA 1
ATOM 2804 C C . LYS B 1 161 ? 22.328 13.469 -5.25 1 97.62 161 LYS B C 1
ATOM 2806 O O . LYS B 1 161 ? 23.109 12.789 -4.582 1 97.62 161 LYS B O 1
ATOM 2811 N N . GLN B 1 162 ? 21.453 14.273 -4.699 1 97.38 162 GLN B N 1
ATOM 2812 C CA . GLN B 1 162 ? 21.328 14.375 -3.252 1 97.38 162 GLN B CA 1
ATOM 2813 C C . GLN B 1 162 ? 20.797 13.07 -2.66 1 97.38 162 GLN B C 1
ATOM 2815 O O . GLN B 1 162 ? 21.25 12.641 -1.595 1 97.38 162 GLN B O 1
ATOM 2820 N N . ILE B 1 163 ? 19.875 12.469 -3.344 1 97.75 163 ILE B N 1
ATOM 2821 C CA . ILE B 1 163 ? 19.344 11.18 -2.902 1 97.75 163 ILE B CA 1
ATOM 2822 C C . ILE B 1 163 ? 20.453 10.133 -2.918 1 97.75 163 ILE B C 1
ATOM 2824 O O . ILE B 1 163 ? 20.609 9.367 -1.965 1 97.75 163 ILE B O 1
ATOM 2828 N N . THR B 1 164 ? 21.219 10.164 -3.949 1 95.81 164 THR B N 1
ATOM 2829 C CA . THR B 1 164 ? 22.344 9.242 -4.078 1 95.81 164 THR B CA 1
ATOM 2830 C C . THR B 1 164 ? 23.359 9.461 -2.953 1 95.81 164 THR B C 1
ATOM 2832 O O . THR B 1 164 ? 23.922 8.5 -2.43 1 95.81 164 THR B O 1
ATOM 2835 N N . ASP B 1 165 ? 23.578 10.68 -2.586 1 96.38 165 ASP B N 1
ATOM 2836 C CA . ASP B 1 165 ? 24.469 10.992 -1.477 1 96.38 165 ASP B CA 1
ATOM 2837 C C . ASP B 1 165 ? 23.938 10.43 -0.163 1 96.38 165 ASP B C 1
ATOM 2839 O O . ASP B 1 165 ? 24.703 9.883 0.638 1 96.38 165 ASP B O 1
ATOM 2843 N N . VAL B 1 166 ? 22.672 10.578 0.06 1 96.12 166 VAL B N 1
ATOM 2844 C CA . VAL B 1 166 ? 22.047 10.023 1.258 1 96.12 166 VAL B CA 1
ATOM 2845 C C . VAL B 1 166 ? 22.234 8.508 1.284 1 96.12 166 VAL B C 1
ATOM 2847 O O . VAL B 1 166 ? 22.578 7.938 2.32 1 96.12 166 VAL B O 1
ATOM 2850 N N . LEU B 1 167 ? 22.062 7.871 0.14 1 95.44 167 LEU B N 1
ATOM 2851 C CA . LEU B 1 167 ? 22.219 6.43 0.002 1 95.44 167 LEU B CA 1
ATOM 2852 C C . LEU B 1 167 ? 23.656 6.012 0.29 1 95.44 167 LEU B C 1
ATOM 2854 O O . LEU B 1 167 ? 23.891 5.012 0.968 1 95.44 167 LEU B O 1
ATOM 2858 N N . ALA B 1 168 ? 24.516 6.785 -0.241 1 93.88 168 ALA B N 1
ATOM 2859 C CA . ALA B 1 168 ? 25.938 6.477 -0.08 1 93.88 168 ALA B CA 1
ATOM 2860 C C . ALA B 1 168 ? 26.359 6.551 1.388 1 93.88 168 ALA B C 1
ATOM 2862 O O . ALA B 1 168 ? 27.203 5.773 1.842 1 93.88 168 ALA B O 1
ATOM 2863 N N . LEU B 1 169 ? 25.719 7.441 2.09 1 91.69 169 LEU B N 1
ATOM 2864 C CA . LEU B 1 169 ? 26.094 7.676 3.48 1 91.69 169 LEU B CA 1
ATOM 2865 C C . LEU B 1 169 ? 25.375 6.699 4.406 1 91.69 169 LEU B C 1
ATOM 2867 O O . LEU B 1 169 ? 25.75 6.562 5.574 1 91.69 169 LEU B O 1
ATOM 2871 N N . ALA B 1 170 ? 24.484 6.086 3.725 1 89.62 170 ALA B N 1
ATOM 2872 C CA . ALA B 1 170 ? 23.75 5.105 4.516 1 89.62 170 ALA B CA 1
ATOM 2873 C C . ALA B 1 170 ? 24.594 3.863 4.781 1 89.62 170 ALA B C 1
ATOM 2875 O O . ALA B 1 170 ? 25.578 3.615 4.082 1 89.62 170 ALA B O 1
ATOM 2876 N N . GLY B 1 171 ? 24.469 3.1 5.77 1 89.25 171 GLY B N 1
ATOM 2877 C CA . GLY B 1 171 ? 25.188 1.88 6.098 1 89.25 171 GLY B CA 1
ATOM 2878 C C . GLY B 1 171 ? 24.953 0.757 5.105 1 89.25 171 GLY B C 1
ATOM 2879 O O . GLY B 1 171 ? 24.453 0.993 4 1 89.25 171 GLY B O 1
ATOM 2880 N N . GLU B 1 172 ? 25.359 -0.438 5.398 1 92.94 172 GLU B N 1
ATOM 2881 C CA . GLU B 1 172 ? 25.297 -1.599 4.516 1 92.94 172 GLU B CA 1
ATOM 2882 C C . GLU B 1 172 ? 23.844 -2.027 4.281 1 92.94 172 GLU B C 1
ATOM 2884 O O . GLU B 1 172 ? 23.516 -2.574 3.229 1 92.94 172 GLU B O 1
ATOM 2889 N N . VAL B 1 173 ? 23.109 -1.81 5.266 1 94.88 173 VAL B N 1
ATOM 2890 C CA . VAL B 1 173 ? 21.688 -2.131 5.16 1 94.88 173 VAL B CA 1
ATOM 2891 C C . VAL B 1 173 ? 20.891 -0.854 4.91 1 94.88 173 VAL B C 1
ATOM 2893 O O . VAL B 1 173 ? 21.031 0.126 5.645 1 94.88 173 VAL B O 1
ATOM 2896 N N . ILE B 1 174 ? 20.094 -0.873 3.83 1 95.62 174 ILE B N 1
ATOM 2897 C CA . ILE B 1 174 ? 19.312 0.297 3.439 1 95.62 174 ILE B CA 1
ATOM 2898 C C . ILE B 1 174 ? 17.828 -0.054 3.43 1 95.62 174 ILE B C 1
ATOM 2900 O O . ILE B 1 174 ? 17.422 -1.08 2.875 1 95.62 174 ILE B O 1
ATOM 2904 N N . THR B 1 175 ? 17.016 0.774 4.051 1 96.62 175 THR B N 1
ATOM 2905 C CA . THR B 1 175 ? 15.562 0.655 3.973 1 96.62 175 THR B CA 1
ATOM 2906 C C . THR B 1 175 ? 14.961 1.839 3.223 1 96.62 175 THR B C 1
ATOM 2908 O O . THR B 1 175 ? 15.172 2.992 3.604 1 96.62 175 THR B O 1
ATOM 2911 N N . LEU B 1 176 ? 14.258 1.519 2.158 1 97.75 176 LEU B N 1
ATOM 2912 C CA . LEU B 1 176 ? 13.539 2.537 1.396 1 97.75 176 LEU B CA 1
ATOM 2913 C C . LEU B 1 176 ? 12.055 2.537 1.746 1 97.75 176 LEU B C 1
ATOM 2915 O O . LEU B 1 176 ? 11.453 1.475 1.907 1 97.75 176 LEU B O 1
ATOM 2919 N N . THR B 1 177 ? 11.477 3.691 1.968 1 98.06 177 THR B N 1
ATOM 2920 C CA . THR B 1 177 ? 10.031 3.865 1.899 1 98.06 177 THR B CA 1
ATOM 2921 C C . THR B 1 177 ? 9.602 4.309 0.504 1 98.06 177 THR B C 1
ATOM 2923 O O . THR B 1 177 ? 10.133 5.285 -0.031 1 98.06 177 THR B O 1
ATOM 2926 N N . ILE B 1 178 ? 8.672 3.564 -0.067 1 98.62 178 ILE B N 1
ATOM 2927 C CA . ILE B 1 178 ? 8.328 3.844 -1.456 1 98.62 178 ILE B CA 1
ATOM 2928 C C . ILE B 1 178 ? 6.812 3.979 -1.594 1 98.62 178 ILE B C 1
ATOM 2930 O O . ILE B 1 178 ? 6.062 3.576 -0.702 1 98.62 178 ILE B O 1
ATOM 2934 N N . ILE B 1 179 ? 6.402 4.598 -2.672 1 98.62 179 ILE B N 1
ATOM 2935 C CA . ILE B 1 179 ? 4.996 4.828 -2.984 1 98.62 179 ILE B CA 1
ATOM 2936 C C . ILE B 1 179 ? 4.773 4.699 -4.488 1 98.62 179 ILE B C 1
ATOM 2938 O O . ILE B 1 179 ? 5.598 5.152 -5.285 1 98.62 179 ILE B O 1
ATOM 2942 N N . PRO B 1 180 ? 3.68 4.023 -4.922 1 98.12 180 PRO B N 1
ATOM 2943 C CA . PRO B 1 180 ? 3.42 3.939 -6.363 1 98.12 180 PRO B CA 1
ATOM 2944 C C . PRO B 1 180 ? 3.316 5.312 -7.023 1 98.12 180 PRO B C 1
ATOM 2946 O O . PRO B 1 180 ? 2.754 6.242 -6.438 1 98.12 180 PRO B O 1
ATOM 2949 N N . THR B 1 181 ? 3.777 5.402 -8.25 1 98.25 181 THR B N 1
ATOM 2950 C CA . THR B 1 181 ? 3.883 6.66 -8.984 1 98.25 181 THR B CA 1
ATOM 2951 C C . THR B 1 181 ? 2.518 7.332 -9.109 1 98.25 181 THR B C 1
ATOM 2953 O O . THR B 1 181 ? 2.387 8.531 -8.867 1 98.25 181 THR B O 1
ATOM 2956 N N . VAL B 1 182 ? 1.52 6.609 -9.414 1 96.62 182 VAL B N 1
ATOM 2957 C CA . VAL B 1 182 ? 0.206 7.184 -9.688 1 96.62 182 VAL B CA 1
ATOM 2958 C C . VAL B 1 182 ? -0.327 7.871 -8.43 1 96.62 182 VAL B C 1
ATOM 2960 O O . VAL B 1 182 ? -0.899 8.961 -8.508 1 96.62 182 VAL B O 1
ATOM 2963 N N . ILE B 1 183 ? -0.138 7.242 -7.332 1 96.88 183 ILE B N 1
ATOM 2964 C CA . ILE B 1 183 ? -0.601 7.805 -6.07 1 96.88 183 ILE B CA 1
ATOM 2965 C C . ILE B 1 183 ? 0.256 9.016 -5.699 1 96.88 183 ILE B C 1
ATOM 2967 O O . ILE B 1 183 ? -0.27 10.07 -5.34 1 96.88 183 ILE B O 1
ATOM 2971 N N . TYR B 1 184 ? 1.54 8.852 -5.812 1 97.94 184 TYR B N 1
ATOM 2972 C CA . TYR B 1 184 ? 2.479 9.93 -5.504 1 97.94 184 TYR B CA 1
ATOM 2973 C C . TYR B 1 184 ? 2.148 11.188 -6.301 1 97.94 184 TYR B C 1
ATOM 2975 O O . TYR B 1 184 ? 2.059 12.281 -5.738 1 97.94 184 TYR B O 1
ATOM 2983 N N . GLU B 1 185 ? 1.965 11 -7.586 1 96.5 185 GLU B N 1
ATOM 2984 C CA . GLU B 1 185 ? 1.742 12.141 -8.477 1 96.5 185 GLU B CA 1
ATOM 2985 C C . GLU B 1 185 ? 0.424 12.836 -8.156 1 96.5 185 GLU B C 1
ATOM 2987 O O . GLU B 1 185 ? 0.317 14.055 -8.289 1 96.5 185 GLU B O 1
ATOM 2992 N N . HIS B 1 186 ? -0.5 12.07 -7.719 1 95.06 186 HIS B N 1
ATOM 2993 C CA . HIS B 1 186 ? -1.747 12.68 -7.281 1 95.06 186 HIS B CA 1
ATOM 2994 C C . HIS B 1 186 ? -1.544 13.484 -6 1 95.06 186 HIS B C 1
ATOM 2996 O O . HIS B 1 186 ? -2.102 14.578 -5.855 1 95.06 186 HIS B O 1
ATOM 3002 N N . MET B 1 187 ? -0.733 13 -5.133 1 95.44 187 MET B N 1
ATOM 3003 C CA . MET B 1 187 ? -0.503 13.625 -3.834 1 95.44 187 MET B CA 1
ATOM 3004 C C . MET B 1 187 ? 0.254 14.938 -3.988 1 95.44 187 MET B C 1
ATOM 3006 O O . MET B 1 187 ? -0.029 15.914 -3.285 1 95.44 187 MET B O 1
ATOM 3010 N N . ILE B 1 188 ? 1.158 14.969 -4.871 1 95.25 188 ILE B N 1
ATOM 3011 C CA . ILE B 1 188 ? 2.025 16.141 -4.957 1 95.25 188 ILE B CA 1
ATOM 3012 C C . ILE B 1 188 ? 1.438 17.141 -5.945 1 95.25 188 ILE B C 1
ATOM 3014 O O . ILE B 1 188 ? 2.002 18.219 -6.152 1 95.25 188 ILE B O 1
ATOM 3018 N N . LYS B 1 189 ? 0.322 16.734 -6.523 1 89.5 189 LYS B N 1
ATOM 3019 C CA . LYS B 1 189 ? -0.3 17.625 -7.504 1 89.5 189 LYS B CA 1
ATOM 3020 C C . LYS B 1 189 ? -0.486 19.031 -6.934 1 89.5 189 LYS B C 1
ATOM 3022 O O . LYS B 1 189 ? -0.893 19.188 -5.781 1 89.5 189 LYS B O 1
ATOM 3027 N N . ARG B 1 190 ? -0.196 20.094 -7.57 1 86.5 190 ARG B N 1
ATOM 3028 C CA . ARG B 1 190 ? -0.356 21.516 -7.277 1 86.5 190 ARG B CA 1
ATOM 3029 C C . ARG B 1 190 ? 0.744 22 -6.344 1 86.5 190 ARG B C 1
ATOM 3031 O O . ARG B 1 190 ? 0.738 23.172 -5.926 1 86.5 190 ARG B O 1
ATOM 3038 N N . LEU B 1 191 ? 1.596 21.078 -5.895 1 89.69 191 LEU B N 1
ATOM 3039 C CA . LEU B 1 191 ? 2.758 21.516 -5.137 1 89.69 191 LEU B CA 1
ATOM 3040 C C . LEU B 1 191 ? 3.916 21.859 -6.07 1 89.69 191 LEU B C 1
ATOM 3042 O O . LEU B 1 191 ? 4.262 21.062 -6.953 1 89.69 191 LEU B O 1
ATOM 3046 N N . SER B 1 192 ? 4.344 23.047 -5.969 1 87.94 192 SER B N 1
ATOM 3047 C CA . SER B 1 192 ? 5.508 23.422 -6.773 1 87.94 192 SER B CA 1
ATOM 3048 C C . SER B 1 192 ? 6.75 22.656 -6.324 1 87.94 192 SER B C 1
ATOM 3050 O O . SER B 1 192 ? 6.957 22.438 -5.125 1 87.94 192 SER B O 1
ATOM 3052 N N . SER B 1 193 ? 7.512 22.203 -7.305 1 86.06 193 SER B N 1
ATOM 3053 C CA . SER B 1 193 ? 8.75 21.5 -7.016 1 86.06 193 SER B CA 1
ATOM 3054 C C . SER B 1 193 ? 9.688 22.328 -6.156 1 86.06 193 SER B C 1
ATOM 3056 O O . SER B 1 193 ? 10.367 21.812 -5.273 1 86.06 193 SER B O 1
ATOM 3058 N N . ASP B 1 194 ? 9.656 23.594 -6.418 1 88.31 194 ASP B N 1
ATOM 3059 C CA . ASP B 1 194 ? 10.508 24.5 -5.66 1 88.31 194 ASP B CA 1
ATOM 3060 C C . ASP B 1 194 ? 10.078 24.562 -4.195 1 88.31 194 ASP B C 1
ATOM 3062 O O . ASP B 1 194 ? 10.922 24.609 -3.297 1 88.31 194 ASP B O 1
ATOM 3066 N N . LEU B 1 195 ? 8.852 24.547 -4 1 89.69 195 LEU B N 1
ATOM 3067 C CA . LEU B 1 195 ? 8.328 24.594 -2.639 1 89.69 195 LEU B CA 1
ATOM 3068 C C . LEU B 1 195 ? 8.695 23.312 -1.878 1 89.69 195 LEU B C 1
ATOM 3070 O O . LEU B 1 195 ? 9.133 23.375 -0.727 1 89.69 195 LEU B O 1
ATOM 3074 N N . VAL B 1 196 ? 8.555 22.203 -2.525 1 92.81 196 VAL B N 1
ATOM 3075 C CA . VAL B 1 196 ? 8.859 20.938 -1.888 1 92.81 196 VAL B CA 1
ATOM 3076 C C . VAL B 1 196 ? 10.336 20.875 -1.516 1 92.81 196 VAL B C 1
ATOM 3078 O O . VAL B 1 196 ? 10.688 20.547 -0.383 1 92.81 196 VAL B O 1
ATOM 3081 N N . LYS B 1 197 ? 11.109 21.281 -2.375 1 91.31 197 LYS B N 1
ATOM 3082 C CA . LYS B 1 197 ? 12.555 21.25 -2.158 1 91.31 197 LYS B CA 1
ATOM 3083 C C . LYS B 1 197 ? 12.961 22.172 -1.012 1 91.31 197 LYS B C 1
ATOM 3085 O O . LYS B 1 197 ? 13.773 21.797 -0.163 1 91.31 197 LYS B O 1
ATOM 3090 N N . SER B 1 198 ? 12.352 23.312 -0.964 1 93.06 198 SER B N 1
ATOM 3091 C CA . SER B 1 198 ? 12.805 24.344 -0.038 1 93.06 198 SER B CA 1
ATOM 3092 C C . SER B 1 198 ? 12.148 24.188 1.331 1 93.06 198 SER B C 1
ATOM 3094 O O . SER B 1 198 ? 12.742 24.531 2.352 1 93.06 198 SER B O 1
ATOM 3096 N N . SER B 1 199 ? 11 23.641 1.346 1 95.5 199 SER B N 1
ATOM 3097 C CA . SER B 1 199 ? 10.227 23.734 2.58 1 95.5 199 SER B CA 1
ATOM 3098 C C . SER B 1 199 ? 10.125 22.375 3.268 1 95.5 199 SER B C 1
ATOM 3100 O O . SER B 1 199 ? 9.961 22.297 4.488 1 95.5 199 SER B O 1
ATOM 3102 N N . MET B 1 200 ? 10.219 21.312 2.535 1 97 200 MET B N 1
ATOM 3103 C CA . MET B 1 200 ? 10.023 19.969 3.086 1 97 200 MET B CA 1
ATOM 3104 C C . MET B 1 200 ? 11.086 19.656 4.141 1 97 200 MET B C 1
ATOM 3106 O O . MET B 1 200 ? 12.258 19.984 3.959 1 97 200 MET B O 1
ATOM 3110 N N . ASP B 1 201 ? 10.75 19.016 5.219 1 97.44 201 ASP B N 1
ATOM 3111 C CA . ASP B 1 201 ? 11.68 18.578 6.254 1 97.44 201 ASP B CA 1
ATOM 3112 C C . ASP B 1 201 ? 12.461 17.344 5.801 1 97.44 201 ASP B C 1
ATOM 3114 O O . ASP B 1 201 ? 11.891 16.266 5.609 1 97.44 201 ASP B O 1
ATOM 3118 N N . HIS B 1 202 ? 13.711 17.406 5.715 1 97.12 202 HIS B N 1
ATOM 3119 C CA . HIS B 1 202 ? 14.562 16.312 5.281 1 97.12 202 HIS B CA 1
ATOM 3120 C C . HIS B 1 202 ? 15.469 15.836 6.418 1 97.12 202 HIS B C 1
ATOM 3122 O O . HIS B 1 202 ? 16.453 15.133 6.18 1 97.12 202 HIS B O 1
ATOM 3128 N N . SER B 1 203 ? 15.172 16.188 7.609 1 94.75 203 SER B N 1
ATOM 3129 C CA . SER B 1 203 ? 16 15.773 8.734 1 94.75 203 SER B CA 1
ATOM 3130 C C . SER B 1 203 ? 15.82 14.297 9.055 1 94.75 203 SER B C 1
ATOM 3132 O O . SER B 1 203 ? 14.797 13.703 8.695 1 94.75 203 SER B O 1
ATOM 3134 N N . VAL B 1 204 ? 16.781 13.719 9.648 1 91.69 204 VAL B N 1
ATOM 3135 C CA . VAL B 1 204 ? 16.656 12.359 10.164 1 91.69 204 VAL B CA 1
ATOM 3136 C C . VAL B 1 204 ? 15.75 12.359 11.391 1 91.69 204 VAL B C 1
ATOM 3138 O O . VAL B 1 204 ? 15.93 13.156 12.312 1 91.69 204 VAL B O 1
ATOM 3141 N N . PRO B 1 205 ? 14.75 11.5 11.289 1 86.69 205 PRO B N 1
ATOM 3142 C CA . PRO B 1 205 ? 13.844 11.484 12.438 1 86.69 205 PRO B CA 1
ATOM 3143 C C . PRO B 1 205 ? 14.555 11.148 13.75 1 86.69 205 PRO B C 1
ATOM 3145 O O . PRO B 1 205 ? 15.578 10.461 13.742 1 86.69 205 PRO B O 1
ATOM 3148 N N . ASP B 1 206 ? 13.977 11.656 14.781 1 77.25 206 ASP B N 1
ATOM 3149 C CA . ASP B 1 206 ? 14.531 11.375 16.094 1 77.25 206 ASP B CA 1
ATOM 3150 C C . ASP B 1 206 ? 14.172 9.961 16.562 1 77.25 206 ASP B C 1
ATOM 3152 O O . ASP B 1 206 ? 13.102 9.445 16.219 1 77.25 206 ASP B O 1
ATOM 3156 N N . VAL B 1 207 ? 15.203 9.18 17.078 1 65.5 207 VAL B N 1
ATOM 3157 C CA . VAL B 1 207 ? 14.938 7.867 17.656 1 65.5 207 VAL B CA 1
ATOM 3158 C C . VAL B 1 207 ? 14.43 8.023 19.094 1 65.5 207 VAL B C 1
ATOM 3160 O O . VAL B 1 207 ? 14.852 8.938 19.812 1 65.5 207 VAL B O 1
#